Protein 2A1K (pdb70)

CATH classification: 3.90.198.10

Organism: Escherichia phage RB69 (NCBI:txid12353)

B-factor: mean 31.13, std 9.12, range [12.26, 70.36]

Nearest PDB structures (foldseek):
  2a1k-assembly1_A  TM=9.897E-01  e=1.751E-44  Escherichia phage RB69
  1gpc-assembly1_A  TM=9.620E-01  e=9.890E-41  Tequatrovirus T4
  8gme-assembly1_A  TM=9.455E-01  e=4.623E-36  Tequatrovirus T4
  8gme-assembly2_B  TM=9.342E-01  e=2.043E-33  Tequatrovirus T4
  8w0e-assembly1_7  TM=2.617E-01  e=7.300E-01  Homo sapiens

Radius of gyration: 25.98 Å; Cα contacts (8 Å, |Δi|>4): 793; chains: 2; bounding box: 75×66×50 Å

Foldseek 3Di:
DAQEDDFDADPQRKTKFKKAFAAALDPPGGQKQKWKWAWAFFPNDIQTATAPCSVDDNPFAVLSVVCVVVVCVPPPVPVCVRGPMFMKMKGKMATCTRPVCRVSHRHIGIYIGHDVVVVQQVPQAPDDVVVPDDHFNLNDQAFHFMKMFIWHQDPNDTDRVPIHTDHTHHHPCCVPVVSVVVRSVSTDRSCVCVDPVRHDGSVVSNVSVCVRNVD/DEDDFDADPQRKTKFKKAFAAALDPVGGQKQKWKWWWAFFPRDIDTATAPCSVPDRVQAPLSVCCVVVVCVVPPVPVCVRGPIFMKMKGKMATDGRVVCRVSHRAIHMYMDGPLVVVQQVPQAPDDVVVPRHHANLNDQAFHFMKMFMWGDDPRDTDRNVIHTDHTHHNPPCVVVVSVVVRSVSDDRNCVCVDPVRHDGSVVNVVSVVVRND

InterPro domains:
  IPR012339 Bacteriophage T4, Gp32, single-stranded DNA-binding domain [PF08804] (39-238)
  IPR012340 Nucleic acid-binding, OB-fold [SSF50249] (22-239)
  IPR044947 Bacteriophage T4, Gp32, single-stranded DNA-binding superfamily [G3DSA:3.90.198.10] (21-253)
  IPR046395 Bacteriophage T4, Gp32, single-stranded DNA-binding [MF_04152] (1-298)

Sequence (427 aa):
DKGEWKLKLDASGNGQAVIRFLPAKTDDALPFAILVNHGFKKNGKWYIETCSSTHGDYDSCPVCQYISKNDLYNTNKTEYSQLKRKTSYWANILVVKDPQAPDNEGKVFKYRFGKKIWDKINAMIAVDTEMGETPVDVTCPWEGANFVLKVKQVSGFSNYDESKFLNQSAIPNIDDESFQKELFEQMVDLSEMTSKDKFKSFEELNTKFNQVLGTGEWKLKLDASGNGQAVIRFLPAKTDDALPFAILVNHGFKKNGKWYIETCSSTHGDYDSCPVCQYISKNDLYNTNKTEYSQLKRKTSYWANILVVKDPQAPDNEGKVFKYRFGKKIWDKINAMIAVDTEMGETPVDVTCPWEGANFVLKVKQVSGFSNYDESKFLNQSAIPNIDDESFQKELFEQMVDLSEMTSKDKFKSFEELNTKFNQVLG

Structure (mmCIF, N/CA/C/O backbone):
data_2A1K
#
_entry.id   2A1K
#
_cell.length_a   67.700
_cell.length_b   67.700
_cell.length_c   123.750
_cell.angle_alpha   90.00
_cell.angle_beta   90.00
_cell.angle_gamma   90.00
#
_symmetry.space_group_name_H-M   'P 43'
#
loop_
_entity.id
_entity.type
_entity.pdbx_description
1 polymer 'gp32 single stranded DNA binding protein'
2 non-polymer 'ZINC ION'
3 water water
#
loop_
_atom_site.group_PDB
_atom_site.id
_atom_site.type_symbol
_atom_site.label_atom_id
_atom_site.label_alt_id
_atom_site.label_comp_id
_atom_site.label_asym_id
_atom_site.label_entity_id
_atom_site.label_seq_id
_atom_site.pdbx_PDB_ins_code
_atom_site.Cartn_x
_atom_site.Cartn_y
_atom_site.Cartn_z
_atom_site.occupancy
_atom_site.B_iso_or_equiv
_atom_site.auth_seq_id
_atom_site.auth_comp_id
_atom_site.auth_asym_id
_atom_site.auth_atom_id
_atom_site.pdbx_PDB_model_num
ATOM 1 N N . ASP A 1 7 ? 15.583 5.208 -2.415 1.00 64.25 27 ASP A N 1
ATOM 2 C CA . ASP A 1 7 ? 16.810 4.937 -1.614 1.00 63.28 27 ASP A CA 1
ATOM 3 C C . ASP A 1 7 ? 17.436 3.606 -2.015 1.00 61.70 27 ASP A C 1
ATOM 4 O O . ASP A 1 7 ? 18.268 3.055 -1.294 1.00 62.20 27 ASP A O 1
ATOM 9 N N . LYS A 1 8 ? 17.031 3.094 -3.171 1.00 59.57 28 LYS A N 1
ATOM 10 C CA . LYS A 1 8 ? 17.556 1.827 -3.666 1.00 56.96 28 LYS A CA 1
ATOM 11 C C . LYS A 1 8 ? 17.983 1.970 -5.124 1.00 53.71 28 LYS A C 1
ATOM 12 O O . LYS A 1 8 ? 18.642 1.090 -5.682 1.00 54.13 28 LYS A O 1
ATOM 18 N N . GLY A 1 9 ? 17.599 3.087 -5.735 1.00 48.88 29 GLY A N 1
ATOM 19 C CA . GLY A 1 9 ? 17.953 3.330 -7.118 1.00 42.61 29 GLY A CA 1
ATOM 20 C C . GLY A 1 9 ? 16.819 3.063 -8.092 1.00 38.84 29 GLY A C 1
ATOM 21 O O . GLY A 1 9 ? 16.890 3.484 -9.247 1.00 37.58 29 GLY A O 1
ATOM 22 N N . GLU A 1 10 ? 15.775 2.370 -7.641 1.00 34.99 30 GLU A N 1
ATOM 23 C CA . GLU A 1 10 ? 14.636 2.059 -8.506 1.00 32.81 30 GLU A CA 1
ATOM 24 C C . GLU A 1 10 ? 13.493 3.049 -8.314 1.00 32.39 30 GLU A C 1
ATOM 25 O O . GLU A 1 10 ? 13.150 3.403 -7.185 1.00 33.10 30 GLU A O 1
ATOM 31 N N . TRP A 1 11 ? 12.901 3.488 -9.420 1.00 29.71 31 TRP A N 1
ATOM 32 C CA . TRP A 1 11 ? 11.780 4.413 -9.369 1.00 28.00 31 TRP A CA 1
ATOM 33 C C . TRP A 1 11 ? 10.499 3.642 -9.675 1.00 28.99 31 TRP A C 1
ATOM 34 O O . TRP A 1 11 ? 10.488 2.762 -10.528 1.00 27.21 31 TRP A O 1
ATOM 45 N N . LYS A 1 12 ? 9.424 3.977 -8.974 1.00 29.07 32 LYS A N 1
ATOM 46 C CA . LYS A 1 12 ? 8.147 3.315 -9.183 1.00 30.60 32 LYS A CA 1
ATOM 47 C C . LYS A 1 12 ? 7.041 4.343 -9.282 1.00 30.10 32 LYS A C 1
ATOM 48 O O . LYS A 1 12 ? 7.107 5.399 -8.657 1.00 32.62 32 LYS A O 1
ATOM 54 N N . LEU A 1 13 ? 6.021 4.033 -10.068 1.00 30.99 33 LEU A N 1
ATOM 55 C CA . LEU A 1 13 ? 4.884 4.927 -10.211 1.00 32.23 33 LEU A CA 1
ATOM 56 C C . LEU A 1 13 ? 4.019 4.715 -8.970 1.00 33.21 33 LEU A C 1
ATOM 57 O O . LEU A 1 13 ? 3.624 3.592 -8.681 1.00 34.52 33 LEU A O 1
ATOM 62 N N . LYS A 1 14 ? 3.748 5.776 -8.220 1.00 34.84 34 LYS A N 1
ATOM 63 C CA . LYS A 1 14 ? 2.925 5.646 -7.020 1.00 38.16 34 LYS A CA 1
ATOM 64 C C . LYS A 1 14 ? 1.454 5.841 -7.367 1.00 38.63 34 LYS A C 1
ATOM 65 O O . LYS A 1 14 ? 1.074 6.870 -7.926 1.00 40.97 34 LYS A O 1
ATOM 71 N N . LEU A 1 15 ? 0.633 4.846 -7.043 1.00 38.25 35 LEU A N 1
ATOM 72 C CA . LEU A 1 15 ? -0.803 4.890 -7.320 1.00 39.10 35 LEU A CA 1
ATOM 73 C C . LEU A 1 15 ? -1.595 5.495 -6.160 1.00 40.27 35 LEU A C 1
ATOM 74 O O . LEU A 1 15 ? -1.089 5.605 -5.042 1.00 39.14 35 LEU A O 1
ATOM 79 N N . ASP A 1 16 ? -2.837 5.888 -6.433 1.00 41.13 36 ASP A N 1
ATOM 80 C CA . ASP A 1 16 ? -3.699 6.447 -5.395 1.00 42.53 36 ASP A CA 1
ATOM 81 C C . ASP A 1 16 ? -4.666 5.364 -4.921 1.00 43.55 36 ASP A C 1
ATOM 82 O O . ASP A 1 16 ? -4.568 4.212 -5.342 1.00 44.21 36 ASP A O 1
ATOM 87 N N . ALA A 1 17 ? -5.600 5.732 -4.050 1.00 45.34 37 ALA A N 1
ATOM 88 C CA . ALA A 1 17 ? -6.561 4.766 -3.530 1.00 46.22 37 ALA A CA 1
ATOM 89 C C . ALA A 1 17 ? -7.405 4.187 -4.656 1.00 47.13 37 ALA A C 1
ATOM 90 O O . ALA A 1 17 ? -7.733 3.001 -4.657 1.00 47.51 37 ALA A O 1
ATOM 92 N N . SER A 1 18 ? -7.751 5.028 -5.621 1.00 47.67 38 SER A N 1
ATOM 93 C CA . SER A 1 18 ? -8.561 4.587 -6.745 1.00 47.97 38 SER A CA 1
ATOM 94 C C . SER A 1 18 ? -7.768 3.634 -7.640 1.00 46.76 38 SER A C 1
ATOM 95 O O . SER A 1 18 ? -8.338 2.943 -8.487 1.00 47.13 38 SER A O 1
ATOM 98 N N . GLY A 1 19 ? -6.454 3.589 -7.439 1.00 45.24 39 GLY A N 1
ATOM 99 C CA . GLY A 1 19 ? -5.613 2.719 -8.244 1.00 43.26 39 GLY A CA 1
ATOM 100 C C . GLY A 1 19 ? -5.162 3.420 -9.512 1.00 41.83 39 GLY A C 1
ATOM 101 O O . GLY A 1 19 ? -4.838 2.785 -10.515 1.00 40.75 39 GLY A O 1
ATOM 102 N N . ASN A 1 20 ? -5.145 4.747 -9.460 1.00 40.50 40 ASN A N 1
ATOM 103 C CA . ASN A 1 20 ? -4.741 5.566 -10.594 1.00 38.14 40 ASN A CA 1
ATOM 104 C C . ASN A 1 20 ? -3.340 6.126 -10.408 1.00 36.47 40 ASN A C 1
ATOM 105 O O . ASN A 1 20 ? -2.873 6.319 -9.283 1.00 36.74 40 ASN A O 1
ATOM 110 N N . GLY A 1 21 ? -2.670 6.383 -11.522 1.00 34.94 41 GLY A N 1
ATOM 111 C CA . GLY A 1 21 ? -1.332 6.927 -11.455 1.00 32.61 41 GLY A CA 1
ATOM 112 C C . GLY A 1 21 ? -0.951 7.547 -12.775 1.00 32.35 41 GLY A C 1
ATOM 113 O O . GLY A 1 21 ? -1.347 7.062 -13.839 1.00 31.97 41 GLY A O 1
ATOM 114 N N . GLN A 1 22 ? -0.198 8.637 -12.707 1.00 31.72 42 GLN A N 1
ATOM 115 C CA . GLN A 1 22 ? 0.261 9.315 -13.908 1.00 33.33 42 GLN A CA 1
ATOM 116 C C . GLN A 1 22 ? 1.570 10.004 -13.595 1.00 32.48 42 GLN A C 1
ATOM 117 O O . GLN A 1 22 ? 1.774 10.504 -12.485 1.00 32.14 42 GLN A O 1
ATOM 123 N N . ALA A 1 23 ? 2.460 10.018 -14.577 1.00 29.36 43 ALA A N 1
ATOM 124 C CA . ALA A 1 23 ? 3.752 10.650 -14.414 1.00 28.93 43 ALA A CA 1
ATOM 125 C C . ALA A 1 23 ? 4.352 10.853 -15.789 1.00 27.62 43 ALA A C 1
ATOM 126 O O . ALA A 1 23 ? 3.849 10.324 -16.780 1.00 26.91 43 ALA A O 1
ATOM 128 N N . VAL A 1 24 ? 5.414 11.641 -15.845 1.00 27.95 44 VAL A N 1
ATOM 129 C CA . VAL A 1 24 ? 6.108 11.887 -17.098 1.00 26.93 44 VAL A CA 1
ATOM 130 C C . VAL A 1 24 ? 7.556 11.486 -16.881 1.00 25.67 44 VAL A C 1
ATOM 131 O O . VAL A 1 24 ? 8.221 12.003 -15.986 1.00 26.85 44 VAL A O 1
ATOM 135 N N . ILE A 1 25 ? 8.032 10.538 -17.679 1.00 24.05 45 ILE A N 1
ATOM 136 C CA . ILE A 1 25 ? 9.407 10.072 -17.563 1.00 23.19 45 ILE A CA 1
ATOM 137 C C . ILE A 1 25 ? 10.118 10.149 -18.914 1.00 23.77 45 ILE A C 1
ATOM 138 O O . ILE A 1 25 ? 9.483 10.294 -19.957 1.00 24.56 45 ILE A O 1
ATOM 143 N N . ARG A 1 26 ? 11.441 10.050 -18.889 1.00 23.03 46 ARG A N 1
ATOM 144 C CA . ARG A 1 26 ? 12.232 10.133 -20.111 1.00 21.44 46 ARG A CA 1
ATOM 145 C C . ARG A 1 26 ? 13.220 8.982 -20.153 1.00 22.03 46 ARG A C 1
ATOM 146 O O . ARG A 1 26 ? 14.186 8.968 -19.404 1.00 22.92 46 ARG A O 1
ATOM 154 N N . PHE A 1 27 ? 12.966 7.995 -21.005 1.00 22.06 47 PHE A N 1
ATOM 155 C CA . PHE A 1 27 ? 13.894 6.880 -21.105 1.00 20.15 47 PHE A CA 1
ATOM 156 C C . PHE A 1 27 ? 15.220 7.446 -21.597 1.00 21.33 47 PHE A C 1
ATOM 157 O O . PHE A 1 27 ? 15.264 8.252 -22.529 1.00 20.27 47 PHE A O 1
ATOM 165 N N . LEU A 1 28 ? 16.298 7.027 -20.947 1.00 21.51 48 LEU A N 1
ATOM 166 C CA . LEU A 1 28 ? 17.635 7.492 -21.285 1.00 22.87 48 LEU A CA 1
ATOM 167 C C . LEU A 1 28 ? 18.355 6.549 -22.256 1.00 21.30 48 LEU A C 1
ATOM 168 O O . LEU A 1 28 ? 18.018 5.370 -22.365 1.00 19.78 48 LEU A O 1
ATOM 173 N N . PRO A 1 29 ? 19.365 7.069 -22.969 1.00 20.57 49 PRO A N 1
ATOM 174 C CA . PRO A 1 29 ? 20.165 6.315 -23.938 1.00 21.31 49 PRO A CA 1
ATOM 175 C C . PRO A 1 29 ? 21.215 5.442 -23.238 1.00 21.90 49 PRO A C 1
ATOM 176 O O . PRO A 1 29 ? 21.347 5.483 -22.018 1.00 23.84 49 PRO A O 1
ATOM 180 N N . ALA A 1 30 ? 21.966 4.664 -24.012 1.00 21.10 50 ALA A N 1
ATOM 181 C CA . ALA A 1 30 ? 22.994 3.799 -23.445 1.00 23.08 50 ALA A CA 1
ATOM 182 C C . ALA A 1 30 ? 23.931 4.638 -22.575 1.00 24.83 50 ALA A C 1
ATOM 183 O O . ALA A 1 30 ? 24.268 5.776 -22.92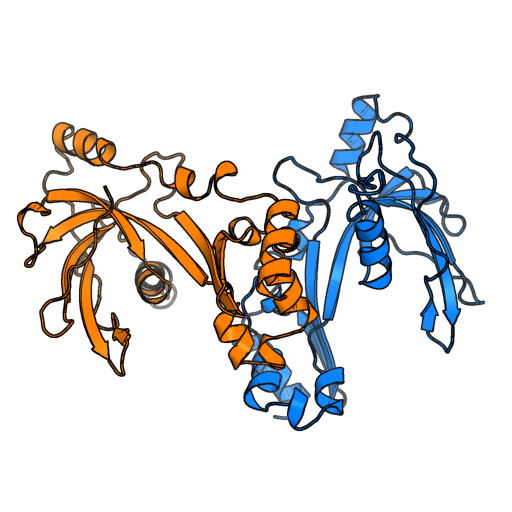1 1.00 23.65 50 ALA A O 1
ATOM 185 N N . LYS A 1 31 ? 24.348 4.067 -21.449 1.00 24.64 51 LYS A N 1
ATOM 186 C CA . LYS A 1 31 ? 25.242 4.748 -20.520 1.00 25.04 51 LYS A CA 1
ATOM 187 C C . LYS A 1 31 ? 26.609 4.933 -21.160 1.00 26.40 51 LYS A C 1
ATOM 188 O O . LYS A 1 31 ? 27.279 5.939 -20.936 1.00 26.81 51 LYS A O 1
ATOM 194 N N . THR A 1 32 ? 27.019 3.948 -21.951 1.00 28.29 52 THR A N 1
ATOM 195 C CA . THR A 1 32 ? 28.293 3.983 -22.656 1.00 31.70 52 THR A CA 1
ATOM 196 C C . THR A 1 32 ? 28.109 3.573 -24.112 1.00 33.74 52 THR A C 1
ATOM 197 O O . THR A 1 32 ? 27.080 3.023 -24.479 1.00 34.06 52 THR A O 1
ATOM 201 N N . ASP A 1 33 ? 29.122 3.822 -24.934 1.00 36.25 53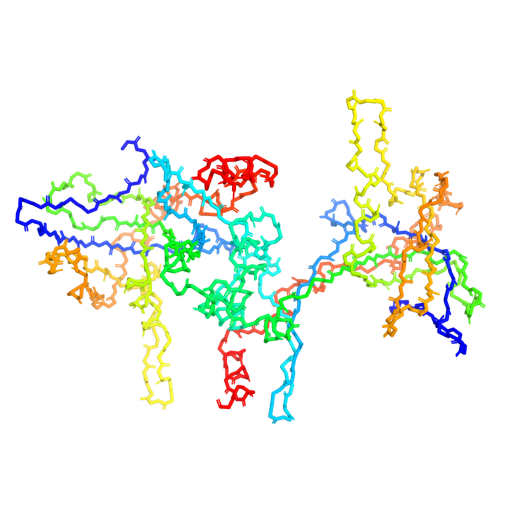 ASP A N 1
ATOM 202 C CA . ASP A 1 33 ? 29.056 3.490 -26.351 1.00 39.22 53 ASP A CA 1
ATOM 203 C C . ASP A 1 33 ? 28.808 2.025 -26.661 1.00 39.05 53 ASP A C 1
ATOM 204 O O . ASP A 1 33 ? 28.154 1.704 -27.648 1.00 41.14 53 ASP A O 1
ATOM 209 N N . ASP A 1 34 ? 29.320 1.134 -25.824 1.00 38.21 54 ASP A N 1
ATOM 210 C CA . ASP A 1 34 ? 29.142 -0.293 -26.059 1.00 38.91 54 ASP A CA 1
ATOM 211 C C . ASP A 1 34 ? 28.005 -0.877 -25.220 1.00 35.49 54 ASP A C 1
ATOM 212 O O . ASP A 1 34 ? 27.882 -2.092 -25.104 1.00 36.49 54 ASP A O 1
ATOM 217 N N . ALA A 1 35 ? 27.190 -0.017 -24.622 1.00 32.11 55 ALA A N 1
ATOM 218 C CA . ALA A 1 35 ? 26.081 -0.481 -23.797 1.00 29.23 55 ALA A CA 1
ATOM 219 C C . ALA A 1 35 ? 24.759 -0.381 -24.562 1.00 26.73 55 ALA A C 1
ATOM 220 O O . ALA A 1 35 ? 24.711 0.152 -25.674 1.00 26.67 55 ALA A O 1
ATOM 222 N N . LEU A 1 36 ? 23.693 -0.911 -23.966 1.00 24.57 56 LEU A N 1
ATOM 223 C CA . LEU A 1 36 ? 22.370 -0.865 -24.578 1.00 22.38 56 LEU A CA 1
ATOM 224 C C . LEU A 1 36 ? 21.477 -0.051 -23.661 1.00 21.77 56 LEU A C 1
ATOM 225 O O . LEU A 1 36 ? 21.683 -0.027 -22.442 1.00 19.87 56 LEU A O 1
ATOM 230 N N . PRO A 1 37 ? 20.478 0.643 -24.231 1.00 20.86 57 PRO A N 1
ATOM 231 C CA . PRO A 1 37 ? 19.576 1.446 -23.401 1.00 19.61 57 PRO A CA 1
ATOM 232 C C . PRO A 1 37 ? 18.597 0.575 -22.611 1.00 19.50 57 PRO A C 1
ATOM 233 O O . PRO A 1 37 ? 17.946 1.055 -21.695 1.00 19.87 57 PRO A O 1
ATOM 237 N N . PHE A 1 38 ? 18.506 -0.706 -22.968 1.00 20.40 58 PHE A N 1
ATOM 238 C CA . PHE A 1 38 ? 17.592 -1.630 -22.294 1.00 20.54 58 PHE A CA 1
ATOM 239 C C . PHE A 1 38 ? 18.233 -2.971 -21.952 1.00 21.91 58 PHE A C 1
ATOM 240 O O . PHE A 1 38 ? 19.131 -3.441 -22.652 1.00 22.00 58 PHE A O 1
ATOM 248 N N . ALA A 1 39 ? 17.760 -3.575 -20.867 1.00 22.43 59 ALA A N 1
ATOM 249 C CA . ALA A 1 39 ? 18.230 -4.882 -20.431 1.00 22.53 59 ALA A CA 1
ATOM 250 C C . ALA A 1 39 ? 17.017 -5.800 -20.486 1.00 23.07 59 ALA A C 1
ATOM 251 O O . ALA A 1 39 ? 15.940 -5.441 -20.027 1.00 23.28 59 ALA A O 1
ATOM 253 N N . ILE A 1 40 ? 17.186 -6.978 -21.069 1.00 23.09 60 ILE A N 1
ATOM 254 C CA . ILE A 1 40 ? 16.092 -7.926 -21.181 1.00 22.21 60 ILE A CA 1
ATOM 255 C C . ILE A 1 40 ? 16.292 -9.038 -20.157 1.00 21.88 60 ILE A C 1
ATOM 256 O O . ILE A 1 40 ? 17.363 -9.636 -20.070 1.00 21.67 60 ILE A O 1
ATOM 261 N N . LEU A 1 41 ? 15.262 -9.311 -19.371 1.00 21.94 61 LEU A N 1
ATOM 262 C CA . LEU A 1 41 ? 15.378 -10.346 -18.356 1.00 20.95 61 LEU A CA 1
ATOM 263 C C . LEU A 1 41 ? 14.189 -11.290 -18.461 1.00 20.07 61 LEU A C 1
ATOM 264 O O . LEU A 1 41 ? 13.048 -10.853 -18.641 1.00 20.94 61 LEU A O 1
ATOM 269 N N . VAL A 1 42 ? 14.470 -12.587 -18.393 1.00 19.14 62 VAL A N 1
ATOM 270 C CA . VAL A 1 42 ? 13.433 -13.615 -18.455 1.00 19.27 62 VAL A CA 1
ATOM 271 C C . VAL A 1 42 ? 13.437 -14.340 -17.106 1.00 20.66 62 VAL A C 1
ATOM 272 O O . VAL A 1 42 ? 14.464 -14.419 -16.443 1.00 17.76 62 VAL A O 1
ATOM 276 N N . ASN A 1 43 ? 12.284 -14.837 -16.680 1.00 24.22 63 ASN A N 1
ATOM 277 C CA . ASN A 1 43 ? 12.214 -15.569 -15.423 1.00 24.56 63 ASN A CA 1
ATOM 278 C C . ASN A 1 43 ? 10.911 -16.332 -15.259 1.00 22.83 63 ASN A C 1
ATOM 279 O O . ASN A 1 43 ? 10.034 -16.265 -16.120 1.00 22.62 63 ASN A O 1
ATOM 284 N N . HIS A 1 44 ? 10.815 -17.075 -14.162 1.00 19.89 64 HIS A N 1
ATOM 285 C CA . HIS A 1 44 ? 9.635 -17.871 -13.842 1.00 19.34 64 HIS A CA 1
ATOM 286 C C . HIS A 1 44 ? 9.087 -17.464 -12.480 1.00 18.11 64 HIS A C 1
ATOM 287 O O . HIS A 1 44 ? 9.840 -17.059 -11.598 1.00 18.02 64 HIS A O 1
ATOM 294 N N . GLY A 1 45 ? 7.777 -17.594 -12.320 1.00 16.97 65 GLY A N 1
ATOM 295 C CA . GLY A 1 45 ? 7.142 -17.242 -11.068 1.00 19.41 65 GLY A CA 1
ATOM 296 C C . GLY A 1 45 ? 5.814 -17.959 -10.948 1.00 18.72 65 GLY A C 1
ATOM 297 O O . GLY A 1 45 ? 4.894 -17.676 -11.707 1.00 20.61 65 GLY A O 1
ATOM 298 N N . PHE A 1 46 ? 5.718 -18.889 -10.002 1.00 17.95 66 PHE A N 1
ATOM 299 C CA . PHE A 1 46 ? 4.502 -19.648 -9.803 1.00 19.80 66 PHE A CA 1
ATOM 300 C C . PHE A 1 46 ? 4.507 -20.290 -8.427 1.00 20.53 66 PHE A C 1
ATOM 301 O O . PHE A 1 46 ? 5.556 -20.506 -7.838 1.00 21.31 66 PHE A O 1
ATOM 309 N N . LYS A 1 47 ? 3.318 -20.598 -7.932 1.00 20.27 67 LYS A N 1
ATOM 310 C CA . LYS A 1 47 ? 3.164 -21.203 -6.617 1.00 22.24 67 LYS A CA 1
ATOM 311 C C . LYS A 1 47 ? 2.508 -22.575 -6.729 1.00 23.52 67 LYS A C 1
ATOM 312 O O . LYS A 1 47 ? 1.555 -22.761 -7.488 1.00 24.29 67 LYS A O 1
ATOM 318 N N . LYS A 1 48 ? 3.040 -23.531 -5.978 1.00 24.27 68 LYS A N 1
ATOM 319 C CA . LYS A 1 48 ? 2.513 -24.886 -5.940 1.00 26.39 68 LYS A CA 1
ATOM 320 C C . LYS A 1 48 ? 2.793 -25.448 -4.565 1.00 25.10 68 LYS A C 1
ATOM 321 O O . LYS A 1 48 ? 3.810 -25.126 -3.961 1.00 24.85 68 LYS A O 1
ATOM 327 N N . ASN A 1 49 ? 1.874 -26.266 -4.064 1.00 27.17 69 ASN A N 1
ATOM 328 C CA . ASN A 1 49 ? 2.042 -26.890 -2.757 1.00 27.40 69 ASN A CA 1
ATOM 329 C C . ASN A 1 49 ? 2.372 -25.885 -1.657 1.00 28.62 69 ASN A C 1
ATOM 330 O O . ASN A 1 49 ? 3.140 -26.183 -0.740 1.00 29.46 69 ASN A O 1
ATOM 335 N N . GLY A 1 50 ? 1.785 -24.694 -1.760 1.00 28.06 70 GLY A N 1
ATOM 336 C CA . GLY A 1 50 ? 2.021 -23.658 -0.774 1.00 26.26 70 GLY A CA 1
ATOM 337 C C . GLY A 1 50 ? 3.413 -23.061 -0.839 1.00 25.62 70 GLY A C 1
ATOM 338 O O . GLY A 1 50 ? 3.843 -22.386 0.087 1.00 25.08 70 GLY A O 1
ATOM 339 N N . LYS A 1 51 ? 4.119 -23.295 -1.937 1.00 23.81 71 LYS A N 1
ATOM 340 C CA . LYS A 1 51 ? 5.471 -22.766 -2.074 1.00 23.99 71 LYS A CA 1
ATOM 341 C C . LYS A 1 51 ? 5.682 -22.011 -3.388 1.00 22.90 71 LYS A C 1
ATOM 342 O O . LYS A 1 51 ? 5.091 -22.344 -4.417 1.00 22.77 71 LYS A O 1
ATOM 348 N N . TRP A 1 52 ? 6.535 -20.994 -3.337 1.00 22.00 72 TRP A N 1
ATOM 349 C CA . TRP A 1 52 ? 6.836 -20.185 -4.511 1.00 23.06 72 TRP A CA 1
ATOM 350 C C . TRP A 1 52 ? 8.181 -20.476 -5.161 1.00 22.59 72 TRP A C 1
ATOM 351 O O . TRP A 1 52 ? 9.187 -20.694 -4.477 1.00 21.66 72 TRP A O 1
ATOM 362 N N . TYR A 1 53 ? 8.176 -20.476 -6.491 1.00 21.83 73 TYR A N 1
ATOM 363 C CA . TYR A 1 53 ? 9.389 -20.649 -7.273 1.00 21.50 73 TYR A CA 1
ATOM 364 C C . TYR A 1 53 ? 9.459 -19.343 -8.052 1.00 20.91 73 TYR A C 1
ATOM 365 O O . TYR A 1 53 ? 8.655 -19.096 -8.958 1.00 22.03 73 TYR A O 1
ATOM 374 N N . ILE A 1 54 ? 10.404 -18.500 -7.661 1.00 20.11 74 ILE A N 1
ATOM 375 C CA . ILE A 1 54 ? 10.598 -17.193 -8.264 1.00 21.14 74 ILE A CA 1
ATOM 376 C C . ILE A 1 54 ? 12.087 -17.083 -8.552 1.00 21.25 74 ILE A C 1
ATOM 377 O O . ILE A 1 54 ? 12.882 -16.780 -7.657 1.00 22.35 74 ILE A O 1
ATOM 382 N N . GLU A 1 55 ? 12.465 -17.342 -9.800 1.00 19.43 75 GLU A N 1
ATOM 383 C CA . GLU A 1 55 ? 13.871 -17.302 -10.181 1.00 20.52 75 GLU A CA 1
ATOM 384 C C . GLU A 1 55 ? 14.095 -16.781 -11.592 1.00 20.37 75 GLU A C 1
ATOM 385 O O . GLU A 1 55 ? 13.202 -16.823 -12.439 1.00 19.19 75 GLU A O 1
ATOM 391 N N . THR A 1 56 ? 15.306 -16.309 -11.846 1.00 20.55 76 THR A N 1
ATOM 392 C CA . THR A 1 56 ? 15.646 -15.836 -13.176 1.00 21.49 76 THR A CA 1
ATOM 393 C C . THR A 1 56 ? 15.820 -17.096 -14.019 1.00 19.96 76 THR A C 1
ATOM 394 O O . THR A 1 56 ? 16.108 -18.177 -13.482 1.00 19.59 76 THR A O 1
ATOM 398 N N . CYS A 1 57 ? 15.635 -16.955 -15.325 1.00 19.47 77 CYS A N 1
ATOM 399 C CA . CYS A 1 57 ? 15.771 -18.074 -16.259 1.00 21.51 77 CYS A CA 1
ATOM 400 C C . CYS A 1 57 ? 17.012 -17.893 -17.134 1.00 21.09 77 CYS A C 1
ATOM 401 O O . CYS A 1 57 ? 17.172 -16.872 -17.808 1.00 22.75 77 CYS A O 1
ATOM 404 N N . SER A 1 58 ? 17.884 -18.894 -17.123 1.00 20.71 78 SER A N 1
ATOM 405 C CA . SER A 1 58 ? 19.111 -18.847 -17.902 1.00 20.89 78 SER A CA 1
ATOM 406 C C . SER A 1 58 ? 18.887 -18.668 -19.413 1.00 21.04 78 SER A C 1
ATOM 407 O O . SER A 1 58 ? 19.848 -18.474 -20.159 1.00 21.49 78 SER A O 1
ATOM 410 N N . SER A 1 59 ? 17.634 -18.717 -19.867 1.00 21.72 79 SER A N 1
ATOM 411 C CA . SER A 1 59 ? 17.353 -18.531 -21.296 1.00 23.11 79 SER A CA 1
ATOM 412 C C . SER A 1 59 ? 17.531 -17.056 -21.628 1.00 23.29 79 SER A C 1
ATOM 413 O O . SER A 1 59 ? 17.504 -16.658 -22.790 1.00 23.61 79 SER A O 1
ATOM 416 N N . THR A 1 60 ? 17.712 -16.244 -20.593 1.00 22.64 80 THR A N 1
ATOM 417 C CA . THR A 1 60 ? 17.924 -14.813 -20.795 1.00 23.65 80 THR A CA 1
ATOM 418 C C . THR A 1 60 ? 19.158 -14.643 -21.679 1.00 23.57 80 THR A C 1
ATOM 419 O O . THR A 1 60 ? 19.223 -13.731 -22.503 1.00 22.90 80 THR A O 1
ATOM 423 N N . HIS A 1 61 ? 20.146 -15.512 -21.482 1.00 23.50 81 HIS A N 1
ATOM 424 C CA . HIS A 1 61 ? 21.330 -15.489 -22.328 1.00 25.10 81 HIS A CA 1
ATOM 425 C C . HIS A 1 61 ? 21.392 -16.769 -23.166 1.00 25.03 81 HIS A C 1
ATOM 426 O O . HIS A 1 61 ? 22.458 -17.343 -23.371 1.00 26.37 81 HIS A O 1
ATOM 433 N N . GLY A 1 62 ? 20.223 -17.208 -23.629 1.00 24.94 82 GLY A N 1
ATOM 434 C CA . GLY A 1 62 ? 20.119 -18.381 -24.491 1.00 25.95 82 GLY A CA 1
ATOM 435 C C . GLY A 1 62 ? 20.376 -19.768 -23.926 1.00 26.53 82 GLY A C 1
ATOM 436 O O . GLY A 1 62 ? 20.421 -20.739 -24.674 1.00 26.71 82 GLY A O 1
ATOM 437 N N . ASP A 1 63 ? 20.522 -19.879 -22.613 1.00 25.57 83 ASP A N 1
ATOM 438 C CA . ASP A 1 63 ? 20.798 -21.166 -21.996 1.00 25.12 83 ASP A CA 1
ATOM 439 C C . ASP A 1 63 ? 19.569 -21.809 -21.355 1.00 25.65 83 ASP A C 1
ATOM 440 O O . ASP A 1 63 ? 19.290 -21.596 -20.175 1.00 28.16 83 ASP A O 1
ATOM 445 N N . TYR A 1 64 ? 18.850 -22.607 -22.139 1.00 24.05 84 TYR A N 1
ATOM 446 C CA . TYR A 1 64 ? 17.661 -23.298 -21.655 1.00 25.23 84 TYR A CA 1
ATOM 447 C C . TYR A 1 64 ? 17.993 -24.543 -20.831 1.00 26.00 84 TYR A C 1
ATOM 448 O O . TYR A 1 64 ? 17.168 -24.999 -20.046 1.00 26.50 84 TYR A O 1
ATOM 457 N N . ASP A 1 65 ? 19.185 -25.099 -21.032 1.00 27.11 85 ASP A N 1
ATOM 458 C CA . ASP A 1 65 ? 19.606 -26.303 -20.309 1.00 29.80 85 ASP A CA 1
ATOM 459 C C . ASP A 1 65 ? 19.805 -26.091 -18.814 1.00 30.30 85 ASP A C 1
ATOM 460 O O . ASP A 1 65 ? 19.566 -26.995 -18.015 1.00 32.04 85 ASP A O 1
ATOM 465 N N . SER A 1 66 ? 20.238 -24.894 -18.439 1.00 29.31 86 SER A N 1
ATOM 466 C CA . SER A 1 66 ? 20.496 -24.598 -17.038 1.00 28.36 86 SER A CA 1
ATOM 467 C C . SER A 1 66 ? 19.277 -24.184 -16.237 1.00 27.16 86 SER A C 1
ATOM 468 O O . SER A 1 66 ? 19.402 -23.772 -15.085 1.00 27.93 86 SER A O 1
ATOM 471 N N . CYS A 1 67 ? 18.103 -24.289 -16.849 1.00 25.00 87 CYS A N 1
ATOM 472 C CA . CYS A 1 67 ? 16.866 -23.942 -16.172 1.00 25.20 87 CYS A CA 1
ATOM 473 C C . CYS A 1 67 ? 16.010 -25.194 -16.027 1.00 23.98 87 CYS A C 1
ATOM 474 O O . CYS A 1 67 ? 15.600 -25.792 -17.017 1.00 25.75 87 CYS A O 1
ATOM 477 N N . PRO A 1 68 ? 15.718 -25.598 -14.782 1.00 24.35 88 PRO A N 1
ATOM 478 C CA . PRO A 1 68 ? 14.912 -26.793 -14.520 1.00 23.87 88 PRO A CA 1
ATOM 479 C C . PRO A 1 68 ? 13.459 -26.675 -14.971 1.00 23.44 88 PRO A C 1
ATOM 480 O O . PRO A 1 68 ? 12.842 -27.655 -15.382 1.00 26.01 88 PRO A O 1
ATOM 484 N N . VAL A 1 69 ? 12.913 -25.472 -14.885 1.00 20.63 89 VAL A N 1
ATOM 485 C CA . VAL A 1 69 ? 11.536 -25.230 -15.286 1.00 19.87 89 VAL A CA 1
ATOM 486 C C . VAL A 1 69 ? 11.394 -25.462 -16.788 1.00 20.89 89 VAL A C 1
ATOM 487 O O . VAL A 1 69 ? 10.569 -26.260 -17.232 1.00 20.19 89 VAL A O 1
ATOM 491 N N . CYS A 1 70 ? 12.198 -24.750 -17.568 1.00 21.95 90 CYS A N 1
ATOM 492 C CA . CYS A 1 70 ? 12.183 -24.922 -19.015 1.00 22.78 90 CYS A CA 1
ATOM 493 C C . CYS A 1 70 ? 12.375 -26.398 -19.360 1.00 25.18 90 CYS A C 1
ATOM 494 O O . CYS A 1 70 ? 11.745 -26.918 -20.280 1.00 23.78 90 CYS A O 1
ATOM 497 N N . GLN A 1 71 ? 13.244 -27.075 -18.616 1.00 27.08 91 GLN A N 1
ATOM 498 C CA . GLN A 1 71 ? 13.477 -28.486 -18.870 1.00 27.17 91 GLN A CA 1
ATOM 499 C C . GLN A 1 71 ? 12.202 -29.275 -18.629 1.00 27.76 91 GLN A C 1
ATOM 500 O O . GLN A 1 71 ? 11.828 -30.127 -19.438 1.00 26.60 91 GLN A O 1
ATOM 506 N N . TYR A 1 72 ? 11.541 -28.971 -17.515 1.00 27.15 92 TYR A N 1
ATOM 507 C CA . TYR A 1 72 ? 10.300 -29.628 -17.131 1.00 26.98 92 TYR A CA 1
ATOM 508 C C . TYR A 1 72 ? 9.217 -29.350 -18.159 1.00 27.16 92 TYR A C 1
ATOM 509 O O . TYR A 1 72 ? 8.567 -30.268 -18.658 1.00 25.40 92 TYR A O 1
ATOM 518 N N . ILE A 1 73 ? 9.026 -28.070 -18.467 1.00 27.17 93 ILE A N 1
ATOM 519 C CA . ILE A 1 73 ? 8.023 -27.661 -19.441 1.00 25.97 93 ILE A CA 1
ATOM 520 C C . ILE A 1 73 ? 8.218 -28.415 -20.755 1.00 27.31 93 ILE A C 1
ATOM 521 O O . ILE A 1 73 ? 7.278 -28.992 -21.304 1.00 26.34 93 ILE A O 1
ATOM 526 N N . SER A 1 74 ? 9.455 -28.439 -21.234 1.00 27.87 94 SER A N 1
ATOM 527 C CA . SER A 1 74 ? 9.766 -29.094 -22.492 1.00 30.66 94 SER A CA 1
ATOM 528 C C . SER A 1 74 ? 9.652 -30.617 -22.454 1.00 30.96 94 SER A C 1
ATOM 529 O O . SER A 1 74 ? 8.905 -31.205 -23.244 1.00 30.49 94 SER A O 1
ATOM 532 N N . LYS A 1 75 ? 10.392 -31.249 -21.545 1.00 31.65 95 LYS A N 1
ATOM 533 C CA . LYS A 1 75 ? 10.381 -32.704 -21.419 1.00 33.84 95 LYS A CA 1
ATOM 534 C C . LYS A 1 75 ? 8.987 -33.297 -21.263 1.00 33.76 95 LYS A C 1
ATOM 535 O O . LYS A 1 75 ? 8.735 -34.421 -21.689 1.00 34.46 95 LYS A O 1
ATOM 541 N N . ASN A 1 76 ? 8.081 -32.542 -20.652 1.00 33.61 96 ASN A N 1
ATOM 542 C CA . ASN A 1 76 ? 6.722 -33.019 -20.441 1.00 33.00 96 ASN A CA 1
ATOM 543 C C . ASN A 1 76 ? 5.721 -32.481 -21.459 1.00 32.41 96 ASN A C 1
ATOM 544 O O . ASN A 1 76 ? 4.518 -32.703 -21.332 1.00 32.45 96 ASN A O 1
ATOM 549 N N . ASP A 1 77 ? 6.227 -31.788 -22.473 1.00 32.43 97 ASP A N 1
ATOM 550 C CA . ASP A 1 77 ? 5.391 -31.225 -23.533 1.00 33.70 97 ASP A CA 1
ATOM 551 C C . ASP A 1 77 ? 4.139 -30.530 -22.978 1.00 32.87 97 ASP A C 1
ATOM 552 O O . ASP A 1 77 ? 3.053 -30.651 -23.544 1.00 32.25 97 ASP A O 1
ATOM 557 N N . LEU A 1 78 ? 4.310 -29.794 -21.879 1.00 31.72 98 LEU A N 1
ATOM 558 C CA . LEU A 1 78 ? 3.212 -29.088 -21.218 1.00 31.27 98 LEU A CA 1
ATOM 559 C C . LEU A 1 78 ? 2.384 -28.194 -22.132 1.00 30.20 98 LEU A C 1
ATOM 560 O O . LEU A 1 78 ? 1.176 -28.054 -21.942 1.00 29.35 98 LEU A O 1
ATOM 565 N N . TYR A 1 79 ? 3.041 -27.559 -23.095 1.00 30.26 99 TYR A N 1
ATOM 566 C CA . TYR A 1 79 ? 2.352 -26.684 -24.031 1.00 30.65 99 TYR A CA 1
ATOM 567 C C . TYR A 1 79 ? 1.245 -27.457 -24.743 1.00 32.02 99 TYR A C 1
ATOM 568 O O . TYR A 1 79 ? 0.194 -26.897 -25.061 1.00 28.95 99 TYR A O 1
ATOM 577 N N . ASN A 1 80 ? 1.489 -28.749 -24.973 1.00 32.96 100 ASN A N 1
ATOM 578 C CA . ASN A 1 80 ? 0.531 -29.622 -25.650 1.00 35.65 100 ASN A CA 1
ATOM 579 C C . ASN A 1 80 ? -0.224 -30.593 -24.735 1.00 35.41 100 ASN A C 1
ATOM 580 O O . ASN A 1 80 ? -1.330 -31.013 -25.061 1.00 37.31 100 ASN A O 1
ATOM 585 N N . THR A 1 81 ? 0.357 -30.956 -23.600 1.00 34.50 101 THR A N 1
ATOM 586 C CA . THR A 1 81 ? -0.312 -31.896 -22.708 1.00 34.44 101 THR A CA 1
ATOM 587 C C . THR A 1 81 ? -1.026 -31.242 -21.535 1.00 35.01 101 THR A C 1
ATOM 588 O O . THR A 1 81 ? -1.834 -31.888 -20.869 1.00 34.59 101 THR A O 1
ATOM 592 N N . ASN A 1 82 ? -0.742 -29.967 -21.279 1.00 34.15 102 ASN A N 1
ATOM 593 C CA . ASN A 1 82 ? -1.373 -29.292 -20.152 1.00 33.04 102 ASN A CA 1
ATOM 594 C C . ASN A 1 82 ? -1.275 -27.773 -20.240 1.00 32.18 102 ASN A C 1
ATOM 595 O O . ASN A 1 82 ? -0.503 -27.158 -19.506 1.00 32.28 102 ASN A O 1
ATOM 600 N N . LYS A 1 83 ? -2.070 -27.175 -21.121 1.00 30.55 103 LYS A N 1
ATOM 601 C CA . LYS A 1 83 ? -2.074 -25.728 -21.323 1.00 31.28 103 LYS A CA 1
ATOM 602 C C . LYS A 1 83 ? -2.028 -24.920 -20.032 1.00 32.32 103 LYS A C 1
ATOM 603 O O . LYS A 1 83 ? -1.215 -24.005 -19.893 1.00 33.49 103 LYS A O 1
ATOM 609 N N . THR A 1 84 ? -2.924 -25.254 -19.109 1.00 32.77 104 THR A N 1
ATOM 610 C CA . THR A 1 84 ? -3.030 -24.583 -17.819 1.00 33.81 104 THR A CA 1
ATOM 611 C C . THR A 1 84 ? -1.667 -24.477 -17.147 1.00 34.25 104 THR A C 1
ATOM 612 O O . THR A 1 84 ? -1.165 -23.379 -16.874 1.00 31.74 104 THR A O 1
ATOM 616 N N . GLU A 1 85 ? -1.086 -25.642 -16.879 1.00 33.51 105 GLU A N 1
ATOM 617 C CA . GLU A 1 85 ? 0.211 -25.733 -16.241 1.00 33.50 105 GLU A CA 1
ATOM 618 C C . GLU A 1 85 ? 1.219 -24.885 -17.011 1.00 32.46 105 GLU A C 1
ATOM 619 O O . GLU A 1 85 ? 1.989 -24.136 -16.415 1.00 31.17 105 GLU A O 1
ATOM 625 N N . TYR A 1 86 ? 1.205 -25.003 -18.338 1.00 32.07 106 TYR A N 1
ATOM 626 C CA . TYR A 1 86 ? 2.119 -24.236 -19.181 1.00 29.94 106 TYR A CA 1
ATOM 627 C C . TYR A 1 86 ? 2.062 -22.739 -18.875 1.00 28.64 106 TYR A C 1
ATOM 628 O O . TYR A 1 86 ? 3.100 -22.114 -18.667 1.00 28.84 106 TYR A O 1
ATOM 637 N N . SER A 1 87 ? 0.860 -22.164 -18.855 1.00 27.68 107 SER A N 1
ATOM 638 C CA . SER A 1 87 ? 0.705 -20.729 -18.585 1.00 28.09 107 SER A CA 1
ATOM 639 C C . SER A 1 87 ? 1.290 -20.322 -17.248 1.00 26.79 107 SER A C 1
ATOM 640 O O . SER A 1 87 ? 1.912 -19.270 -17.132 1.00 27.62 107 SER A O 1
ATOM 643 N N . GLN A 1 88 ? 1.079 -21.161 -16.240 1.00 26.89 108 GLN A N 1
ATOM 644 C CA . GLN A 1 88 ? 1.591 -20.905 -14.902 1.00 27.20 108 GLN A CA 1
ATOM 645 C C . GLN A 1 88 ? 3.115 -20.927 -14.847 1.00 25.18 108 GLN A C 1
ATOM 646 O O . GLN A 1 88 ? 3.726 -20.049 -14.244 1.00 23.73 108 GLN A O 1
ATOM 652 N N . LEU A 1 89 ? 3.724 -21.915 -15.498 1.00 23.79 109 LEU A N 1
ATOM 653 C CA . LEU A 1 89 ? 5.177 -22.068 -15.476 1.00 24.49 109 LEU A CA 1
ATOM 654 C C . LEU A 1 89 ? 6.009 -21.399 -16.579 1.00 24.72 109 LEU A C 1
ATOM 655 O O . LEU A 1 89 ? 7.226 -21.294 -16.451 1.00 24.25 109 LEU A O 1
ATOM 660 N N . LYS A 1 90 ? 5.369 -20.952 -17.653 1.00 24.60 110 LYS A N 1
ATOM 661 C CA . LYS A 1 90 ? 6.091 -20.345 -18.779 1.00 24.79 110 LYS A CA 1
ATOM 662 C C . LYS A 1 90 ? 7.020 -19.190 -18.415 1.00 24.12 110 LYS A C 1
ATOM 663 O O . LYS A 1 90 ? 6.772 -18.443 -17.461 1.00 24.19 110 LYS A O 1
ATOM 669 N N . ARG A 1 91 ? 8.091 -19.042 -19.187 1.00 23.43 111 ARG A N 1
ATOM 670 C CA . ARG A 1 91 ? 9.026 -17.952 -18.953 1.00 23.85 111 ARG A CA 1
ATOM 671 C C . ARG A 1 91 ? 8.331 -16.606 -19.176 1.00 22.89 111 ARG A C 1
ATOM 672 O O . ARG A 1 91 ? 7.403 -16.492 -19.979 1.00 20.37 111 ARG A O 1
ATOM 680 N N . LYS A 1 92 ? 8.764 -15.596 -18.429 1.00 23.02 112 LYS A N 1
ATOM 681 C CA . LYS A 1 92 ? 8.194 -14.260 -18.525 1.00 24.06 112 LYS A CA 1
ATOM 682 C C . LYS A 1 92 ? 9.300 -13.241 -18.766 1.00 23.57 112 LYS A C 1
ATOM 683 O O . LYS A 1 92 ? 10.268 -13.179 -18.017 1.00 23.89 112 LYS A O 1
ATOM 689 N N . THR A 1 93 ? 9.149 -12.441 -19.812 1.00 23.57 113 THR A N 1
ATOM 690 C CA . THR A 1 93 ? 10.145 -11.429 -20.146 1.00 23.54 113 THR A CA 1
ATOM 691 C C . THR A 1 93 ? 9.767 -10.044 -19.651 1.00 23.74 113 THR A C 1
ATOM 692 O O . THR A 1 93 ? 8.625 -9.612 -19.788 1.00 23.94 113 THR A O 1
ATOM 696 N N . SER A 1 94 ? 10.743 -9.349 -19.081 1.00 21.73 114 SER A N 1
ATOM 697 C CA . SER A 1 94 ? 10.537 -7.989 -18.617 1.00 21.40 114 SER A CA 1
ATOM 698 C C . SER A 1 94 ? 11.747 -7.178 -19.057 1.00 20.87 114 SER A C 1
ATOM 699 O O . SER A 1 94 ? 12.682 -7.716 -19.667 1.00 23.40 114 SER A O 1
ATOM 702 N N . TYR A 1 95 ? 11.734 -5.891 -18.753 1.00 19.34 115 TYR A N 1
ATOM 703 C CA . TYR A 1 95 ? 12.810 -5.020 -19.178 1.00 19.16 115 TYR A CA 1
ATOM 704 C C . TYR A 1 95 ? 13.224 -4.040 -18.109 1.00 19.20 115 TYR A C 1
ATOM 705 O O . TYR A 1 95 ? 12.475 -3.765 -17.177 1.00 19.46 115 TYR A O 1
ATOM 714 N N . TRP A 1 96 ? 14.423 -3.499 -18.290 1.00 18.67 116 TRP A N 1
ATOM 715 C CA . TRP A 1 96 ? 15.007 -2.516 -17.399 1.00 19.44 116 TRP A CA 1
ATOM 716 C C . TRP A 1 96 ? 15.556 -1.387 -18.253 1.00 19.57 116 TRP A C 1
ATOM 717 O O . TRP A 1 96 ? 15.998 -1.618 -19.376 1.00 20.62 116 TRP A O 1
ATOM 728 N N . ALA A 1 97 ? 15.530 -0.175 -17.718 1.00 18.73 117 ALA A N 1
ATOM 729 C CA . ALA A 1 97 ? 16.078 0.982 -18.410 1.00 20.74 117 ALA A CA 1
ATOM 730 C C . ALA A 1 97 ? 16.458 2.018 -17.367 1.00 20.15 117 ALA A C 1
ATOM 731 O O . ALA A 1 97 ? 16.102 1.895 -16.191 1.00 21.57 117 ALA A O 1
ATOM 733 N N . ASN A 1 98 ? 17.215 3.018 -17.795 1.00 19.50 118 ASN A N 1
ATOM 734 C CA . ASN A 1 98 ? 17.564 4.125 -16.921 1.00 19.62 118 ASN A CA 1
ATOM 735 C C . ASN A 1 98 ? 16.580 5.206 -17.363 1.00 20.18 118 ASN A C 1
ATOM 736 O O . ASN A 1 98 ? 16.309 5.342 -18.556 1.00 20.69 118 ASN A O 1
ATOM 741 N N . ILE A 1 99 ? 16.015 5.949 -16.421 1.00 19.88 119 ILE A N 1
ATOM 742 C CA . ILE A 1 99 ? 15.100 7.013 -16.796 1.00 20.37 119 ILE A CA 1
ATOM 743 C C . ILE A 1 99 ? 15.382 8.284 -16.016 1.00 23.16 119 ILE A C 1
ATOM 744 O O . ILE A 1 99 ? 16.076 8.285 -14.995 1.00 24.87 119 ILE A O 1
ATOM 749 N N . LEU A 1 100 ? 14.846 9.372 -16.542 1.00 24.31 120 LEU A N 1
ATOM 750 C CA . LEU A 1 100 ? 14.938 10.678 -15.923 1.00 25.09 120 LEU A CA 1
ATOM 751 C C . LEU A 1 100 ? 13.484 11.011 -15.624 1.00 25.46 120 LEU A C 1
ATOM 752 O O . LEU A 1 100 ? 12.667 11.088 -16.534 1.00 24.37 120 LEU A O 1
ATOM 757 N N . VAL A 1 101 ? 13.160 11.167 -14.347 1.00 26.04 121 VAL A N 1
ATOM 758 C CA . VAL A 1 101 ? 11.802 11.506 -13.949 1.00 27.17 121 VAL A CA 1
ATOM 759 C C . VAL A 1 101 ? 11.570 12.973 -14.263 1.00 28.10 121 VAL A C 1
ATOM 760 O O . VAL A 1 101 ? 12.304 13.837 -13.774 1.00 29.46 121 VAL A O 1
ATOM 764 N N . VAL A 1 102 ? 10.555 13.251 -15.076 1.00 28.40 122 VAL A N 1
ATOM 765 C CA . VAL A 1 102 ? 10.239 14.617 -15.464 1.00 29.46 122 VAL A CA 1
ATOM 766 C C . VAL A 1 102 ? 9.181 15.165 -14.523 1.00 31.95 122 VAL A C 1
ATOM 767 O O . VAL A 1 102 ? 9.406 16.162 -13.828 1.00 32.06 122 VAL A O 1
ATOM 771 N N . LYS A 1 103 ? 8.031 14.502 -14.496 1.00 33.65 123 LYS A N 1
ATOM 772 C CA . LYS A 1 103 ? 6.934 14.905 -13.629 1.00 36.57 123 LYS A CA 1
ATOM 773 C C . LYS A 1 103 ? 6.421 13.727 -12.812 1.00 35.84 123 LYS A C 1
ATOM 774 O O . LYS A 1 103 ? 6.093 12.673 -13.359 1.00 36.79 123 LYS A O 1
ATOM 780 N N . ASP A 1 104 ? 6.359 13.916 -11.500 1.00 34.35 124 ASP A N 1
ATOM 781 C CA . ASP A 1 104 ? 5.871 12.882 -10.600 1.00 35.36 124 ASP A CA 1
ATOM 782 C C . ASP A 1 104 ? 4.977 13.549 -9.549 1.00 34.87 124 ASP A C 1
ATOM 783 O O . ASP A 1 104 ? 5.406 13.810 -8.425 1.00 33.91 124 ASP A O 1
ATOM 788 N N . PRO A 1 105 ? 3.721 13.850 -9.915 1.00 36.65 125 PRO A N 1
ATOM 789 C CA . PRO A 1 105 ? 2.767 14.491 -9.003 1.00 37.60 125 PRO A CA 1
ATOM 790 C C . PRO A 1 105 ? 2.711 13.868 -7.608 1.00 38.88 125 PRO A C 1
ATOM 791 O O . PRO A 1 105 ? 2.674 14.585 -6.611 1.00 39.96 125 PRO A O 1
ATOM 795 N N . GLN A 1 106 ? 2.718 12.540 -7.533 1.00 40.66 126 GLN A N 1
ATOM 796 C CA . GLN A 1 106 ? 2.649 11.850 -6.243 1.00 42.62 126 GLN A CA 1
ATOM 797 C C . GLN A 1 106 ? 3.908 11.900 -5.385 1.00 42.26 126 GLN A C 1
ATOM 798 O O . GLN A 1 106 ? 3.841 11.663 -4.177 1.00 42.32 126 GLN A O 1
ATOM 804 N N . ALA A 1 107 ? 5.050 12.200 -5.994 1.00 41.65 127 ALA A N 1
ATOM 805 C CA . ALA A 1 107 ? 6.304 12.274 -5.250 1.00 40.66 127 ALA A CA 1
ATOM 806 C C . ALA A 1 107 ? 7.239 13.221 -5.99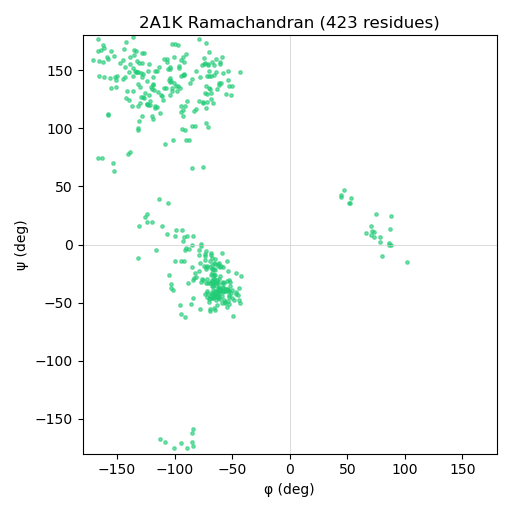4 1.00 40.43 127 ALA A C 1
ATOM 807 O O . ALA A 1 107 ? 8.275 12.825 -6.529 1.00 39.92 127 ALA A O 1
ATOM 809 N N . PRO A 1 108 ? 6.927 14.518 -5.991 1.00 39.98 128 PRO A N 1
ATOM 810 C CA . PRO A 1 108 ? 7.671 15.577 -6.643 1.00 39.61 128 PRO A CA 1
ATOM 811 C C . PRO A 1 108 ? 9.174 15.566 -6.424 1.00 38.53 128 PRO A C 1
ATOM 812 O O . PRO A 1 108 ? 9.932 16.113 -7.229 1.00 37.60 128 PRO A O 1
ATOM 816 N N . ASP A 1 109 ? 9.617 14.970 -5.325 1.00 39.14 129 ASP A N 1
ATOM 817 C CA . ASP A 1 109 ? 11.042 14.910 -5.014 1.00 39.39 129 ASP A CA 1
ATOM 818 C C . ASP A 1 109 ? 11.855 14.064 -5.992 1.00 38.21 129 ASP A C 1
ATOM 819 O O . ASP A 1 109 ? 13.081 14.154 -6.027 1.00 37.16 129 ASP A O 1
ATOM 824 N N . ASN A 1 110 ? 11.174 13.245 -6.783 1.00 37.40 130 ASN A N 1
ATOM 825 C CA . ASN A 1 110 ? 11.850 12.389 -7.753 1.00 35.54 130 ASN A CA 1
ATOM 826 C C . ASN A 1 110 ? 12.179 13.136 -9.040 1.00 35.19 130 ASN A C 1
ATOM 827 O O . ASN A 1 110 ? 13.098 12.770 -9.770 1.00 35.84 130 ASN A O 1
ATOM 832 N N . GLU A 1 111 ? 11.421 14.190 -9.307 1.00 34.55 131 GLU A N 1
ATOM 833 C CA . GLU A 1 111 ? 11.593 14.975 -10.520 1.00 34.56 131 GLU A CA 1
ATOM 834 C C . GLU A 1 111 ? 13.012 15.493 -10.703 1.00 33.78 131 GLU A C 1
ATOM 835 O O . GLU A 1 111 ? 13.598 16.076 -9.789 1.00 32.81 131 GLU A O 1
ATOM 841 N N . GLY A 1 112 ? 13.557 15.261 -11.895 1.00 32.37 132 GLY A N 1
ATOM 842 C CA . GLY A 1 112 ? 14.904 15.700 -12.202 1.00 30.19 132 GLY A CA 1
ATOM 843 C C . GLY A 1 112 ? 15.970 14.689 -11.822 1.00 29.89 132 GLY A C 1
ATOM 844 O O . GLY A 1 112 ? 17.162 14.924 -12.036 1.00 29.40 132 GLY A O 1
ATOM 845 N N . LYS A 1 113 ? 15.557 13.559 -11.258 1.00 28.40 133 LYS A N 1
ATOM 846 C CA . LYS A 1 113 ? 16.522 12.540 -10.862 1.00 27.98 133 LYS A CA 1
ATOM 847 C C . LYS A 1 113 ? 16.525 11.323 -11.782 1.00 27.51 133 LYS A C 1
ATOM 848 O O . LYS A 1 113 ? 15.549 11.049 -12.482 1.00 27.66 133 LYS A O 1
ATOM 854 N N . VAL A 1 114 ? 17.641 10.603 -11.778 1.00 26.03 134 VAL A N 1
ATOM 855 C CA . VAL A 1 114 ? 17.807 9.404 -12.598 1.00 26.68 134 VAL A CA 1
ATOM 856 C C . VAL A 1 114 ? 17.641 8.134 -11.750 1.00 26.07 134 VAL A C 1
ATOM 857 O O . VAL A 1 114 ? 18.187 8.043 -10.643 1.00 26.13 134 VAL A O 1
ATOM 861 N N . PHE A 1 115 ? 16.878 7.171 -12.263 1.00 25.60 135 PHE A N 1
ATOM 862 C CA . PHE A 1 115 ? 16.651 5.902 -11.564 1.00 25.43 135 PHE A CA 1
ATOM 863 C C . PHE A 1 115 ? 16.567 4.779 -12.588 1.00 26.60 135 PHE A C 1
ATOM 864 O O . PHE A 1 115 ? 16.478 5.031 -13.786 1.00 24.83 135 PHE A O 1
ATOM 872 N N . LYS A 1 116 ? 16.602 3.538 -12.112 1.00 25.85 136 LYS A N 1
ATOM 873 C CA . LYS A 1 116 ? 16.430 2.395 -12.998 1.00 24.81 136 LYS A CA 1
ATOM 874 C C . LYS A 1 116 ? 14.921 2.155 -12.932 1.00 24.45 136 LYS A C 1
ATOM 875 O O . LYS A 1 116 ? 14.299 2.384 -11.885 1.00 25.02 136 LYS A O 1
ATOM 881 N N . TYR A 1 117 ? 14.340 1.709 -14.042 1.00 22.16 137 TYR A N 1
ATOM 882 C CA . TYR A 1 117 ? 12.905 1.481 -14.136 1.00 21.88 137 TYR A CA 1
ATOM 883 C C . TYR A 1 117 ? 12.634 0.160 -14.839 1.00 21.63 137 TYR A C 1
ATOM 884 O O . TYR A 1 117 ? 13.210 -0.109 -15.886 1.00 20.16 137 TYR A O 1
ATOM 893 N N . ARG A 1 118 ? 11.757 -0.667 -14.274 1.00 23.53 138 ARG A N 1
ATOM 894 C CA . ARG A 1 118 ? 11.441 -1.958 -14.893 1.00 22.04 138 ARG A CA 1
ATOM 895 C C . ARG A 1 118 ? 10.075 -1.865 -15.574 1.00 21.07 138 ARG A C 1
ATOM 896 O O . ARG A 1 118 ? 9.216 -1.094 -15.147 1.00 20.29 138 ARG A O 1
ATOM 904 N N . PHE A 1 119 ? 9.868 -2.640 -16.633 1.00 21.20 139 PHE A N 1
ATOM 905 C CA . PHE A 1 119 ? 8.576 -2.605 -17.317 1.00 22.53 139 PHE A CA 1
ATOM 906 C C . PHE A 1 119 ? 8.359 -3.829 -18.191 1.00 22.39 139 PHE A C 1
ATOM 907 O O . PHE A 1 119 ? 9.279 -4.616 -18.432 1.00 22.89 139 PHE A O 1
ATOM 915 N N . GLY A 1 120 ? 7.129 -3.986 -18.664 1.00 22.49 140 GLY A N 1
ATOM 916 C CA . GLY A 1 120 ? 6.799 -5.132 -19.479 1.00 21.35 140 GLY A CA 1
ATOM 917 C C . GLY A 1 120 ? 6.567 -4.847 -20.948 1.00 21.84 140 GLY A C 1
ATOM 918 O O . GLY A 1 120 ? 6.828 -3.748 -21.436 1.00 20.59 140 GLY A O 1
ATOM 919 N N . LYS A 1 121 ? 6.055 -5.860 -21.640 1.00 22.24 141 LYS A N 1
ATOM 920 C CA . LYS A 1 121 ? 5.787 -5.810 -23.072 1.00 24.59 141 LYS A CA 1
ATOM 921 C C . LYS A 1 121 ? 4.867 -4.673 -23.504 1.00 25.34 141 LYS A C 1
ATOM 922 O O . LYS A 1 121 ? 5.094 -4.048 -24.541 1.00 27.16 141 LYS A O 1
ATOM 928 N N . LYS A 1 122 ? 3.833 -4.405 -22.713 1.00 26.44 142 LYS A N 1
ATOM 929 C CA . LYS A 1 122 ? 2.874 -3.353 -23.034 1.00 25.81 142 LYS A CA 1
ATOM 930 C C . LYS A 1 122 ? 3.540 -2.000 -23.269 1.00 25.36 142 LYS A C 1
ATOM 931 O O . LYS A 1 122 ? 3.152 -1.249 -24.162 1.00 24.92 142 LYS A O 1
ATOM 937 N N . ILE A 1 123 ? 4.539 -1.690 -22.457 1.00 20.87 143 ILE A N 1
ATOM 938 C CA . ILE A 1 123 ? 5.241 -0.433 -22.592 1.00 21.46 143 ILE A CA 1
ATOM 939 C C . ILE A 1 123 ? 6.405 -0.547 -23.567 1.00 21.54 143 ILE A C 1
ATOM 940 O O . ILE A 1 123 ? 6.705 0.399 -24.292 1.00 21.47 143 ILE A O 1
ATOM 945 N N . TRP A 1 124 ? 7.037 -1.717 -23.609 1.00 21.72 144 TRP A N 1
ATOM 946 C CA . TRP A 1 124 ? 8.148 -1.931 -24.513 1.00 22.98 144 TRP A CA 1
ATOM 947 C C . TRP A 1 124 ? 7.700 -1.779 -25.967 1.00 23.57 144 TRP A C 1
ATOM 948 O O . TRP A 1 124 ? 8.446 -1.262 -26.809 1.00 21.50 144 TRP A O 1
ATOM 959 N N . ASP A 1 125 ? 6.480 -2.217 -26.259 1.00 23.00 145 ASP A N 1
ATOM 960 C CA . ASP A 1 125 ? 5.964 -2.123 -27.619 1.00 24.66 145 ASP A CA 1
ATOM 961 C C . ASP A 1 125 ? 5.760 -0.681 -28.052 1.00 24.39 145 ASP A C 1
ATOM 962 O O . ASP A 1 125 ? 5.935 -0.360 -29.225 1.00 23.24 145 ASP A O 1
ATOM 967 N N . LYS A 1 126 ? 5.386 0.184 -27.108 1.00 24.11 146 LYS A N 1
ATOM 968 C CA . LYS A 1 126 ? 5.184 1.598 -27.416 1.00 22.87 146 LYS A CA 1
ATOM 969 C C . LYS A 1 126 ? 6.522 2.239 -27.783 1.00 22.16 146 LYS A C 1
ATOM 970 O O . LYS A 1 126 ? 6.584 3.102 -28.652 1.00 22.37 146 LYS A O 1
ATOM 976 N N . ILE A 1 127 ? 7.592 1.802 -27.127 1.00 20.57 147 ILE A N 1
ATOM 977 C CA . ILE A 1 127 ? 8.930 2.321 -27.407 1.00 20.10 147 ILE A CA 1
ATOM 978 C C . ILE A 1 127 ? 9.353 1.893 -28.808 1.00 21.08 147 ILE A C 1
ATOM 979 O O . ILE A 1 127 ? 9.871 2.692 -29.597 1.00 20.45 147 ILE A O 1
ATOM 984 N N . ASN A 1 128 ? 9.123 0.620 -29.107 1.00 19.39 148 ASN A N 1
ATOM 985 C CA . ASN A 1 128 ? 9.482 0.051 -30.393 1.00 22.53 148 ASN A CA 1
ATOM 986 C C . ASN A 1 128 ? 8.603 0.548 -31.546 1.00 22.94 148 ASN A C 1
ATOM 987 O O . ASN A 1 128 ? 9.084 0.698 -32.673 1.00 22.56 148 ASN A O 1
ATOM 992 N N . ALA A 1 129 ? 7.328 0.814 -31.272 1.00 23.33 149 ALA A N 1
ATOM 993 C CA . ALA A 1 129 ? 6.422 1.291 -32.318 1.00 24.00 149 ALA A CA 1
ATOM 994 C C . ALA A 1 129 ? 6.855 2.672 -32.806 1.00 23.73 149 ALA A C 1
ATOM 995 O O . ALA A 1 129 ? 6.489 3.095 -33.908 1.00 24.38 149 ALA A O 1
ATOM 997 N N . MET A 1 130 ? 7.632 3.371 -31.979 1.00 21.76 150 MET A N 1
ATOM 998 C CA . MET A 1 130 ? 8.122 4.700 -32.330 1.00 22.12 150 MET A CA 1
ATOM 999 C C . MET A 1 130 ? 9.269 4.644 -33.338 1.00 21.26 150 MET A C 1
ATOM 1000 O O . MET A 1 130 ? 9.448 5.569 -34.133 1.00 19.56 150 MET A O 1
ATOM 1005 N N . ILE A 1 131 ? 10.044 3.564 -33.296 1.00 19.33 151 ILE A N 1
ATOM 1006 C CA . ILE A 1 131 ? 11.181 3.414 -34.195 1.00 20.88 151 ILE A CA 1
ATOM 1007 C C . ILE A 1 131 ? 10.902 2.455 -35.362 1.00 21.75 151 ILE A C 1
ATOM 1008 O O . ILE A 1 131 ? 11.386 2.675 -36.469 1.00 23.00 151 ILE A O 1
ATOM 1013 N N . ALA A 1 132 ? 10.104 1.415 -35.125 1.00 22.16 152 ALA A N 1
ATOM 1014 C CA . ALA A 1 132 ? 9.783 0.437 -36.168 1.00 22.44 152 ALA A CA 1
ATOM 1015 C C . ALA A 1 132 ? 8.605 0.912 -37.016 1.00 21.61 152 ALA A C 1
ATOM 1016 O O . ALA A 1 132 ? 7.536 0.302 -37.021 1.00 21.69 152 ALA A O 1
ATOM 1018 N N . VAL A 1 133 ? 8.820 2.000 -37.748 1.00 22.10 153 VAL A N 1
ATOM 1019 C CA . VAL A 1 133 ? 7.778 2.609 -38.570 1.00 19.51 153 VAL A CA 1
ATOM 1020 C C . VAL A 1 133 ? 7.873 2.243 -40.048 1.00 19.93 153 VAL A C 1
ATOM 1021 O O . VAL A 1 133 ? 8.845 1.623 -40.482 1.00 20.72 153 VAL A O 1
ATOM 1025 N N . ASP A 1 134 ? 6.863 2.635 -40.819 1.00 22.09 154 ASP A N 1
ATOM 1026 C CA . ASP A 1 134 ? 6.836 2.353 -42.259 1.00 23.60 154 ASP A CA 1
ATOM 1027 C C . ASP A 1 134 ? 7.505 3.494 -43.016 1.00 24.60 154 ASP A C 1
ATOM 1028 O O . ASP A 1 134 ? 6.840 4.460 -43.417 1.00 24.74 154 ASP A O 1
ATOM 1033 N N . THR A 1 135 ? 8.814 3.379 -43.226 1.00 26.03 155 THR A N 1
ATOM 1034 C CA . THR A 1 135 ? 9.549 4.423 -43.928 1.00 28.69 155 THR A CA 1
ATOM 1035 C C . THR A 1 135 ? 9.256 4.448 -45.420 1.00 28.96 155 THR A C 1
ATOM 1036 O O . THR A 1 135 ? 9.715 5.341 -46.128 1.00 29.69 155 THR A O 1
ATOM 1040 N N . GLU A 1 136 ? 8.493 3.472 -45.899 1.00 31.15 156 GLU A N 1
ATOM 1041 C CA . GLU A 1 136 ? 8.134 3.431 -47.309 1.00 33.14 156 GLU A CA 1
ATOM 1042 C C . GLU A 1 136 ? 7.024 4.461 -47.532 1.00 33.06 156 GLU A C 1
ATOM 1043 O O . GLU A 1 136 ? 6.937 5.074 -48.600 1.00 34.34 156 GLU A O 1
ATOM 1049 N N . MET A 1 137 ? 6.186 4.651 -46.515 1.00 29.69 157 MET A N 1
ATOM 1050 C CA . MET A 1 137 ? 5.090 5.610 -46.579 1.00 28.25 157 MET A CA 1
ATOM 1051 C C . MET A 1 137 ? 5.489 6.969 -45.998 1.00 29.00 157 MET A C 1
ATOM 1052 O O . MET A 1 137 ? 4.637 7.818 -45.744 1.00 27.68 157 MET A O 1
ATOM 1057 N N . GLY A 1 138 ? 6.786 7.166 -45.779 1.00 27.49 158 GLY A N 1
ATOM 1058 C CA . GLY A 1 138 ? 7.257 8.432 -45.247 1.00 26.64 158 GLY A CA 1
ATOM 1059 C C . GLY A 1 138 ? 7.260 8.590 -43.737 1.00 27.62 158 GLY A C 1
ATOM 1060 O O . GLY A 1 138 ? 7.617 9.654 -43.227 1.00 27.20 158 GLY A O 1
ATOM 1061 N N . GLU A 1 139 ? 6.868 7.558 -43.001 1.00 26.03 159 GLU A N 1
ATOM 1062 C CA . GLU A 1 139 ? 6.866 7.684 -41.553 1.00 26.80 159 GLU A CA 1
ATOM 1063 C C . GLU A 1 139 ? 8.281 7.958 -41.037 1.00 26.99 159 GLU A C 1
ATOM 1064 O O . GLU A 1 139 ? 9.261 7.366 -41.493 1.00 26.70 159 GLU A O 1
ATOM 1070 N N . THR A 1 140 ? 8.368 8.874 -40.087 1.00 26.45 160 THR A N 1
ATOM 1071 C CA . THR A 1 140 ? 9.633 9.261 -39.494 1.00 27.75 160 THR A CA 1
ATOM 1072 C C . THR A 1 140 ? 9.927 8.449 -38.241 1.00 25.51 160 THR A C 1
ATOM 1073 O O . THR A 1 140 ? 9.189 8.525 -37.267 1.00 24.20 160 THR A O 1
ATOM 1077 N N . PRO A 1 141 ? 10.995 7.641 -38.260 1.00 24.55 161 PRO A N 1
ATOM 1078 C CA . PRO A 1 141 ? 11.268 6.885 -37.038 1.00 24.35 161 PRO A CA 1
ATOM 1079 C C . PRO A 1 141 ? 11.688 7.860 -35.947 1.00 23.77 161 PRO A C 1
ATOM 1080 O O . PRO A 1 141 ? 12.113 8.974 -36.244 1.00 24.20 161 PRO A O 1
ATOM 1084 N N . VAL A 1 142 ? 11.531 7.451 -34.693 1.00 21.22 162 VAL A N 1
ATOM 1085 C CA . VAL A 1 142 ? 11.919 8.269 -33.555 1.00 20.58 162 VAL A CA 1
ATOM 1086 C C . VAL A 1 142 ? 12.565 7.394 -32.484 1.00 19.02 162 VAL A C 1
ATOM 1087 O O . VAL A 1 142 ? 11.965 6.423 -32.045 1.00 17.03 162 VAL A O 1
ATOM 1091 N N . ASP A 1 143 ? 13.785 7.738 -32.076 1.00 19.32 163 ASP A N 1
ATOM 1092 C CA . ASP A 1 143 ? 14.485 7.016 -31.012 1.00 18.62 163 ASP A CA 1
ATOM 1093 C C . ASP A 1 143 ? 14.132 7.824 -29.767 1.00 18.44 163 ASP A C 1
ATOM 1094 O O . ASP A 1 143 ? 14.740 8.864 -29.516 1.00 18.01 163 ASP A O 1
ATOM 1099 N N . VAL A 1 144 ? 13.154 7.355 -28.994 1.00 18.50 164 VAL A N 1
ATOM 1100 C CA . VAL A 1 144 ? 12.724 8.078 -27.796 1.00 19.63 164 VAL A CA 1
ATOM 1101 C C . VAL A 1 144 ? 13.780 8.238 -26.701 1.00 19.36 164 VAL A C 1
ATOM 1102 O O . VAL A 1 144 ? 13.649 9.095 -25.830 1.00 22.10 164 VAL A O 1
ATOM 1106 N N . THR A 1 145 ? 14.838 7.443 -26.759 1.00 20.15 165 THR A N 1
ATOM 1107 C CA . THR A 1 145 ? 15.886 7.530 -25.751 1.00 20.56 165 THR A CA 1
ATOM 1108 C C . THR A 1 145 ? 16.961 8.562 -26.073 1.00 20.95 165 THR A C 1
ATOM 1109 O O . THR A 1 145 ? 17.858 8.777 -25.268 1.00 20.39 165 THR A O 1
ATOM 1113 N N . CYS A 1 146 ? 16.895 9.200 -27.242 1.00 21.10 166 CYS A N 1
ATOM 1114 C CA . CYS A 1 146 ? 17.912 10.203 -27.576 1.00 21.42 166 CYS A CA 1
ATOM 1115 C C . CYS A 1 146 ? 17.678 11.470 -26.758 1.00 20.95 166 CYS A C 1
ATOM 1116 O O . CYS A 1 146 ? 16.559 11.977 -26.696 1.00 19.41 166 CYS A O 1
ATOM 1119 N N . PRO A 1 147 ? 18.734 11.993 -26.113 1.00 21.91 167 PRO A N 1
ATOM 1120 C CA . PRO A 1 147 ? 18.640 13.205 -25.293 1.00 24.54 167 PRO A CA 1
ATOM 1121 C C . PRO A 1 147 ? 18.292 14.468 -26.083 1.00 24.16 167 PRO A C 1
ATOM 1122 O O . PRO A 1 147 ? 17.795 15.443 -25.524 1.00 25.01 167 PRO A O 1
ATOM 1126 N N . TRP A 1 148 ? 18.552 14.438 -27.384 1.00 26.23 168 TRP A N 1
ATOM 1127 C CA . TRP A 1 148 ? 18.281 15.585 -28.242 1.00 26.90 168 TRP A CA 1
ATOM 1128 C C . TRP A 1 148 ? 17.009 15.445 -29.057 1.00 25.89 168 TRP A C 1
ATOM 1129 O O . TRP A 1 148 ? 16.260 16.404 -29.211 1.00 27.25 168 TRP A O 1
ATOM 1140 N N . GLU A 1 149 ? 16.753 14.244 -29.559 1.00 26.52 169 GLU A N 1
ATOM 1141 C CA . GLU A 1 149 ? 15.585 14.021 -30.393 1.00 26.63 169 GLU A CA 1
ATOM 1142 C C . GLU A 1 149 ? 14.690 12.890 -29.917 1.00 25.89 169 GLU A C 1
ATOM 1143 O O . GLU A 1 149 ? 13.947 12.298 -30.699 1.00 25.07 169 GLU A O 1
ATOM 1149 N N . GLY A 1 150 ? 14.772 12.593 -28.626 1.00 24.80 170 GLY A N 1
ATOM 1150 C CA . GLY A 1 150 ? 13.935 11.556 -28.066 1.00 24.67 170 GLY A CA 1
ATOM 1151 C C . GLY A 1 150 ? 12.612 12.206 -27.718 1.00 23.53 170 GLY A C 1
ATOM 1152 O O . GLY A 1 150 ? 12.311 13.292 -28.209 1.00 23.11 170 GLY A O 1
ATOM 1153 N N . ALA A 1 151 ? 11.826 11.560 -26.864 1.00 24.26 171 ALA A N 1
ATOM 1154 C CA . ALA A 1 151 ? 10.527 12.098 -26.475 1.00 24.16 171 ALA A CA 1
ATOM 1155 C C . ALA A 1 151 ? 10.123 11.652 -25.068 1.00 24.11 171 ALA A C 1
ATOM 1156 O O . ALA A 1 151 ? 10.369 10.513 -24.684 1.00 22.28 171 ALA A O 1
ATOM 1158 N N . ASN A 1 152 ? 9.503 12.551 -24.306 1.00 24.24 172 ASN A N 1
ATOM 1159 C CA . ASN A 1 152 ? 9.054 12.206 -22.964 1.00 23.80 172 ASN A CA 1
ATOM 1160 C C . ASN A 1 152 ? 7.881 11.245 -23.065 1.00 23.38 172 ASN A C 1
ATOM 1161 O O . ASN A 1 152 ? 7.109 11.292 -24.027 1.00 25.01 172 ASN A O 1
ATOM 1166 N N . PHE A 1 153 ? 7.757 10.370 -22.075 1.00 20.38 173 PHE A N 1
ATOM 1167 C CA . PHE A 1 153 ? 6.686 9.388 -22.049 1.00 20.77 173 PHE A CA 1
ATOM 1168 C C . PHE A 1 153 ? 5.754 9.659 -20.874 1.00 21.82 173 PHE A C 1
ATOM 1169 O O . PHE A 1 153 ? 6.204 9.870 -19.743 1.00 21.88 173 PHE A O 1
ATOM 1177 N N . VAL A 1 154 ? 4.456 9.672 -21.149 1.00 23.52 174 VAL A N 1
ATOM 1178 C CA . VAL A 1 154 ? 3.477 9.880 -20.098 1.00 26.10 174 VAL A CA 1
ATOM 1179 C C . VAL A 1 154 ? 3.029 8.518 -19.618 1.00 26.69 174 VAL A C 1
ATOM 1180 O O . VAL A 1 154 ? 2.492 7.720 -20.399 1.00 26.65 174 VAL A O 1
ATOM 1184 N N . LEU A 1 155 ? 3.261 8.250 -18.339 1.00 27.77 175 LEU A N 1
ATOM 1185 C CA . LEU A 1 155 ? 2.858 6.986 -17.744 1.00 29.97 175 LEU A CA 1
ATOM 1186 C C . LEU A 1 155 ? 1.457 7.147 -17.169 1.00 32.36 175 LEU A C 1
ATOM 1187 O O . LEU A 1 155 ? 1.237 7.981 -16.289 1.00 34.52 175 LEU A O 1
ATOM 1192 N N . LYS A 1 156 ? 0.514 6.358 -17.668 1.00 33.75 176 LYS A N 1
ATOM 1193 C CA . LYS A 1 156 ? -0.853 6.405 -17.170 1.00 35.50 176 LYS A CA 1
ATOM 1194 C C . LYS A 1 156 ? -1.316 5.013 -16.779 1.00 35.80 176 LYS A C 1
ATOM 1195 O O . LYS A 1 156 ? -1.224 4.074 -17.573 1.00 34.79 176 LYS A O 1
ATOM 1201 N N . VAL A 1 157 ? -1.809 4.884 -15.553 1.00 35.68 177 VAL A N 1
ATOM 1202 C CA . VAL A 1 157 ? -2.313 3.606 -15.073 1.00 36.86 177 VAL A CA 1
ATOM 1203 C C . VAL A 1 157 ? -3.745 3.754 -14.602 1.00 37.74 177 VAL A C 1
ATOM 1204 O O . VAL A 1 157 ? -4.108 4.750 -13.971 1.00 37.62 177 VAL A O 1
ATOM 1208 N N . LYS A 1 158 ? -4.550 2.746 -14.905 1.00 39.62 178 LYS A N 1
ATOM 1209 C CA . LYS A 1 158 ? -5.949 2.719 -14.511 1.00 41.52 178 LYS A CA 1
ATOM 1210 C C . LYS A 1 158 ? -6.267 1.276 -14.163 1.00 40.87 178 LYS A C 1
ATOM 1211 O O . LYS A 1 158 ? -5.735 0.357 -14.789 1.00 39.77 178 LYS A O 1
ATOM 1217 N N . GLN A 1 159 ? -7.118 1.072 -13.165 1.00 40.51 179 GLN A N 1
ATOM 1218 C CA . GLN A 1 159 ? -7.487 -0.281 -12.789 1.00 41.05 179 GLN A CA 1
ATOM 1219 C C . GLN A 1 159 ? -8.597 -0.761 -13.702 1.00 40.65 179 GLN A C 1
ATOM 1220 O O . GLN A 1 159 ? -9.695 -0.211 -13.701 1.00 40.40 179 GLN A O 1
ATOM 1226 N N . VAL A 1 160 ? -8.287 -1.775 -14.502 1.00 41.93 180 VAL A N 1
ATOM 1227 C CA . VAL A 1 160 ? -9.246 -2.364 -15.431 1.00 42.03 180 VAL A CA 1
ATOM 1228 C C . VAL A 1 160 ? -9.377 -3.856 -15.141 1.00 42.21 180 VAL A C 1
ATOM 1229 O O . VAL A 1 160 ? -8.393 -4.593 -15.219 1.00 41.45 180 VAL A O 1
ATOM 1233 N N . SER A 1 161 ? -10.589 -4.297 -14.812 1.00 42.42 181 SER A N 1
ATOM 1234 C CA . SER A 1 161 ? -10.819 -5.705 -14.516 1.00 42.27 181 SER A CA 1
ATOM 1235 C C . SER A 1 161 ? -9.852 -6.192 -13.444 1.00 41.28 181 SER A C 1
ATOM 1236 O O . SER A 1 161 ? -9.334 -7.302 -13.528 1.00 41.01 181 SER A O 1
ATOM 1239 N N . GLY A 1 162 ? -9.605 -5.351 -12.446 1.00 41.60 182 GLY A N 1
ATOM 1240 C CA . GLY A 1 162 ? -8.708 -5.721 -11.365 1.00 41.85 182 GLY A CA 1
ATOM 1241 C C . GLY A 1 162 ? -7.221 -5.584 -11.648 1.00 42.38 182 GLY A C 1
ATOM 1242 O O . GLY A 1 162 ? -6.410 -5.711 -10.736 1.00 43.04 182 GLY A O 1
ATOM 1243 N N . PHE A 1 163 ? -6.853 -5.332 -12.903 1.00 42.84 183 PHE A N 1
ATOM 1244 C CA . PHE A 1 163 ? -5.445 -5.181 -13.285 1.00 42.75 183 PHE A CA 1
ATOM 1245 C C . PHE A 1 163 ? -5.053 -3.735 -13.571 1.00 40.50 183 PHE A C 1
ATOM 1246 O O . PHE A 1 163 ? -5.902 -2.888 -13.849 1.00 39.19 183 PHE A O 1
ATOM 1254 N N . SER A 1 164 ? -3.755 -3.461 -13.501 1.00 38.66 184 SER A N 1
ATOM 1255 C CA . SER A 1 164 ? -3.254 -2.127 -13.797 1.00 37.37 184 SER A CA 1
ATOM 1256 C C . SER A 1 164 ? -3.146 -2.018 -15.315 1.00 36.13 184 SER A C 1
ATOM 1257 O O . SER A 1 164 ? -2.387 -2.749 -15.950 1.00 35.67 184 SER A O 1
ATOM 1260 N N . ASN A 1 165 ? -3.928 -1.116 -15.893 1.00 35.23 185 ASN A N 1
ATOM 1261 C CA . ASN A 1 165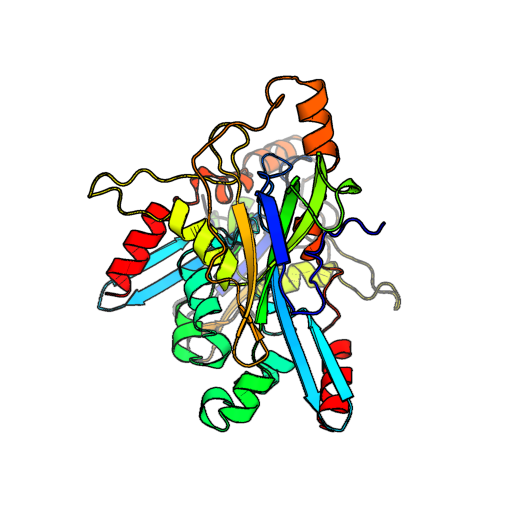 ? -3.932 -0.922 -17.336 1.00 33.47 185 ASN A CA 1
ATOM 1262 C C . ASN A 1 165 ? -3.124 0.324 -17.711 1.00 31.39 185 ASN A C 1
ATOM 1263 O O . ASN A 1 165 ? -3.298 1.389 -17.123 1.00 30.34 185 ASN A O 1
ATOM 1268 N N . TYR A 1 166 ? -2.239 0.176 -18.692 1.00 31.11 186 TYR A N 1
ATOM 1269 C CA . TYR A 1 166 ? -1.378 1.267 -19.151 1.00 32.19 186 TYR A CA 1
ATOM 1270 C C . TYR A 1 166 ? -1.711 1.763 -20.554 1.00 33.69 186 TYR A C 1
ATOM 1271 O O . TYR A 1 166 ? -0.904 2.456 -21.178 1.00 34.97 186 TYR A O 1
ATOM 1280 N N . ASP A 1 167 ? -2.892 1.412 -21.048 1.00 34.27 187 ASP A N 1
ATOM 1281 C CA . ASP A 1 167 ? -3.313 1.804 -22.390 1.00 35.23 187 ASP A CA 1
ATOM 1282 C C . ASP A 1 167 ? -3.166 3.277 -22.731 1.00 34.35 187 ASP A C 1
ATOM 1283 O O . ASP A 1 167 ? -2.796 3.617 -23.849 1.00 33.75 187 ASP A O 1
ATOM 1288 N N . GLU A 1 168 ? -3.467 4.148 -21.776 1.00 33.81 188 GLU A N 1
ATOM 1289 C CA . GLU A 1 168 ? -3.394 5.577 -22.022 1.00 33.25 188 GLU A CA 1
ATOM 1290 C C . GLU A 1 168 ? -1.991 6.171 -21.984 1.00 32.42 188 GLU A C 1
ATOM 1291 O O . GLU A 1 168 ? -1.807 7.358 -22.255 1.00 30.86 188 GLU A O 1
ATOM 1297 N N . SER A 1 169 ? -1.004 5.355 -21.640 1.00 30.45 189 SER A N 1
ATOM 1298 C CA . SER A 1 169 ? 0.371 5.828 -21.609 1.00 29.49 189 SER A CA 1
ATOM 1299 C C . SER A 1 169 ? 0.764 6.057 -23.059 1.00 28.37 189 SER A C 1
ATOM 1300 O O . SER A 1 169 ? 0.326 5.325 -23.938 1.00 28.59 189 SER A O 1
ATOM 1303 N N . LYS A 1 170 ? 1.586 7.066 -23.315 1.00 28.64 190 LYS A N 1
ATOM 1304 C CA . LYS A 1 170 ? 1.992 7.364 -24.682 1.00 27.93 190 LYS A CA 1
ATOM 1305 C C . LYS A 1 170 ? 3.158 8.327 -24.684 1.00 26.76 190 LYS A C 1
ATOM 1306 O O . LYS A 1 170 ? 3.465 8.952 -23.671 1.00 26.15 190 LYS A O 1
ATOM 1312 N N . PHE A 1 171 ? 3.799 8.454 -25.837 1.00 25.49 191 PHE A N 1
ATOM 1313 C CA . PHE A 1 171 ? 4.909 9.383 -25.976 1.00 24.90 191 PHE A CA 1
ATOM 1314 C C . PHE A 1 171 ? 4.370 10.722 -26.459 1.00 26.21 191 PHE A C 1
ATOM 1315 O O . PHE A 1 171 ? 3.376 10.784 -27.200 1.00 25.50 191 PHE A O 1
ATOM 1323 N N . LEU A 1 172 ? 4.989 11.800 -25.996 1.00 27.49 192 LEU A N 1
ATOM 1324 C CA . LEU A 1 172 ? 4.564 13.142 -26.392 1.00 27.89 192 LEU A CA 1
ATOM 1325 C C . LEU A 1 172 ? 5.460 13.514 -27.587 1.00 29.73 192 LEU A C 1
ATOM 1326 O O . LEU A 1 172 ? 6.181 12.666 -28.126 1.00 28.99 192 LEU A O 1
ATOM 1331 N N . ASN A 1 173 ? 5.391 14.768 -28.018 1.00 28.77 193 ASN A N 1
ATOM 1332 C CA . ASN A 1 173 ? 6.192 15.234 -29.142 1.00 29.33 193 ASN A CA 1
ATOM 1333 C C . ASN A 1 173 ? 7.679 15.221 -28.804 1.00 28.15 193 ASN A C 1
ATOM 1334 O O . ASN A 1 173 ? 8.061 15.319 -27.641 1.00 28.14 193 ASN A O 1
ATOM 1339 N N . GLN A 1 174 ? 8.519 15.113 -29.826 1.00 26.74 194 GLN A N 1
ATOM 1340 C CA . GLN A 1 174 ? 9.958 15.107 -29.610 1.00 26.84 194 GLN A CA 1
ATOM 1341 C C . GLN A 1 174 ? 10.425 16.370 -28.896 1.00 27.53 194 GLN A C 1
ATOM 1342 O O . GLN A 1 174 ? 9.857 17.450 -29.078 1.00 25.60 194 GLN A O 1
ATOM 1348 N N . SER A 1 175 ? 11.465 16.225 -28.081 1.00 27.75 195 SER A N 1
ATOM 1349 C CA . SER A 1 175 ? 12.029 17.355 -27.361 1.00 27.21 195 SER A CA 1
ATOM 1350 C C . SER A 1 175 ? 13.389 16.984 -26.810 1.00 27.72 195 SER A C 1
ATOM 1351 O O . SER A 1 175 ? 13.621 15.838 -26.423 1.00 29.20 195 SER A O 1
ATOM 1354 N N . ALA A 1 176 ? 14.291 17.957 -26.799 1.00 28.26 196 ALA A N 1
ATOM 1355 C CA . ALA A 1 176 ? 15.626 17.748 -26.263 1.00 28.56 196 ALA A CA 1
ATOM 1356 C C . ALA A 1 176 ? 15.476 17.889 -24.760 1.00 27.86 196 ALA A C 1
ATOM 1357 O O . ALA A 1 176 ? 14.604 18.620 -24.295 1.00 27.69 196 ALA A O 1
ATOM 1359 N N . ILE A 1 177 ? 16.300 17.178 -23.999 1.00 28.27 197 ILE A N 1
ATOM 1360 C CA . ILE A 1 177 ? 16.233 17.281 -22.549 1.00 28.43 197 ILE A CA 1
ATOM 1361 C C . ILE A 1 177 ? 16.753 18.667 -22.198 1.00 28.82 197 ILE A C 1
ATOM 1362 O O . ILE A 1 177 ? 17.760 19.116 -22.742 1.00 28.66 197 ILE A O 1
ATOM 1367 N N . PRO A 1 178 ? 16.058 19.376 -21.300 1.00 29.46 198 PRO A N 1
ATOM 1368 C CA . PRO A 1 178 ? 16.511 20.719 -20.924 1.00 29.96 198 PRO A CA 1
ATOM 1369 C C . PRO A 1 178 ? 17.918 20.675 -20.338 1.00 29.96 198 PRO A C 1
ATOM 1370 O O . PRO A 1 178 ? 18.246 19.763 -19.587 1.00 30.32 198 PRO A O 1
ATOM 1374 N N . ASN A 1 179 ? 18.749 21.644 -20.709 1.00 30.34 199 ASN A N 1
ATOM 1375 C CA . ASN A 1 179 ? 20.116 21.725 -20.205 1.00 32.14 199 ASN A CA 1
ATOM 1376 C C . ASN A 1 179 ? 21.020 20.593 -20.657 1.00 32.65 199 ASN A C 1
ATOM 1377 O O . ASN A 1 179 ? 22.139 20.457 -20.154 1.00 33.89 199 ASN A O 1
ATOM 1382 N N . ILE A 1 180 ? 20.547 19.787 -21.604 1.00 30.81 200 ILE A N 1
ATOM 1383 C CA . ILE A 1 180 ? 21.329 18.663 -22.097 1.00 31.15 200 ILE A CA 1
ATOM 1384 C C . ILE A 1 180 ? 22.646 19.112 -22.737 1.00 33.26 200 ILE A C 1
ATOM 1385 O O . ILE A 1 180 ? 23.640 18.381 -22.717 1.00 32.39 200 ILE A O 1
ATOM 1390 N N . ASP A 1 181 ? 22.651 20.313 -23.308 1.00 34.58 201 ASP A N 1
ATOM 1391 C CA . ASP A 1 181 ? 23.853 20.835 -23.944 1.00 37.61 201 ASP A CA 1
ATOM 1392 C C . ASP A 1 181 ? 24.897 21.250 -22.917 1.00 39.03 201 ASP A C 1
ATOM 1393 O O . ASP A 1 181 ? 26.079 21.338 -23.234 1.00 39.81 201 ASP A O 1
ATOM 1398 N N . ASP A 1 182 ? 24.455 21.502 -21.688 1.00 39.80 202 ASP A N 1
ATOM 1399 C CA . ASP A 1 182 ? 25.358 21.878 -20.608 1.00 41.76 202 ASP A CA 1
ATOM 1400 C C . ASP A 1 182 ? 26.133 20.620 -20.224 1.00 42.44 202 ASP A C 1
ATOM 1401 O O . ASP A 1 182 ? 25.547 19.634 -19.776 1.00 42.41 202 ASP A O 1
ATOM 1406 N N . GLU A 1 183 ? 27.451 20.652 -20.400 1.00 43.44 203 GLU A N 1
ATOM 1407 C CA . GLU A 1 183 ? 28.284 19.488 -20.101 1.00 44.14 203 GLU A CA 1
ATOM 1408 C C . GLU A 1 183 ? 28.229 18.955 -18.676 1.00 42.42 203 GLU A C 1
ATOM 1409 O O . GLU A 1 183 ? 28.274 17.747 -18.462 1.00 42.40 203 GLU A O 1
ATOM 1415 N N . SER A 1 184 ? 28.139 19.844 -17.699 1.00 41.48 204 SER A N 1
ATOM 1416 C CA . SER A 1 184 ? 28.078 19.415 -16.308 1.00 40.87 204 SER A CA 1
ATOM 1417 C C . SER A 1 184 ? 26.785 18.639 -16.052 1.00 39.93 204 SER A C 1
ATOM 1418 O O . SER A 1 184 ? 26.786 17.610 -15.376 1.00 38.39 204 SER A O 1
ATOM 1421 N N . PHE A 1 185 ? 25.682 19.136 -16.599 1.00 38.26 205 PHE A N 1
ATOM 1422 C CA . PHE A 1 185 ? 24.395 18.473 -16.442 1.00 36.98 205 PHE A CA 1
ATOM 1423 C C . PHE A 1 185 ? 24.458 17.105 -17.123 1.00 35.83 205 PHE A C 1
ATOM 1424 O O . PHE A 1 185 ? 24.063 16.089 -16.549 1.00 35.73 205 PHE A O 1
ATOM 1432 N N . GLN A 1 186 ? 24.963 17.107 -18.353 1.00 34.77 206 GLN A N 1
ATOM 1433 C CA . GLN A 1 186 ? 25.087 15.905 -19.166 1.00 34.95 206 GLN A CA 1
ATOM 1434 C C . GLN A 1 186 ? 26.001 14.874 -18.513 1.00 35.88 206 GLN A C 1
ATOM 1435 O O . GLN A 1 186 ? 25.739 13.672 -18.567 1.00 34.99 206 GLN A O 1
ATOM 1441 N N . LYS A 1 187 ? 27.071 15.356 -17.893 1.00 36.07 207 LYS A N 1
ATOM 1442 C CA . LYS A 1 187 ? 28.027 14.498 -17.211 1.00 35.23 207 LYS A CA 1
ATOM 1443 C C . LYS A 1 187 ? 27.387 13.841 -15.992 1.00 34.71 207 LYS A C 1
ATOM 1444 O O . LYS A 1 187 ? 27.638 12.669 -15.705 1.00 34.25 207 LYS A O 1
ATOM 1450 N N . GLU A 1 188 ? 26.560 14.600 -15.281 1.00 33.27 208 GLU A N 1
ATOM 1451 C CA . GLU A 1 188 ? 25.892 14.097 -14.087 1.00 33.84 208 GLU A CA 1
ATOM 1452 C C . GLU A 1 188 ? 24.744 13.163 -14.452 1.00 34.06 208 GLU A C 1
ATOM 1453 O O . GLU A 1 188 ? 24.423 12.226 -13.710 1.00 34.14 208 GLU A O 1
ATOM 1459 N N . LEU A 1 189 ? 24.130 13.416 -15.598 1.00 34.56 209 LEU A N 1
ATOM 1460 C CA . LEU A 1 189 ? 23.014 12.599 -16.055 1.00 33.71 209 LE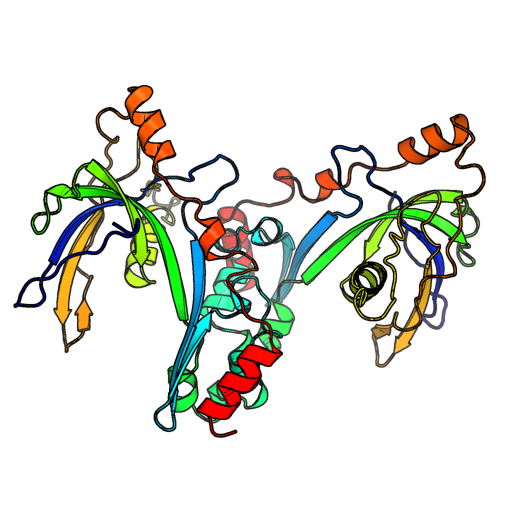U A CA 1
ATOM 1461 C C . LEU A 1 189 ? 23.536 11.181 -16.342 1.00 32.54 209 LEU A C 1
ATOM 1462 O O . LEU A 1 189 ? 23.038 10.206 -15.777 1.00 31.46 209 LEU A O 1
ATOM 1467 N N . PHE A 1 190 ? 24.564 11.067 -17.186 1.00 30.52 210 PHE A N 1
ATOM 1468 C CA . PHE A 1 190 ? 25.136 9.759 -17.494 1.00 31.31 210 PHE A CA 1
ATOM 1469 C C . PHE A 1 190 ? 25.791 9.156 -16.247 1.00 31.21 210 PHE A C 1
ATOM 1470 O O . PHE A 1 190 ? 25.898 7.934 -16.117 1.00 28.33 210 PHE A O 1
ATOM 1478 N N . GLU A 1 191 ? 26.222 10.018 -15.331 1.00 31.68 211 GLU A N 1
ATOM 1479 C CA . GLU A 1 191 ? 26.863 9.566 -14.103 1.00 32.53 211 GLU A CA 1
ATOM 1480 C C . GLU A 1 191 ? 25.896 8.797 -13.212 1.00 31.47 211 GLU A C 1
ATOM 1481 O O . GLU A 1 191 ? 26.267 7.778 -12.626 1.00 31.71 211 GLU A O 1
ATOM 1487 N N . GLN A 1 192 ? 24.661 9.285 -13.112 1.00 30.60 212 GLN A N 1
ATOM 1488 C CA . GLN A 1 192 ? 23.645 8.637 -12.285 1.00 30.65 212 GLN A CA 1
ATOM 1489 C C . GLN A 1 192 ? 23.013 7.407 -12.931 1.00 28.93 212 GLN A C 1
ATOM 1490 O O . GLN A 1 192 ? 22.255 6.679 -12.288 1.00 27.01 212 GLN A O 1
ATOM 1496 N N . MET A 1 193 ? 23.306 7.172 -14.202 1.00 26.87 213 MET A N 1
ATOM 1497 C CA . MET A 1 193 ? 22.750 6.004 -14.880 1.00 27.31 213 MET A CA 1
ATOM 1498 C C . MET A 1 193 ? 23.466 4.764 -14.353 1.00 27.47 213 MET A C 1
ATOM 1499 O O . MET A 1 193 ? 24.682 4.778 -14.183 1.00 28.52 213 MET A O 1
ATOM 1504 N N . VAL A 1 194 ? 22.723 3.700 -14.069 1.00 26.81 214 VAL A N 1
ATOM 1505 C CA . VAL A 1 194 ? 23.361 2.488 -13.587 1.00 28.02 214 VAL A CA 1
ATOM 1506 C C . VAL A 1 194 ? 23.672 1.575 -14.765 1.00 28.97 214 VAL A C 1
ATOM 1507 O O . VAL A 1 194 ? 23.119 1.724 -15.852 1.00 29.50 214 VAL A O 1
ATOM 1511 N N . ASP A 1 195 ? 24.574 0.633 -14.523 1.00 29.82 215 ASP A N 1
ATOM 1512 C CA . ASP A 1 195 ? 25.009 -0.353 -15.505 1.00 29.31 215 ASP A CA 1
ATOM 1513 C C . ASP A 1 195 ? 23.882 -1.381 -15.710 1.00 27.32 215 ASP A C 1
ATOM 1514 O O . ASP A 1 195 ? 23.673 -2.246 -14.864 1.00 23.79 215 ASP A O 1
ATOM 1519 N N . LEU A 1 196 ? 23.168 -1.295 -16.829 1.00 24.43 216 LEU A N 1
ATOM 1520 C CA . LEU A 1 196 ? 22.073 -2.221 -17.093 1.00 25.84 216 LEU A CA 1
ATOM 1521 C C . LEU A 1 196 ? 22.493 -3.671 -17.326 1.00 24.96 216 LEU A C 1
ATOM 1522 O O . LEU A 1 196 ? 21.743 -4.585 -17.007 1.00 24.07 216 LEU A O 1
ATOM 1527 N N . SER A 1 197 ? 23.683 -3.897 -17.867 1.00 25.92 217 SER A N 1
ATOM 1528 C CA . SER A 1 197 ? 24.135 -5.266 -18.092 1.00 28.13 217 SER A CA 1
ATOM 1529 C C . SER A 1 197 ? 24.299 -5.980 -16.742 1.00 28.20 217 SER A C 1
ATOM 1530 O O . SER A 1 197 ? 24.366 -7.207 -16.678 1.00 26.59 217 SER A O 1
ATOM 1533 N N . GLU A 1 198 ? 24.354 -5.197 -15.672 1.00 28.21 218 GLU A N 1
ATOM 1534 C CA . GLU A 1 198 ? 24.504 -5.733 -14.322 1.00 31.37 218 GLU A CA 1
ATOM 1535 C C . GLU A 1 198 ? 23.293 -6.608 -13.965 1.00 30.87 218 GLU A C 1
ATOM 1536 O O . GLU A 1 198 ? 23.426 -7.605 -13.250 1.00 29.46 218 GLU A O 1
ATOM 1542 N N . MET A 1 199 ? 22.121 -6.239 -14.484 1.00 29.46 219 MET A N 1
ATOM 1543 C CA . MET A 1 199 ? 20.876 -6.974 -14.231 1.00 29.84 219 MET A CA 1
ATOM 1544 C C . MET A 1 199 ? 20.873 -8.365 -14.859 1.00 27.23 219 MET A C 1
ATOM 1545 O O . MET A 1 199 ? 20.108 -9.239 -14.439 1.00 25.07 219 MET A O 1
ATOM 1550 N N . THR A 1 200 ? 21.721 -8.572 -15.864 1.00 25.29 220 THR A N 1
ATOM 1551 C CA . THR A 1 200 ? 21.765 -9.862 -16.545 1.00 24.65 220 THR A CA 1
ATOM 1552 C C . THR A 1 200 ? 23.114 -10.580 -16.466 1.00 24.76 220 THR A C 1
ATOM 1553 O O . THR A 1 200 ? 23.398 -11.482 -17.258 1.00 21.92 220 THR A O 1
ATOM 1557 N N . SER A 1 201 ? 23.938 -10.186 -15.501 1.00 25.49 221 SER A N 1
ATOM 1558 C CA . SER A 1 201 ? 25.251 -10.795 -15.329 1.00 27.89 221 SER A CA 1
ATOM 1559 C C . SER A 1 201 ? 25.151 -12.227 -14.812 1.00 28.59 221 SER A C 1
ATOM 1560 O O . SER A 1 201 ? 24.104 -12.653 -14.327 1.00 26.93 221 SER A O 1
ATOM 1563 N N . LYS A 1 202 ? 26.260 -12.956 -14.905 1.00 28.32 222 LYS A N 1
ATOM 1564 C CA . LYS A 1 202 ? 26.322 -14.348 -14.483 1.00 31.00 222 LYS A CA 1
ATOM 1565 C C . LYS A 1 202 ? 25.882 -14.610 -13.046 1.00 29.91 222 LYS A C 1
ATOM 1566 O O . LYS A 1 202 ? 25.237 -15.621 -12.770 1.00 30.04 222 LYS A O 1
ATOM 1572 N N . ASP A 1 203 ? 26.232 -13.713 -12.131 1.00 29.99 223 ASP A N 1
ATOM 1573 C CA . ASP A 1 203 ? 25.868 -13.899 -10.733 1.00 30.62 223 ASP A CA 1
ATOM 1574 C C . ASP A 1 203 ? 24.365 -13.774 -10.469 1.00 29.70 223 ASP A C 1
ATOM 1575 O O . ASP A 1 203 ? 23.912 -14.035 -9.352 1.00 31.28 223 ASP A O 1
ATOM 1580 N N . LYS A 1 204 ? 23.590 -13.380 -11.478 1.00 26.96 224 LYS A N 1
ATOM 1581 C CA . LYS A 1 204 ? 22.148 -13.239 -11.284 1.00 25.11 224 LYS A CA 1
ATOM 1582 C C . LYS A 1 204 ? 21.439 -14.551 -11.579 1.00 24.75 224 LYS A C 1
ATOM 1583 O O . LYS A 1 204 ? 20.208 -14.614 -11.594 1.00 24.61 224 LYS A O 1
ATOM 1589 N N . PHE A 1 205 ? 22.221 -15.602 -11.802 1.00 22.85 225 PHE A N 1
ATOM 1590 C CA . PHE A 1 205 ? 21.654 -16.897 -12.103 1.00 22.93 225 PHE A CA 1
ATOM 1591 C C . PHE A 1 205 ? 22.256 -17.975 -11.234 1.00 24.70 225 PHE A C 1
ATOM 1592 O O . PHE A 1 205 ? 23.476 -18.177 -11.235 1.00 24.53 225 PHE A O 1
ATOM 1600 N N . LYS A 1 206 ? 21.392 -18.665 -10.494 1.00 23.30 226 LYS A N 1
ATOM 1601 C CA . LYS A 1 206 ? 21.831 -19.747 -9.633 1.00 24.10 226 LYS A CA 1
ATOM 1602 C C . LYS A 1 206 ? 22.128 -20.976 -10.479 1.00 24.16 226 LYS A C 1
ATOM 1603 O O . LYS A 1 206 ? 21.586 -21.146 -11.569 1.00 23.78 226 LYS A O 1
ATOM 1609 N N . SER A 1 207 ? 22.997 -21.832 -9.958 1.00 26.02 227 SER A N 1
ATOM 1610 C CA . SER A 1 207 ? 23.385 -23.054 -10.639 1.00 27.18 227 SER A CA 1
ATOM 1611 C C . SER A 1 207 ? 22.164 -23.918 -10.894 1.00 28.82 227 SER A C 1
ATOM 1612 O O . SER A 1 207 ? 21.123 -23.748 -10.257 1.00 29.21 227 SER A O 1
ATOM 1615 N N . PHE A 1 208 ? 22.302 -24.856 -11.820 1.00 29.23 228 PHE A N 1
ATOM 1616 C CA . PHE A 1 208 ? 21.209 -25.748 -12.155 1.00 30.02 228 PHE A CA 1
ATOM 1617 C C . PHE A 1 208 ? 20.769 -26.576 -10.949 1.00 30.27 228 PHE A C 1
ATOM 1618 O O . PHE A 1 208 ? 19.574 -26.701 -10.675 1.00 30.62 228 PHE A O 1
ATOM 1626 N N . GLU A 1 209 ? 21.734 -27.161 -10.240 1.00 30.34 229 GLU A N 1
ATOM 1627 C CA . GLU A 1 209 ? 21.413 -27.991 -9.083 1.00 29.11 229 GLU A CA 1
ATOM 1628 C C . GLU A 1 209 ? 20.628 -27.243 -8.020 1.00 26.85 229 GLU A C 1
ATOM 1629 O O . GLU A 1 209 ? 19.696 -27.794 -7.441 1.00 26.00 229 GLU A O 1
ATOM 1635 N N . GLU A 1 210 ? 20.980 -25.988 -7.761 1.00 27.30 230 GLU A N 1
ATOM 1636 C CA . GLU A 1 210 ? 20.243 -25.245 -6.741 1.00 27.32 230 GLU A CA 1
ATOM 1637 C C . GLU A 1 210 ? 18.802 -25.012 -7.193 1.00 26.61 230 GLU A C 1
ATOM 1638 O O . GLU A 1 210 ? 17.858 -25.224 -6.428 1.00 26.97 230 GLU A O 1
ATOM 1644 N N . LEU A 1 211 ? 18.638 -24.589 -8.443 1.00 26.49 231 LEU A N 1
ATOM 1645 C CA . LEU A 1 211 ? 17.315 -24.340 -8.984 1.00 25.45 231 LEU A CA 1
ATOM 1646 C C . LEU A 1 211 ? 16.477 -25.610 -9.012 1.00 26.33 231 LEU A C 1
ATOM 1647 O O . LEU A 1 211 ? 15.310 -25.598 -8.629 1.00 25.58 231 LEU A O 1
ATOM 1652 N N . ASN A 1 212 ? 17.078 -26.704 -9.470 1.00 27.82 232 ASN A N 1
ATOM 1653 C CA . ASN A 1 212 ? 16.371 -27.968 -9.573 1.00 28.16 232 ASN A CA 1
ATOM 1654 C C . ASN A 1 212 ? 15.905 -28.426 -8.201 1.00 28.59 232 ASN A C 1
ATOM 1655 O O . ASN A 1 212 ? 14.795 -28.932 -8.039 1.00 29.01 232 ASN A O 1
ATOM 1660 N N . THR A 1 213 ? 16.772 -28.253 -7.214 1.00 27.46 233 THR A N 1
ATOM 1661 C CA . THR A 1 213 ? 16.453 -28.641 -5.853 1.00 27.83 233 THR A CA 1
ATOM 1662 C C . THR A 1 213 ? 15.204 -27.878 -5.407 1.00 27.35 233 THR A C 1
ATOM 1663 O O . THR A 1 213 ? 14.247 -28.462 -4.903 1.00 26.86 233 THR A O 1
ATOM 1667 N N . LYS A 1 214 ? 15.219 -26.565 -5.597 1.00 27.54 234 LYS A N 1
ATOM 1668 C CA . LYS A 1 214 ? 14.080 -25.743 -5.213 1.00 29.29 234 LYS A CA 1
ATOM 1669 C C . LYS A 1 214 ? 12.853 -26.091 -6.050 1.00 28.18 234 LYS A C 1
ATOM 1670 O O . LYS A 1 214 ? 11.748 -26.210 -5.524 1.00 28.37 234 LYS A O 1
ATOM 1676 N N . PHE A 1 215 ? 13.047 -26.256 -7.354 1.00 27.03 235 PHE A N 1
ATOM 1677 C CA . PHE A 1 215 ? 11.935 -26.595 -8.236 1.00 28.37 235 PHE A CA 1
ATOM 1678 C C . PHE A 1 215 ? 11.245 -27.879 -7.773 1.00 29.02 235 PHE A C 1
ATOM 1679 O O . PHE A 1 215 ? 10.023 -27.940 -7.667 1.00 29.14 235 PHE A O 1
ATOM 1687 N N . ASN A 1 216 ? 12.036 -28.905 -7.489 1.00 29.31 236 ASN A N 1
ATOM 1688 C CA . ASN A 1 216 ? 11.473 -30.165 -7.044 1.00 30.91 236 ASN A CA 1
ATOM 1689 C C . ASN A 1 216 ? 10.719 -30.066 -5.727 1.00 30.45 236 ASN A C 1
ATOM 1690 O O . ASN A 1 216 ? 9.684 -30.698 -5.564 1.00 28.75 236 ASN A O 1
ATOM 1695 N N . GLN A 1 217 ? 11.217 -29.282 -4.781 1.00 33.21 237 GLN A N 1
ATOM 1696 C CA . GLN A 1 217 ? 10.492 -29.161 -3.526 1.00 36.20 237 GLN A CA 1
ATOM 1697 C C . GLN A 1 217 ? 9.178 -28.416 -3.758 1.00 36.19 237 GLN A C 1
ATOM 1698 O O . GLN A 1 217 ? 8.170 -28.705 -3.104 1.00 36.30 237 GLN A O 1
ATOM 1704 N N . VAL A 1 218 ? 9.172 -27.482 -4.707 1.00 35.57 238 VAL A N 1
ATOM 1705 C CA . VAL A 1 218 ? 7.954 -26.739 -5.003 1.00 35.15 238 VAL A CA 1
ATOM 1706 C C . VAL A 1 218 ? 6.928 -27.658 -5.658 1.00 37.94 238 VAL A C 1
ATOM 1707 O O . VAL A 1 218 ? 5.749 -27.632 -5.303 1.00 37.98 238 VAL A O 1
ATOM 1711 N N . LEU A 1 219 ? 7.367 -28.474 -6.612 1.00 40.02 239 LEU A N 1
ATOM 1712 C CA . LEU A 1 219 ? 6.448 -29.390 -7.286 1.00 43.28 239 LEU A CA 1
ATOM 1713 C C . LEU A 1 219 ? 6.149 -30.603 -6.419 1.00 45.57 239 LEU A C 1
ATOM 1714 O O . LEU A 1 219 ? 5.179 -31.324 -6.660 1.00 45.17 239 LEU A O 1
ATOM 1719 N N . GLY A 1 220 ? 6.978 -30.815 -5.402 1.00 48.02 240 GLY A N 1
ATOM 1720 C CA . GLY A 1 220 ? 6.812 -31.976 -4.551 1.00 51.40 240 GLY A CA 1
ATOM 1721 C C . GLY A 1 220 ? 7.405 -33.117 -5.353 1.00 53.82 240 GLY A C 1
ATOM 1722 O O . GLY A 1 220 ? 7.331 -34.284 -4.971 1.00 54.95 240 GLY A O 1
ATOM 1723 N N . THR A 1 221 ? 8.004 -32.743 -6.482 1.00 56.49 241 THR A N 1
ATOM 1724 C CA . THR A 1 221 ? 8.633 -33.663 -7.422 1.00 57.83 241 THR A CA 1
ATOM 1725 C C . THR A 1 221 ? 7.592 -34.590 -8.039 1.00 59.25 241 THR A C 1
ATOM 1726 O O . THR A 1 221 ? 7.233 -34.364 -9.217 1.00 59.56 241 THR A O 1
ATOM 1730 N N . GLY B 1 9 ? 44.778 -18.029 -44.051 1.00 37.26 29 GLY B N 1
ATOM 1731 C CA . GLY B 1 9 ? 44.151 -19.330 -44.426 1.00 34.42 29 GLY B CA 1
ATOM 1732 C C . GLY B 1 9 ? 43.572 -20.097 -43.251 1.00 34.53 29 GLY B C 1
ATOM 1733 O O . GLY B 1 9 ? 44.149 -20.135 -42.160 1.00 32.27 29 GLY B O 1
ATOM 1734 N N . GLU B 1 10 ? 42.414 -20.706 -43.480 1.00 33.89 30 GLU B N 1
ATOM 1735 C CA . GLU B 1 10 ? 41.752 -21.494 -42.458 1.00 33.78 30 GLU B CA 1
ATOM 1736 C C . GLU B 1 10 ? 42.130 -22.954 -42.647 1.00 33.52 30 GLU B C 1
ATOM 1737 O O . GLU B 1 10 ? 42.134 -23.462 -43.767 1.00 33.32 30 GLU B O 1
ATOM 1743 N N . TRP B 1 11 ? 42.469 -23.620 -41.551 1.00 32.93 31 TRP B N 1
ATOM 1744 C CA . TRP B 1 11 ? 42.832 -25.030 -41.604 1.00 31.27 31 TRP B CA 1
ATOM 1745 C C . TRP B 1 11 ? 41.590 -25.857 -41.311 1.00 31.84 31 TRP B C 1
ATOM 1746 O O . TRP B 1 11 ? 40.747 -25.461 -40.504 1.00 31.95 31 TRP B O 1
ATOM 1757 N N . LYS B 1 12 ? 41.477 -27.007 -41.962 1.00 32.09 32 LYS B N 1
ATOM 1758 C CA . LYS B 1 12 ? 40.343 -27.895 -41.749 1.00 33.57 32 LYS B CA 1
ATOM 1759 C C . LYS B 1 12 ? 40.805 -29.345 -41.713 1.00 33.29 32 LYS B C 1
ATOM 1760 O O . LYS B 1 12 ? 41.782 -29.712 -42.376 1.00 35.23 32 LYS B O 1
ATOM 1766 N N . LEU B 1 13 ? 40.104 -30.165 -40.940 1.00 32.02 33 LEU B N 1
ATOM 1767 C CA . LEU B 1 13 ? 40.440 -31.581 -40.812 1.00 33.75 33 LEU B CA 1
ATOM 1768 C C . LEU B 1 13 ? 39.815 -32.433 -41.920 1.00 34.69 33 LEU B C 1
ATOM 1769 O O . LEU B 1 13 ? 38.635 -32.751 -41.856 1.00 35.32 33 LEU B O 1
ATOM 1774 N N . LYS B 1 14 ? 40.597 -32.813 -42.927 1.00 35.55 34 LYS B N 1
ATOM 1775 C CA . LYS B 1 14 ? 40.059 -33.642 -44.004 1.00 36.55 34 LYS B CA 1
ATOM 1776 C C . LYS B 1 14 ? 39.753 -35.035 -43.476 1.00 35.75 34 LYS B C 1
ATOM 1777 O O . LYS B 1 14 ? 40.559 -35.624 -42.758 1.00 34.27 34 LYS B O 1
ATOM 1783 N N . LEU B 1 15 ? 38.577 -35.546 -43.827 1.00 35.33 35 LEU B N 1
ATOM 1784 C CA . LEU B 1 15 ? 38.144 -36.877 -43.412 1.00 36.63 35 LEU B CA 1
ATOM 1785 C C . LEU B 1 15 ? 38.466 -37.850 -44.549 1.00 36.75 35 LEU B C 1
ATOM 1786 O O . LEU B 1 15 ? 38.513 -37.447 -45.714 1.00 36.27 35 LEU B O 1
ATOM 1791 N N . ASP B 1 16 ? 38.695 -39.120 -44.220 1.00 37.04 36 ASP B N 1
ATOM 1792 C CA . ASP B 1 16 ? 39.007 -40.110 -45.247 1.00 37.92 36 ASP B CA 1
ATOM 1793 C C . ASP B 1 16 ? 37.737 -40.661 -45.882 1.00 39.81 36 ASP B C 1
ATOM 1794 O O . ASP B 1 16 ? 36.633 -40.191 -45.600 1.00 38.79 36 ASP B O 1
ATOM 1799 N N . ALA B 1 17 ? 37.900 -41.668 -46.737 1.00 41.07 37 ALA B N 1
ATOM 1800 C CA . ALA B 1 17 ? 36.765 -42.276 -47.429 1.00 41.65 37 ALA B CA 1
ATOM 1801 C C . ALA B 1 17 ? 35.678 -42.757 -46.470 1.00 41.17 37 ALA B C 1
ATOM 1802 O O . ALA B 1 17 ? 34.498 -42.746 -46.814 1.00 41.36 37 ALA B O 1
ATOM 1804 N N . SER B 1 18 ? 36.072 -43.171 -45.270 1.00 40.83 38 SER B N 1
ATOM 1805 C CA . SER B 1 18 ? 35.111 -43.657 -44.284 1.00 41.30 38 SER B CA 1
ATOM 1806 C C . SER B 1 18 ? 34.603 -42.561 -43.352 1.00 40.41 38 SER B C 1
ATOM 1807 O O . SER B 1 18 ? 33.878 -42.839 -42.396 1.00 40.74 38 SER B O 1
ATOM 1810 N N . GLY B 1 19 ? 34.986 -41.318 -43.626 1.00 39.27 39 GLY B N 1
ATOM 1811 C CA . GLY B 1 19 ? 34.544 -40.217 -42.789 1.00 38.35 39 GLY B CA 1
ATOM 1812 C C . GLY B 1 19 ? 35.249 -40.152 -41.444 1.00 37.29 39 GLY B C 1
ATOM 1813 O O . GLY B 1 19 ? 34.690 -39.653 -40.468 1.00 36.09 39 GLY B O 1
ATOM 1814 N N . ASN B 1 20 ? 36.471 -40.675 -41.386 1.00 36.31 40 ASN B N 1
ATOM 1815 C CA . ASN B 1 20 ? 37.268 -40.649 -40.163 1.00 35.78 40 ASN B CA 1
ATOM 1816 C C . ASN B 1 20 ? 38.361 -39.596 -40.321 1.00 35.48 40 ASN B C 1
ATOM 1817 O O . ASN B 1 20 ? 38.799 -39.305 -41.433 1.00 33.38 40 ASN B O 1
ATOM 1822 N N . GLY B 1 21 ? 38.786 -39.015 -39.207 1.00 35.37 41 GLY B N 1
ATOM 1823 C CA . GLY B 1 21 ? 39.818 -37.999 -39.264 1.00 37.39 41 GLY B CA 1
ATOM 1824 C C . GLY B 1 21 ? 40.766 -38.084 -38.086 1.00 37.80 41 GLY B C 1
ATOM 1825 O O . GLY B 1 21 ? 40.392 -38.548 -37.007 1.00 39.48 41 GLY B O 1
ATOM 1826 N N . GLN B 1 22 ? 41.995 -37.627 -38.287 1.00 37.96 42 GLN B N 1
ATOM 1827 C CA . GLN B 1 22 ? 42.993 -37.669 -37.228 1.00 38.70 42 GLN B CA 1
ATOM 1828 C C . GLN B 1 22 ? 44.054 -36.600 -37.450 1.00 36.80 42 GLN B C 1
ATOM 1829 O O . GLN B 1 22 ? 44.545 -36.422 -38.568 1.00 36.02 42 GLN B O 1
ATOM 1835 N N . ALA B 1 23 ? 44.397 -35.887 -36.381 1.00 33.83 43 ALA B N 1
ATOM 1836 C CA . ALA B 1 23 ? 45.406 -34.837 -36.452 1.00 31.36 43 ALA B CA 1
ATOM 1837 C C . ALA B 1 23 ? 45.789 -34.313 -35.068 1.00 29.58 43 ALA B C 1
ATOM 1838 O O . ALA B 1 23 ? 45.040 -34.469 -34.097 1.00 29.40 43 ALA B O 1
ATOM 1840 N N . VAL B 1 24 ? 46.966 -33.697 -34.988 1.00 26.68 44 VAL B N 1
ATOM 1841 C CA . VAL B 1 24 ? 47.441 -33.111 -33.744 1.00 24.49 44 VAL B CA 1
ATOM 1842 C C . VAL B 1 24 ? 47.667 -31.632 -34.017 1.00 23.59 44 VAL B C 1
ATOM 1843 O O . VAL B 1 24 ? 48.405 -31.269 -34.935 1.00 22.60 44 VAL B O 1
ATOM 1847 N N . ILE B 1 25 ? 47.009 -30.780 -33.237 1.00 23.01 45 ILE B N 1
ATOM 1848 C CA . ILE B 1 25 ? 47.144 -29.335 -33.404 1.00 23.05 45 ILE B CA 1
ATOM 1849 C C . ILE B 1 25 ? 47.482 -28.659 -32.081 1.00 22.63 45 ILE B C 1
ATOM 1850 O O . ILE B 1 25 ? 47.332 -29.253 -31.018 1.00 25.06 45 ILE B O 1
ATOM 1855 N N . ARG B 1 26 ? 47.938 -27.414 -32.152 1.00 24.02 46 ARG B N 1
ATOM 1856 C CA . ARG B 1 26 ? 48.306 -26.657 -30.958 1.00 22.55 46 ARG B CA 1
ATOM 1857 C C . ARG B 1 26 ? 47.619 -25.301 -30.950 1.00 21.72 46 ARG B C 1
ATOM 1858 O O . ARG B 1 26 ? 47.939 -24.445 -31.765 1.00 21.55 46 ARG B O 1
ATOM 1866 N N . PHE B 1 27 ? 46.662 -25.112 -30.044 1.00 21.95 47 PHE B N 1
ATOM 1867 C CA . PHE B 1 27 ? 45.975 -23.829 -29.946 1.00 21.20 47 PHE B CA 1
ATOM 1868 C C . PHE B 1 27 ? 47.001 -22.826 -29.432 1.00 20.75 47 PHE B C 1
ATOM 1869 O O . PHE B 1 27 ? 47.691 -23.080 -28.445 1.00 21.35 47 PHE B O 1
ATOM 1877 N N . LEU B 1 28 ? 47.099 -21.691 -30.109 1.00 21.93 48 LEU B N 1
ATOM 1878 C CA . LEU B 1 28 ? 48.053 -20.664 -29.737 1.00 23.22 48 LEU B CA 1
ATOM 1879 C C . LEU B 1 28 ? 47.476 -19.612 -28.777 1.00 22.97 48 LEU B C 1
ATOM 1880 O O . LEU B 1 28 ? 46.267 -19.401 -28.712 1.00 22.48 48 LEU B O 1
ATOM 1885 N N . PRO B 1 29 ? 48.351 -18.934 -28.020 1.00 23.66 49 PRO B N 1
ATOM 1886 C CA . PRO B 1 29 ? 47.948 -17.900 -27.057 1.00 23.77 49 PRO B CA 1
ATOM 1887 C C . PRO B 1 29 ? 47.503 -16.632 -27.778 1.00 25.08 49 PRO B C 1
ATOM 1888 O O . PRO B 1 29 ? 47.637 -16.521 -29.003 1.00 24.60 49 PRO B O 1
ATOM 1892 N N . ALA B 1 30 ? 46.981 -15.673 -27.020 1.00 25.12 50 ALA B N 1
ATOM 1893 C CA . ALA B 1 30 ? 46.543 -14.411 -27.598 1.00 26.36 50 ALA B CA 1
ATOM 1894 C C . ALA B 1 30 ? 47.695 -13.826 -28.428 1.00 28.69 50 ALA B C 1
ATOM 1895 O O . ALA B 1 30 ? 48.853 -13.843 -27.999 1.00 28.02 50 ALA B O 1
ATOM 1897 N N . LYS B 1 31 ? 47.365 -13.326 -29.618 1.00 29.08 51 LYS B N 1
ATOM 1898 C CA . LYS B 1 31 ? 48.349 -12.753 -30.537 1.00 30.73 51 LYS B CA 1
ATOM 1899 C C . LYS B 1 31 ? 49.056 -11.564 -29.911 1.00 32.51 51 LYS B C 1
ATOM 1900 O O . LYS B 1 31 ? 50.262 -11.371 -30.096 1.00 29.31 51 LYS B O 1
ATOM 1906 N N . THR B 1 32 ? 48.297 -10.753 -29.191 1.00 34.13 52 THR B N 1
ATOM 1907 C CA . THR B 1 32 ? 48.871 -9.604 -28.513 1.00 38.20 52 THR B CA 1
ATOM 1908 C C . THR B 1 32 ? 48.309 -9.649 -27.079 1.00 40.07 52 THR B C 1
ATOM 1909 O O . THR B 1 32 ? 47.292 -10.300 -26.820 1.00 40.80 52 THR B O 1
ATOM 1913 N N . ASP B 1 33 ? 48.994 -9.010 -26.137 1.00 41.46 53 ASP B N 1
ATOM 1914 C CA . ASP B 1 33 ? 48.529 -9.021 -24.756 1.00 42.91 53 ASP B CA 1
ATOM 1915 C C . ASP B 1 33 ? 47.204 -8.294 -24.665 1.00 43.37 53 ASP B C 1
ATOM 1916 O O . ASP B 1 33 ? 46.512 -8.366 -23.653 1.00 43.25 53 ASP B O 1
ATOM 1921 N N . ASP B 1 34 ? 46.860 -7.591 -25.736 1.00 42.65 54 ASP B N 1
ATOM 1922 C CA . ASP B 1 34 ? 45.610 -6.847 -25.798 1.00 43.73 54 ASP B CA 1
ATOM 1923 C C . ASP B 1 34 ? 44.465 -7.762 -26.229 1.00 41.78 54 ASP B C 1
ATOM 1924 O O . ASP B 1 34 ? 43.316 -7.557 -25.834 1.00 42.39 54 ASP B O 1
ATOM 1929 N N . ALA B 1 35 ? 44.788 -8.768 -27.040 1.00 39.11 55 ALA B N 1
ATOM 1930 C CA . ALA B 1 35 ? 43.794 -9.700 -27.559 1.00 35.43 55 ALA B CA 1
ATOM 1931 C C . ALA B 1 35 ? 43.457 -10.868 -26.641 1.00 33.79 55 ALA B C 1
ATOM 1932 O O . ALA B 1 35 ? 43.835 -10.899 -25.467 1.00 33.05 55 ALA B O 1
ATOM 1934 N N . LEU B 1 36 ? 42.719 -11.824 -27.197 1.00 30.76 56 LEU B N 1
ATOM 1935 C CA . LEU B 1 36 ? 42.300 -13.025 -26.482 1.00 29.16 56 LEU B CA 1
ATOM 1936 C C . LEU B 1 36 ? 42.679 -14.223 -27.340 1.00 27.61 56 LEU B C 1
ATOM 1937 O O . LEU B 1 36 ? 42.827 -14.097 -28.556 1.00 26.97 56 LEU B O 1
ATOM 1942 N N . PRO B 1 37 ? 42.842 -15.405 -26.724 1.00 25.98 57 PRO B N 1
ATOM 1943 C CA . PRO B 1 37 ? 43.207 -16.603 -27.486 1.00 25.55 57 PRO B CA 1
ATOM 1944 C C . PRO B 1 37 ? 42.059 -17.185 -28.317 1.00 25.08 57 PRO B C 1
ATOM 1945 O O . PRO B 1 37 ? 42.295 -17.970 -29.235 1.00 25.90 57 PRO B O 1
ATOM 1949 N N . PHE B 1 38 ? 40.822 -16.813 -27.993 1.00 24.52 58 PHE B N 1
ATOM 1950 C CA . PHE B 1 38 ? 39.664 -17.329 -28.728 1.00 24.75 58 PHE B CA 1
ATOM 1951 C C . PHE B 1 38 ? 38.633 -16.245 -29.050 1.00 25.30 58 PHE B C 1
ATOM 1952 O O . PHE B 1 38 ? 38.510 -15.254 -28.325 1.00 26.25 58 PHE B O 1
ATOM 1960 N N . ALA B 1 39 ? 37.902 -16.447 -30.144 1.00 24.69 59 ALA B N 1
ATOM 1961 C CA . ALA B 1 39 ? 36.836 -15.540 -30.548 1.00 25.40 59 ALA B CA 1
ATOM 1962 C C . ALA B 1 39 ? 35.565 -16.385 -30.579 1.00 25.92 59 ALA B C 1
ATOM 1963 O O . ALA B 1 39 ? 35.578 -17.520 -31.060 1.00 24.79 59 ALA B O 1
ATOM 1965 N N . ILE B 1 40 ? 34.481 -15.843 -30.033 1.00 24.87 60 ILE B N 1
ATOM 1966 C CA . ILE B 1 40 ? 33.204 -16.545 -29.999 1.00 23.06 60 ILE B CA 1
ATOM 1967 C C . ILE B 1 40 ? 32.278 -15.840 -30.980 1.00 24.37 60 ILE B C 1
ATOM 1968 O O . ILE B 1 40 ? 32.213 -14.609 -31.014 1.00 25.69 60 ILE B O 1
ATOM 1973 N N . LEU B 1 41 ? 31.575 -16.618 -31.794 1.00 23.77 61 LEU B N 1
ATOM 1974 C CA . LEU B 1 41 ? 30.676 -16.050 -32.799 1.00 22.38 61 LEU B CA 1
ATOM 1975 C C . LEU B 1 41 ? 29.411 -16.891 -32.917 1.00 22.44 61 LEU B C 1
ATOM 1976 O O . LEU B 1 41 ? 29.476 -18.108 -33.143 1.00 24.37 61 LEU B O 1
ATOM 1981 N N . VAL B 1 42 ? 28.261 -16.242 -32.772 1.00 19.02 62 VAL B N 1
ATOM 1982 C CA . VAL B 1 42 ? 26.989 -16.949 -32.840 1.00 18.93 62 VAL B CA 1
ATOM 1983 C C . VAL B 1 42 ? 26.298 -16.729 -34.184 1.00 18.31 62 VAL B C 1
ATOM 1984 O O . VAL B 1 42 ? 26.323 -15.632 -34.722 1.00 19.70 62 VAL B O 1
ATOM 1988 N N . ASN B 1 43 ? 25.678 -17.777 -34.714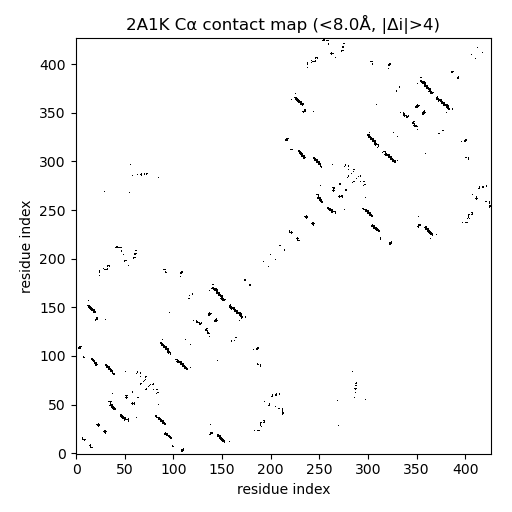 1.00 19.11 63 ASN B N 1
ATOM 1989 C CA . ASN B 1 43 ? 24.996 -17.688 -35.999 1.00 20.41 63 ASN B CA 1
ATOM 1990 C C . ASN B 1 43 ? 23.627 -18.344 -35.985 1.00 19.74 63 ASN B C 1
ATOM 1991 O O . ASN B 1 43 ? 23.281 -19.089 -35.061 1.00 18.40 63 ASN B O 1
ATOM 1996 N N . HIS B 1 44 ? 22.860 -18.066 -37.038 1.00 19.66 64 HIS B N 1
ATOM 1997 C CA . HIS B 1 44 ? 21.554 -18.691 -37.255 1.00 18.08 64 HIS B CA 1
ATOM 1998 C C . HIS B 1 44 ? 21.672 -19.215 -38.681 1.00 18.69 64 HIS B C 1
ATOM 1999 O O . HIS B 1 44 ? 22.314 -18.591 -39.520 1.00 16.19 64 HIS B O 1
ATOM 2006 N N . GLY B 1 45 ? 21.070 -20.364 -38.946 1.00 19.37 65 GLY B N 1
ATOM 2007 C CA . GLY B 1 45 ? 21.123 -20.930 -40.277 1.00 19.71 65 GLY B CA 1
ATOM 2008 C C . GLY B 1 45 ? 19.969 -21.890 -40.462 1.00 19.75 65 GLY B C 1
ATOM 2009 O O . GLY B 1 45 ? 19.929 -22.932 -39.819 1.00 19.73 65 GLY B O 1
ATOM 2010 N N . PHE B 1 46 ? 19.022 -21.529 -41.320 1.00 19.90 66 PHE B N 1
ATOM 2011 C CA . PHE B 1 46 ? 17.867 -22.372 -41.570 1.00 21.53 66 PHE B CA 1
ATOM 2012 C C . PHE B 1 46 ? 17.198 -22.067 -42.898 1.00 22.85 66 PHE B C 1
ATOM 2013 O O . PHE B 1 46 ? 17.413 -21.004 -43.485 1.00 23.24 66 PHE B O 1
ATOM 2021 N N . LYS B 1 47 ? 16.396 -23.017 -43.374 1.00 24.91 67 LYS B N 1
ATOM 2022 C CA . LYS B 1 47 ? 15.694 -22.870 -44.643 1.00 26.94 67 LYS B CA 1
ATOM 2023 C C . LYS B 1 47 ? 14.173 -22.923 -44.475 1.00 28.89 67 LYS B C 1
ATOM 2024 O O . LYS B 1 47 ? 13.653 -23.735 -43.721 1.00 28.54 67 LYS B O 1
ATOM 2030 N N . LYS B 1 48 ? 13.479 -22.042 -45.187 1.00 30.90 68 LYS B N 1
ATOM 2031 C CA . LYS B 1 48 ? 12.022 -21.967 -45.164 1.00 33.46 68 LYS B CA 1
ATOM 2032 C C . LYS B 1 48 ? 11.503 -21.670 -46.558 1.00 33.69 68 LYS B C 1
ATOM 2033 O O . LYS B 1 48 ? 11.990 -20.764 -47.230 1.00 32.34 68 LYS B O 1
ATOM 2039 N N . ASN B 1 49 ? 10.507 -22.432 -46.988 1.00 35.50 69 ASN B N 1
ATOM 2040 C CA . ASN B 1 49 ? 9.898 -22.208 -48.288 1.00 36.20 69 ASN B CA 1
ATOM 2041 C C . ASN B 1 49 ? 10.959 -22.044 -49.365 1.00 35.55 69 ASN B C 1
ATOM 2042 O O . ASN B 1 49 ? 10.898 -21.114 -50.165 1.00 37.65 69 ASN B O 1
ATOM 2047 N N . GLY B 1 50 ? 11.943 -22.934 -49.372 1.00 33.80 70 GLY B N 1
ATOM 2048 C CA . GLY B 1 50 ? 12.986 -22.867 -50.376 1.00 33.53 70 GLY B CA 1
ATOM 2049 C C . GLY B 1 50 ? 13.983 -21.730 -50.253 1.00 32.68 70 GLY B C 1
ATOM 2050 O O . GLY B 1 50 ? 14.762 -21.489 -51.179 1.00 33.89 70 GLY B O 1
ATOM 2051 N N . LYS B 1 51 ? 13.975 -21.025 -49.127 1.00 31.03 71 LYS B N 1
ATOM 2052 C CA . LYS B 1 51 ? 14.912 -19.928 -48.955 1.00 29.22 71 LYS B CA 1
ATOM 2053 C C . LYS B 1 51 ? 15.705 -20.038 -47.665 1.00 28.33 71 LYS B C 1
ATOM 2054 O O . LYS B 1 51 ? 15.205 -20.516 -46.649 1.00 25.47 71 LYS B O 1
ATOM 2060 N N . TRP B 1 52 ? 16.949 -19.580 -47.720 1.00 25.69 72 TRP B N 1
ATOM 2061 C CA . TRP B 1 52 ? 17.833 -19.636 -46.578 1.00 25.20 72 TRP B CA 1
ATOM 2062 C C . TRP B 1 52 ? 18.062 -18.324 -45.850 1.00 23.89 72 TRP B C 1
ATOM 2063 O O . TRP B 1 52 ? 18.125 -17.256 -46.460 1.00 24.71 72 TRP B O 1
ATOM 2074 N N . TYR B 1 53 ? 18.163 -18.432 -44.530 1.00 23.15 73 TYR B N 1
ATOM 2075 C CA . TYR B 1 53 ? 18.476 -17.305 -43.667 1.00 23.66 73 TYR B CA 1
ATOM 2076 C C . TYR B 1 53 ? 19.772 -17.772 -43.026 1.00 23.36 73 TYR B C 1
ATOM 2077 O O . TYR B 1 53 ? 19.773 -18.723 -42.232 1.00 24.21 73 TYR B O 1
ATOM 2086 N N . ILE B 1 54 ? 20.869 -17.117 -43.390 1.00 22.47 74 ILE B N 1
ATOM 2087 C CA . ILE B 1 54 ? 22.195 -17.473 -42.893 1.00 20.82 74 ILE B CA 1
ATOM 2088 C C . ILE B 1 54 ? 22.823 -16.165 -42.443 1.00 20.74 74 ILE B C 1
ATOM 2089 O O . ILE B 1 54 ? 23.291 -15.381 -43.260 1.00 23.50 74 ILE B O 1
ATOM 2094 N N . GLU B 1 55 ? 22.811 -15.911 -41.139 1.00 20.88 75 GLU B N 1
ATOM 2095 C CA . GLU B 1 55 ? 23.337 -14.645 -40.634 1.00 20.38 75 GLU B CA 1
ATOM 2096 C C . GLU B 1 55 ? 23.986 -14.743 -39.264 1.00 21.15 75 GLU B C 1
ATOM 2097 O O . GLU B 1 55 ? 23.674 -15.633 -38.477 1.00 20.04 75 GLU B O 1
ATOM 2103 N N . THR B 1 56 ? 24.887 -13.807 -38.983 1.00 20.83 76 THR B N 1
ATOM 2104 C CA . THR B 1 56 ? 25.527 -13.749 -37.683 1.00 22.61 76 THR B CA 1
ATOM 2105 C C . THR B 1 56 ? 24.466 -13.221 -36.717 1.00 20.68 76 THR B C 1
ATOM 2106 O O . THR B 1 56 ? 23.520 -12.543 -37.127 1.00 19.91 76 THR B O 1
ATOM 2110 N N . CYS B 1 57 ? 24.625 -13.533 -35.440 1.00 21.20 77 CYS B N 1
ATOM 2111 C CA . CYS B 1 57 ? 23.674 -13.110 -34.420 1.00 20.11 77 CYS B CA 1
ATOM 2112 C C . CYS B 1 57 ? 24.269 -12.078 -33.470 1.00 20.37 77 CYS B C 1
ATOM 2113 O O . CYS B 1 57 ? 25.343 -12.289 -32.914 1.00 17.06 77 CYS B O 1
ATOM 2116 N N . SER B 1 58 ? 23.552 -10.969 -33.288 1.00 20.43 78 SER B N 1
ATOM 2117 C CA . SER B 1 58 ? 23.971 -9.891 -32.397 1.00 20.62 78 SER B CA 1
ATOM 2118 C C . SER B 1 58 ? 24.125 -10.349 -30.956 1.00 19.58 78 SER B C 1
ATOM 2119 O O . SER B 1 58 ? 24.793 -9.685 -30.163 1.00 22.15 78 SER B O 1
ATOM 2122 N N . SER B 1 59 ? 23.517 -11.477 -30.613 1.00 20.71 79 SER B N 1
ATOM 2123 C CA . SER B 1 59 ? 23.621 -11.981 -29.251 1.00 21.68 79 SER B CA 1
ATOM 2124 C C . SER B 1 59 ? 25.088 -12.234 -28.933 1.00 22.88 79 SER B C 1
ATOM 2125 O O . SER B 1 59 ? 25.465 -12.322 -27.769 1.00 22.87 79 SER B O 1
ATOM 2128 N N . THR B 1 60 ? 25.910 -12.340 -29.976 1.00 23.47 80 THR B N 1
ATOM 2129 C CA . THR B 1 60 ? 27.348 -12.561 -29.809 1.00 22.44 80 THR B CA 1
ATOM 2130 C C . THR B 1 60 ? 27.902 -11.540 -28.819 1.00 23.14 80 THR B C 1
ATOM 2131 O O . THR B 1 60 ? 28.676 -11.889 -27.932 1.00 22.39 80 THR B O 1
ATOM 2135 N N . HIS B 1 61 ? 27.523 -10.275 -28.987 1.00 22.02 81 HIS B N 1
ATOM 2136 C CA . HIS B 1 61 ? 27.987 -9.245 -28.069 1.00 20.99 81 HIS B CA 1
ATOM 2137 C C . HIS B 1 61 ? 26.898 -8.770 -27.103 1.00 19.94 81 HIS B C 1
ATOM 2138 O O . HIS B 1 61 ? 26.831 -7.596 -26.747 1.00 20.37 81 HIS B O 1
ATOM 2145 N N . GLY B 1 62 ? 26.051 -9.710 -26.690 1.00 18.83 82 GLY B N 1
ATOM 2146 C CA . GLY B 1 62 ? 24.995 -9.428 -25.736 1.00 18.67 82 GLY B CA 1
ATOM 2147 C C . GLY B 1 62 ? 23.781 -8.638 -26.178 1.00 18.75 82 GLY B C 1
ATOM 2148 O O . GLY B 1 62 ? 22.984 -8.226 -25.340 1.00 19.19 82 GLY B O 1
ATOM 2149 N N . ASP B 1 63 ? 23.625 -8.428 -27.476 1.00 18.89 83 ASP B N 1
ATOM 2150 C CA . ASP B 1 63 ? 22.490 -7.668 -27.971 1.00 21.57 83 ASP B CA 1
ATOM 2151 C C . ASP B 1 63 ? 21.494 -8.586 -28.676 1.00 23.22 83 ASP B C 1
ATOM 2152 O O . ASP B 1 63 ? 21.564 -8.770 -29.894 1.00 22.75 83 ASP B O 1
ATOM 2157 N N . TYR B 1 64 ? 20.580 -9.166 -27.896 1.00 22.97 84 TYR B N 1
ATOM 2158 C CA . TYR B 1 64 ? 19.566 -10.078 -28.420 1.00 23.43 84 TYR B CA 1
ATOM 2159 C C . TYR B 1 64 ? 18.452 -9.429 -29.238 1.00 24.62 84 TYR B C 1
ATOM 2160 O O . TYR B 1 64 ? 17.925 -10.045 -30.167 1.00 24.90 84 TYR B O 1
ATOM 2169 N N . ASP B 1 65 ? 18.084 -8.200 -28.885 1.00 23.95 85 ASP B N 1
ATOM 2170 C CA . ASP B 1 65 ? 17.014 -7.481 -29.576 1.00 25.94 85 ASP B CA 1
ATOM 2171 C C . ASP B 1 65 ? 17.343 -7.108 -31.026 1.00 24.73 85 ASP B C 1
ATOM 2172 O O . ASP B 1 65 ? 16.440 -6.962 -31.848 1.00 23.69 85 ASP B O 1
ATOM 2177 N N . SER B 1 66 ? 18.628 -6.962 -31.342 1.00 23.49 86 SER B N 1
ATOM 2178 C CA . SER B 1 66 ? 19.039 -6.598 -32.704 1.00 23.40 86 SER B CA 1
ATOM 2179 C C . SER B 1 66 ? 18.976 -7.775 -33.658 1.00 22.71 86 SER B C 1
ATOM 2180 O O . SER B 1 66 ? 19.302 -7.652 -34.834 1.00 23.76 86 SER B O 1
ATOM 2183 N N . CYS B 1 67 ? 18.565 -8.926 -33.144 1.00 22.45 87 CYS B N 1
ATOM 2184 C CA . CYS B 1 67 ? 18.419 -10.116 -33.953 1.00 20.53 87 CYS B CA 1
ATOM 2185 C C . CYS B 1 67 ? 16.953 -10.545 -33.974 1.00 20.54 87 CYS B C 1
ATOM 2186 O O . CYS B 1 67 ? 16.365 -10.874 -32.967 1.00 21.85 87 CYS B O 1
ATOM 2189 N N . PRO B 1 68 ? 16.413 -10.536 -35.237 1.00 20.88 88 PRO B N 1
ATOM 2190 C CA . PRO B 1 68 ? 14.980 -10.905 -35.536 1.00 19.31 88 PRO B CA 1
ATOM 2191 C C . PRO B 1 68 ? 14.694 -12.373 -35.235 1.00 17.34 88 PRO B C 1
ATOM 2192 O O . PRO B 1 68 ? 13.592 -12.699 -34.853 1.00 17.89 88 PRO B O 1
ATOM 2196 N N . VAL B 1 69 ? 15.712 -13.232 -35.363 1.00 16.49 89 VAL B N 1
ATOM 2197 C CA . VAL B 1 69 ? 15.504 -14.658 -35.082 1.00 18.61 89 VAL B CA 1
ATOM 2198 C C . VAL B 1 69 ? 15.382 -14.921 -33.577 1.00 16.64 89 VAL B C 1
ATOM 2199 O O . VAL B 1 69 ? 14.530 -15.705 -33.144 1.00 17.42 89 VAL B O 1
ATOM 2203 N N . CYS B 1 70 ? 16.230 -14.275 -32.782 1.00 17.61 90 CYS B N 1
ATOM 2204 C CA . CYS B 1 70 ? 16.158 -14.441 -31.333 1.00 17.78 90 CYS B CA 1
ATOM 2205 C C . CYS B 1 70 ? 14.822 -13.886 -30.826 1.00 19.42 90 CYS B C 1
ATOM 2206 O O . CYS B 1 70 ? 14.192 -14.474 -29.947 1.00 20.72 90 CYS B O 1
ATOM 2209 N N . GLN B 1 71 ? 14.382 -12.762 -31.388 1.00 19.74 91 GLN B N 1
ATOM 2210 C CA . GLN B 1 71 ? 13.116 -12.157 -30.967 1.00 21.12 91 GLN B CA 1
ATOM 2211 C C . GLN B 1 71 ? 11.947 -13.131 -31.154 1.00 22.04 91 GLN B C 1
ATOM 2212 O O . GLN B 1 71 ? 11.101 -13.281 -30.261 1.00 21.25 91 GLN B O 1
ATOM 2218 N N . TYR B 1 72 ? 11.922 -13.798 -32.312 1.00 21.25 92 TYR B N 1
ATOM 2219 C CA . TYR B 1 72 ? 10.871 -14.758 -32.709 1.00 21.74 92 TYR B CA 1
ATOM 2220 C C . TYR B 1 72 ? 10.931 -16.033 -31.842 1.00 21.76 92 TYR B C 1
ATOM 2221 O O . TYR B 1 72 ? 9.885 -16.602 -31.441 1.00 22.41 92 TYR B O 1
ATOM 2230 N N . ILE B 1 73 ? 12.151 -16.511 -31.590 1.00 21.31 93 ILE B N 1
ATOM 2231 C CA . ILE B 1 73 ? 12.353 -17.707 -30.783 1.00 21.93 93 ILE B CA 1
ATOM 2232 C C . ILE B 1 73 ? 11.820 -17.433 -29.369 1.00 23.37 93 ILE B C 1
ATOM 2233 O O . ILE B 1 73 ? 11.097 -18.237 -28.800 1.00 23.12 93 ILE B O 1
ATOM 2238 N N . SER B 1 74 ? 12.168 -16.270 -28.825 1.00 23.95 94 SER B N 1
ATOM 2239 C CA . SER B 1 74 ? 11.728 -15.901 -27.493 1.00 25.99 94 SER B CA 1
ATOM 2240 C C . SER B 1 74 ? 10.226 -15.634 -27.450 1.00 27.40 94 SER B C 1
ATOM 2241 O O . SER B 1 74 ? 9.506 -16.241 -26.655 1.00 27.67 94 SER B O 1
ATOM 2244 N N . LYS B 1 75 ? 9.763 -14.722 -28.301 1.00 27.42 95 LYS B N 1
ATOM 2245 C CA . LYS B 1 75 ? 8.346 -14.355 -28.364 1.00 29.90 95 LYS B CA 1
ATOM 2246 C C . LYS B 1 75 ? 7.422 -15.559 -28.488 1.00 28.77 95 LYS B C 1
ATOM 2247 O O . LYS B 1 75 ? 6.374 -15.620 -27.847 1.00 29.56 95 LYS B O 1
ATOM 2253 N N . ASN B 1 76 ? 7.813 -16.514 -29.319 1.00 27.86 96 ASN B N 1
ATOM 2254 C CA . ASN B 1 76 ? 7.004 -17.703 -29.525 1.00 26.10 96 ASN B CA 1
ATOM 2255 C C . ASN B 1 76 ? 7.409 -18.831 -28.590 1.00 26.19 96 ASN B C 1
ATOM 2256 O O . ASN B 1 76 ? 6.849 -19.927 -28.654 1.00 27.25 96 ASN B O 1
ATOM 2261 N N . ASP B 1 77 ? 8.370 -18.549 -27.713 1.00 25.96 97 ASP B N 1
ATOM 2262 C CA . ASP B 1 77 ? 8.857 -19.533 -26.746 1.00 25.76 97 ASP B CA 1
ATOM 2263 C C . ASP B 1 77 ? 9.060 -20.881 -27.432 1.00 26.87 97 ASP B C 1
ATOM 2264 O O . ASP B 1 77 ? 8.714 -21.926 -26.889 1.00 25.81 97 ASP B O 1
ATOM 2269 N N . LEU B 1 78 ? 9.640 -20.836 -28.631 1.00 28.37 98 LEU B N 1
ATOM 2270 C CA . LEU B 1 78 ? 9.870 -22.026 -29.450 1.00 29.94 98 LEU B CA 1
ATOM 2271 C C . LEU B 1 78 ? 10.467 -23.239 -28.761 1.00 29.97 98 LEU B C 1
ATOM 2272 O O . LEU B 1 78 ? 10.071 -24.368 -29.039 1.00 31.45 98 LEU B O 1
ATOM 2277 N N . TYR B 1 79 ? 11.434 -23.013 -27.884 1.00 29.86 99 TYR B N 1
ATOM 2278 C CA . TYR B 1 79 ? 12.069 -24.116 -27.182 1.00 31.65 99 TYR B CA 1
ATOM 2279 C C . TYR B 1 79 ? 11.035 -25.007 -26.503 1.00 32.37 99 TYR B C 1
ATOM 2280 O O . TYR B 1 79 ? 11.123 -26.232 -26.555 1.00 32.10 99 TYR B O 1
ATOM 2289 N N . ASN B 1 80 ? 10.051 -24.378 -25.870 1.00 33.29 100 ASN B N 1
ATOM 2290 C CA . ASN B 1 80 ? 9.016 -25.106 -25.152 1.00 34.02 100 ASN B CA 1
ATOM 2291 C C . ASN B 1 80 ? 7.737 -25.381 -25.947 1.00 34.71 100 ASN B C 1
ATOM 2292 O O . ASN B 1 80 ? 6.928 -26.202 -25.525 1.00 35.01 100 ASN B O 1
ATOM 2297 N N . THR B 1 81 ? 7.543 -24.719 -27.086 1.00 34.92 101 THR B N 1
ATOM 2298 C CA . THR B 1 81 ? 6.321 -24.940 -27.858 1.00 35.52 101 THR B CA 1
ATOM 2299 C C . THR B 1 81 ? 6.514 -25.535 -29.242 1.00 36.58 101 THR B C 1
ATOM 2300 O O . THR B 1 81 ? 5.538 -25.814 -29.934 1.00 38.60 101 THR B O 1
ATOM 2304 N N . ASN B 1 82 ? 7.761 -25.710 -29.662 1.00 36.29 102 ASN B N 1
ATOM 2305 C CA . ASN B 1 82 ? 8.024 -26.280 -30.984 1.00 34.38 102 ASN B CA 1
ATOM 2306 C C . ASN B 1 82 ? 9.488 -26.692 -31.121 1.00 33.09 102 ASN B C 1
ATOM 2307 O O . ASN B 1 82 ? 10.274 -26.022 -31.794 1.00 32.80 102 ASN B O 1
ATOM 2312 N N . LYS B 1 83 ? 9.845 -27.796 -30.482 1.00 33.52 103 LYS B N 1
ATOM 2313 C CA . LYS B 1 83 ? 11.215 -28.296 -30.513 1.00 34.93 103 LYS B CA 1
ATOM 2314 C C . LYS B 1 83 ? 11.798 -28.349 -31.920 1.00 33.98 103 LYS B C 1
ATOM 2315 O O . LYS B 1 83 ? 12.920 -27.891 -32.148 1.00 34.07 103 LYS B O 1
ATOM 2321 N N . THR B 1 84 ? 11.034 -28.897 -32.859 1.00 33.49 104 THR B N 1
ATOM 2322 C CA . THR B 1 84 ? 11.487 -29.026 -34.237 1.00 33.50 104 THR B CA 1
ATOM 2323 C C . THR B 1 84 ? 11.894 -27.685 -34.830 1.00 33.32 104 THR B C 1
ATOM 2324 O O . THR B 1 84 ? 12.980 -27.546 -35.412 1.00 33.97 104 THR B O 1
ATOM 2328 N N . GLU B 1 85 ? 11.020 -26.697 -34.685 1.00 29.80 105 GLU B N 1
ATOM 2329 C CA . GLU B 1 85 ? 11.284 -25.362 -35.218 1.00 28.28 105 GLU B CA 1
ATOM 2330 C C . GLU B 1 85 ? 12.471 -24.745 -34.464 1.00 25.23 105 GLU B C 1
ATOM 2331 O O . GLU B 1 85 ? 13.369 -24.171 -35.061 1.00 22.19 105 GLU B O 1
ATOM 2337 N N . TYR B 1 86 ? 12.496 -24.853 -33.140 1.00 21.65 106 TYR B N 1
ATOM 2338 C CA . TYR B 1 86 ? 13.609 -24.275 -32.360 1.00 23.21 106 TYR B CA 1
ATOM 2339 C C . TYR B 1 86 ? 14.924 -24.876 -32.885 1.00 22.37 106 TYR B C 1
ATOM 2340 O O . TYR B 1 86 ? 15.858 -24.126 -33.202 1.00 23.80 106 TYR B O 1
ATOM 2349 N N . SER B 1 87 ? 14.989 -26.207 -32.993 1.00 22.25 107 SER B N 1
ATOM 2350 C CA . SER B 1 87 ? 16.188 -26.869 -33.478 1.00 24.46 107 SER B CA 1
ATOM 2351 C C . SER B 1 87 ? 16.639 -26.322 -34.830 1.00 24.52 107 SER B C 1
ATOM 2352 O O . SER B 1 87 ? 17.799 -26.445 -35.200 1.00 24.25 107 SER B O 1
ATOM 2355 N N . GLN B 1 88 ? 15.715 -25.720 -35.565 1.00 26.54 108 GLN B N 1
ATOM 2356 C CA . GLN B 1 88 ? 16.031 -25.151 -36.867 1.00 26.62 108 GLN B CA 1
ATOM 2357 C C . GLN B 1 88 ? 16.580 -23.715 -36.711 1.00 25.64 108 GLN B C 1
ATOM 2358 O O . GLN B 1 88 ? 17.632 -23.366 -37.245 1.00 24.24 108 GLN B O 1
ATOM 2364 N N . LEU B 1 89 ? 15.854 -22.887 -35.964 1.00 23.74 109 LEU B N 1
ATOM 2365 C CA . LEU B 1 89 ? 16.236 -21.485 -35.759 1.00 24.24 109 LEU B CA 1
ATOM 2366 C C . LEU B 1 89 ? 17.208 -21.145 -34.664 1.00 22.00 109 LEU B C 1
ATOM 2367 O O . LEU B 1 89 ? 17.781 -20.068 -34.691 1.00 21.95 109 LEU B O 1
ATOM 2372 N N . LYS B 1 90 ? 17.373 -22.050 -33.707 1.00 21.01 110 LYS B N 1
ATOM 2373 C CA . LYS B 1 90 ? 18.251 -21.799 -32.572 1.00 21.50 110 LYS B CA 1
ATOM 2374 C C . LYS B 1 90 ? 19.584 -21.147 -32.910 1.00 21.88 110 LYS B C 1
ATOM 2375 O O . LYS B 1 90 ? 20.161 -21.381 -33.983 1.00 20.69 110 LYS B O 1
ATOM 2381 N N . ARG B 1 91 ? 20.101 -20.343 -31.991 1.00 21.63 111 ARG B N 1
ATOM 2382 C CA . ARG B 1 91 ? 21.401 -19.746 -32.233 1.00 24.07 111 ARG B CA 1
ATOM 2383 C C . ARG B 1 91 ? 22.432 -20.871 -32.105 1.00 22.29 111 ARG B C 1
ATOM 2384 O O . ARG B 1 91 ? 22.276 -21.815 -31.336 1.00 20.54 111 ARG B O 1
ATOM 2392 N N . LYS B 1 92 ? 23.469 -20.790 -32.915 1.00 22.52 112 LYS B N 1
ATOM 2393 C CA . LYS B 1 92 ? 24.519 -21.793 -32.905 1.00 23.10 112 LYS B CA 1
ATOM 2394 C C . LYS B 1 92 ? 25.831 -21.068 -32.669 1.00 23.01 112 LYS B C 1
ATOM 2395 O O . LYS B 1 92 ? 26.198 -20.186 -33.440 1.00 22.24 112 LYS B O 1
ATOM 2401 N N . THR B 1 93 ? 26.528 -21.435 -31.596 1.00 25.16 113 THR B N 1
ATOM 2402 C CA . THR B 1 93 ? 27.788 -20.784 -31.247 1.00 27.16 113 THR B CA 1
ATOM 2403 C C . THR B 1 93 ? 28.992 -21.400 -31.937 1.00 28.68 113 THR B C 1
ATOM 2404 O O . THR B 1 93 ? 29.114 -22.617 -32.036 1.00 29.36 113 THR B O 1
ATOM 2408 N N . SER B 1 94 ? 29.891 -20.535 -32.392 1.00 28.76 114 SER B N 1
ATOM 2409 C CA . SER B 1 94 ? 31.099 -20.950 -33.085 1.00 29.47 114 SER B CA 1
ATOM 2410 C C . SER B 1 94 ? 32.326 -20.411 -32.352 1.00 28.82 114 SER B C 1
ATOM 2411 O O . SER B 1 94 ? 32.245 -19.415 -31.635 1.00 29.48 114 SER B O 1
ATOM 2414 N N . TYR B 1 95 ? 33.462 -21.069 -32.528 1.00 27.04 115 TYR B N 1
ATOM 2415 C CA . TYR B 1 95 ? 34.685 -20.618 -31.882 1.00 27.18 115 TYR B CA 1
ATOM 2416 C C . TYR B 1 95 ? 35.839 -20.554 -32.874 1.00 27.15 115 TYR B C 1
ATOM 2417 O O . TYR B 1 95 ? 35.991 -21.435 -33.724 1.00 27.37 115 TYR B O 1
ATOM 2426 N N . TRP B 1 96 ? 36.637 -19.494 -32.775 1.00 27.74 116 TRP B N 1
ATOM 2427 C CA . TRP B 1 96 ? 37.797 -19.316 -33.647 1.00 28.12 116 TRP B CA 1
ATOM 2428 C C . TRP B 1 96 ? 39.082 -19.262 -32.836 1.00 27.58 116 TRP B C 1
ATOM 2429 O O . TRP B 1 96 ? 39.112 -18.726 -31.723 1.00 27.80 116 TRP B O 1
ATOM 2440 N N . ALA B 1 97 ? 40.147 -19.820 -33.398 1.00 25.91 117 ALA B N 1
ATOM 2441 C CA . ALA B 1 97 ? 41.434 -19.813 -32.723 1.00 25.68 117 ALA B CA 1
ATOM 2442 C C . ALA B 1 97 ? 42.563 -19.855 -33.735 1.00 25.72 117 ALA B C 1
ATOM 2443 O O . ALA B 1 97 ? 42.348 -20.183 -34.905 1.00 25.73 117 ALA B O 1
ATOM 2445 N N . ASN B 1 98 ? 43.758 -19.485 -33.286 1.00 25.11 118 ASN B N 1
ATOM 2446 C CA . ASN B 1 98 ? 44.946 -19.579 -34.126 1.00 24.99 118 ASN B CA 1
ATOM 2447 C C . ASN B 1 98 ? 45.571 -20.888 -33.668 1.00 24.12 118 ASN B C 1
ATOM 2448 O O . ASN B 1 98 ? 45.691 -21.128 -32.464 1.00 25.36 118 ASN B O 1
ATOM 2453 N N . ILE B 1 99 ? 45.950 -21.742 -34.612 1.00 22.58 119 ILE B N 1
ATOM 2454 C CA . ILE B 1 99 ? 46.556 -23.018 -34.261 1.00 22.19 119 ILE B CA 1
ATOM 2455 C C . ILE B 1 99 ? 47.839 -23.294 -35.033 1.00 22.83 119 ILE B C 1
ATOM 2456 O O . ILE B 1 99 ? 48.071 -22.748 -36.110 1.00 23.38 119 ILE B O 1
ATOM 2461 N N . LEU B 1 100 ? 48.677 -24.137 -34.448 1.00 22.35 120 LEU B N 1
ATOM 2462 C CA . LEU B 1 100 ? 49.920 -24.562 -35.072 1.00 23.29 120 LEU B CA 1
ATOM 2463 C C . LEU B 1 100 ? 49.668 -26.029 -35.347 1.00 23.47 120 LEU B C 1
ATOM 2464 O O . LEU B 1 100 ? 49.502 -26.810 -34.413 1.00 23.91 120 LEU B O 1
ATOM 2469 N N . VAL B 1 101 ? 49.593 -26.395 -36.619 1.00 23.95 121 VAL B N 1
ATOM 2470 C CA . VAL B 1 101 ? 49.360 -27.786 -36.979 1.00 26.93 121 VAL B CA 1
ATOM 2471 C C . VAL B 1 101 ? 50.613 -28.610 -36.680 1.00 27.02 121 VAL B C 1
ATOM 2472 O O . VAL B 1 101 ? 51.699 -28.318 -37.190 1.00 28.02 121 VAL B O 1
ATOM 2476 N N . VAL B 1 102 ? 50.460 -29.637 -35.853 1.00 26.20 122 VAL B N 1
ATOM 2477 C CA . VAL B 1 102 ? 51.583 -30.484 -35.496 1.00 27.77 122 VAL B CA 1
ATOM 2478 C C . VAL B 1 102 ? 51.698 -31.671 -36.452 1.00 30.59 122 VAL B C 1
ATOM 2479 O O . VAL B 1 102 ? 52.700 -31.814 -37.154 1.00 31.62 122 VAL B O 1
ATOM 2483 N N . LYS B 1 103 ? 50.675 -32.521 -36.465 1.00 32.00 123 LYS B N 1
ATOM 2484 C CA . LYS B 1 103 ? 50.643 -33.683 -37.344 1.00 34.59 123 LYS B CA 1
ATOM 2485 C C . LYS B 1 103 ? 49.361 -33.658 -38.169 1.00 34.70 123 LYS B C 1
ATOM 2486 O O . LYS B 1 103 ? 48.270 -33.484 -37.623 1.00 35.33 123 LYS B O 1
ATOM 2492 N N . ASP B 1 104 ? 49.494 -33.830 -39.481 1.00 34.82 124 ASP B N 1
ATOM 2493 C CA . ASP B 1 104 ? 48.334 -33.832 -40.374 1.00 34.61 124 ASP B CA 1
ATOM 2494 C C . ASP B 1 104 ? 48.523 -34.918 -41.440 1.00 34.45 124 ASP B C 1
ATOM 2495 O O . ASP B 1 104 ? 48.878 -34.629 -42.581 1.00 32.90 124 ASP B O 1
ATOM 2500 N N . PRO B 1 105 ? 48.290 -36.187 -41.068 1.00 34.67 125 PRO B N 1
ATOM 2501 C CA . PRO B 1 105 ? 48.434 -37.336 -41.971 1.00 37.85 125 PRO B CA 1
ATOM 2502 C C . PRO B 1 105 ? 47.838 -37.122 -43.363 1.00 39.77 125 PRO B C 1
ATOM 2503 O O . PRO B 1 105 ? 48.481 -37.407 -44.375 1.00 40.80 125 PRO B O 1
ATOM 2507 N N . GLN B 1 106 ? 46.609 -36.618 -43.405 1.00 41.46 126 GLN B N 1
ATOM 2508 C CA . GLN B 1 106 ? 45.919 -36.365 -44.663 1.00 41.91 126 GLN B CA 1
ATOM 2509 C C . GLN B 1 106 ? 46.528 -35.221 -45.466 1.00 42.59 126 GLN B C 1
ATOM 2510 O O . GLN B 1 106 ? 46.288 -35.118 -46.672 1.00 43.21 126 GLN B O 1
ATOM 2516 N N . ALA B 1 107 ? 47.307 -34.361 -44.810 1.00 41.18 127 ALA B N 1
ATOM 2517 C CA . ALA B 1 107 ? 47.928 -33.228 -45.504 1.00 40.92 127 ALA B CA 1
ATOM 2518 C C . ALA B 1 107 ? 49.236 -32.757 -44.857 1.00 40.85 127 ALA B C 1
ATOM 2519 O O . ALA B 1 107 ? 49.339 -31.620 -44.391 1.00 39.31 127 ALA B O 1
ATOM 2521 N N . PRO B 1 108 ? 50.261 -33.631 -44.842 1.00 41.14 128 PRO B N 1
ATOM 2522 C CA . PRO B 1 108 ? 51.585 -33.364 -44.268 1.00 40.66 128 PRO B CA 1
ATOM 2523 C C . PRO B 1 108 ? 52.162 -31.980 -44.569 1.00 40.83 128 PRO B C 1
ATOM 2524 O O . PRO B 1 108 ? 52.966 -31.457 -43.800 1.00 40.07 128 PRO B O 1
ATOM 2528 N N . ASP B 1 109 ? 51.754 -31.388 -45.685 1.00 41.58 129 ASP B N 1
ATOM 2529 C CA . ASP B 1 109 ? 52.242 -30.064 -46.050 1.00 42.42 129 ASP B CA 1
ATOM 2530 C C . ASP B 1 109 ? 51.751 -28.968 -45.110 1.00 40.67 129 ASP B C 1
ATOM 2531 O O . ASP B 1 109 ? 52.247 -27.839 -45.153 1.00 40.34 129 ASP B O 1
ATOM 2536 N N . ASN B 1 110 ? 50.781 -29.294 -44.263 1.00 37.51 130 ASN B N 1
ATOM 2537 C CA . ASN B 1 110 ? 50.255 -28.309 -43.324 1.00 34.73 130 ASN B CA 1
ATOM 2538 C C . ASN B 1 110 ? 51.111 -28.202 -42.054 1.00 33.33 130 ASN B C 1
ATOM 2539 O O . ASN B 1 110 ? 51.186 -27.144 -41.425 1.00 32.96 130 ASN B O 1
ATOM 2544 N N . GLU B 1 111 ? 51.763 -29.305 -41.703 1.00 31.33 131 GLU B N 1
ATOM 2545 C CA . GLU B 1 111 ? 52.581 -29.401 -40.499 1.00 32.79 131 GLU B CA 1
ATOM 2546 C C . GLU B 1 111 ? 53.601 -28.280 -40.289 1.00 32.91 131 GLU B C 1
ATOM 2547 O O . GLU B 1 111 ? 54.291 -27.857 -41.218 1.00 32.33 131 GLU B O 1
ATOM 2553 N N . GLY B 1 112 ? 53.682 -27.797 -39.051 1.00 33.54 132 GLY B N 1
ATOM 2554 C CA . GLY B 1 112 ? 54.616 -26.732 -38.731 1.00 33.84 132 GLY B CA 1
ATOM 2555 C C . GLY B 1 112 ? 54.161 -25.347 -39.162 1.00 34.26 132 GLY B C 1
ATOM 2556 O O . GLY B 1 112 ? 54.888 -24.371 -38.977 1.00 36.19 132 GLY B O 1
ATOM 2557 N N . LYS B 1 113 ? 52.963 -25.249 -39.734 1.00 34.83 133 LYS B N 1
ATOM 2558 C CA . LYS B 1 113 ? 52.437 -23.958 -40.174 1.00 34.84 133 LYS B CA 1
ATOM 2559 C C . LYS B 1 113 ? 51.278 -23.499 -39.291 1.00 33.22 133 LYS B C 1
ATOM 2560 O O . LYS B 1 113 ? 50.640 -24.308 -38.615 1.00 32.33 133 LYS B O 1
ATOM 2566 N N . VAL B 1 114 ? 51.009 -22.196 -39.312 1.00 32.00 134 VAL B N 1
ATOM 2567 C CA . VAL B 1 114 ? 49.945 -21.590 -38.506 1.00 29.78 134 VAL B CA 1
ATOM 2568 C C . VAL B 1 114 ? 48.721 -21.150 -39.313 1.00 29.70 134 VAL B C 1
ATOM 2569 O O . VAL B 1 114 ? 48.853 -20.538 -40.370 1.00 30.65 134 VAL B O 1
ATOM 2573 N N . PHE B 1 115 ? 47.530 -21.465 -38.807 1.00 28.54 135 PHE B N 1
ATOM 2574 C CA . PHE B 1 115 ? 46.281 -21.099 -39.482 1.00 28.13 135 PHE B CA 1
ATOM 2575 C C . PHE B 1 115 ? 45.223 -20.691 -38.460 1.00 27.11 135 PHE B C 1
ATOM 2576 O O . PHE B 1 115 ? 45.446 -20.782 -37.255 1.00 24.39 135 PHE B O 1
ATOM 2584 N N . LYS B 1 116 ? 44.077 -20.223 -38.943 1.00 26.13 136 LYS B N 1
ATOM 2585 C CA . LYS B 1 116 ? 42.984 -19.921 -38.028 1.00 26.79 136 LYS B CA 1
ATOM 2586 C C . LYS B 1 116 ? 42.151 -21.198 -38.107 1.00 25.60 136 LYS B C 1
ATOM 2587 O O . LYS B 1 116 ? 42.202 -21.913 -39.112 1.00 26.53 136 LYS B O 1
ATOM 2593 N N . TYR B 1 117 ? 41.412 -21.501 -37.050 1.00 24.03 137 TYR B N 1
ATOM 2594 C CA . TYR B 1 117 ? 40.625 -22.724 -37.005 1.00 23.57 137 TYR B CA 1
ATOM 2595 C C . TYR B 1 117 ? 39.313 -22.502 -36.257 1.00 24.25 137 TYR B C 1
ATOM 2596 O O . TYR B 1 117 ? 39.272 -21.778 -35.257 1.00 25.53 137 TYR B O 1
ATOM 2605 N N . ARG B 1 118 ? 38.247 -23.129 -36.742 1.00 23.02 138 ARG B N 1
ATOM 2606 C CA . ARG B 1 118 ? 36.938 -22.991 -36.122 1.00 22.87 138 ARG B CA 1
ATOM 2607 C C . ARG B 1 118 ? 36.483 -24.316 -35.511 1.00 22.87 138 ARG B C 1
ATOM 2608 O O . ARG B 1 118 ? 36.895 -25.391 -35.956 1.00 22.28 138 ARG B O 1
ATOM 2616 N N . PHE B 1 119 ? 35.643 -24.231 -34.485 1.00 22.13 139 PHE B N 1
ATOM 2617 C CA . PHE B 1 119 ? 35.142 -25.420 -33.813 1.00 22.83 139 PHE B CA 1
ATOM 2618 C C . PHE B 1 119 ? 33.903 -25.088 -33.006 1.00 23.22 139 PHE B C 1
ATOM 2619 O O . PHE B 1 119 ? 33.548 -23.924 -32.864 1.00 23.05 139 PHE B O 1
ATOM 2627 N N . GLY B 1 120 ? 33.246 -26.115 -32.481 1.00 24.37 140 GLY B N 1
ATOM 2628 C CA . GLY B 1 120 ? 32.038 -25.906 -31.710 1.00 24.66 140 GLY B CA 1
ATOM 2629 C C . GLY B 1 120 ? 32.158 -26.240 -30.234 1.00 25.84 140 GLY B C 1
ATOM 2630 O O . GLY B 1 120 ? 33.253 -26.435 -29.706 1.00 25.36 140 GLY B O 1
ATOM 2631 N N . LYS B 1 121 ? 31.008 -26.305 -29.573 1.00 27.73 141 LYS B N 1
ATOM 2632 C CA . LYS B 1 121 ? 30.918 -26.596 -28.146 1.00 28.40 141 LYS B CA 1
ATOM 2633 C C . LYS B 1 121 ? 31.653 -27.858 -27.707 1.00 28.67 141 LYS B C 1
ATOM 2634 O O . LYS B 1 121 ? 32.269 -27.889 -26.637 1.00 26.54 141 LYS B O 1
ATOM 2640 N N . LYS B 1 122 ? 31.570 -28.901 -28.525 1.00 27.91 142 LYS B N 1
ATOM 2641 C CA . LYS B 1 122 ? 32.213 -30.168 -28.211 1.00 27.06 142 LYS B CA 1
ATOM 2642 C C . LYS B 1 122 ? 33.707 -30.021 -27.949 1.00 26.93 142 LYS B C 1
ATOM 2643 O O . LYS B 1 122 ? 34.267 -30.686 -27.075 1.00 27.49 142 LYS B O 1
ATOM 2649 N N . ILE B 1 123 ? 34.349 -29.156 -28.724 1.00 25.02 143 ILE B N 1
ATOM 2650 C CA . ILE B 1 123 ? 35.780 -28.921 -28.602 1.00 23.85 143 ILE B CA 1
ATOM 2651 C C . ILE B 1 123 ? 36.047 -27.915 -27.501 1.00 23.57 143 ILE B C 1
ATOM 2652 O O . ILE B 1 123 ? 36.927 -28.112 -26.665 1.00 22.40 143 ILE B O 1
ATOM 2657 N N . TRP B 1 124 ? 35.276 -26.836 -27.510 1.00 21.92 144 TRP B N 1
ATOM 2658 C CA . TRP B 1 124 ? 35.426 -25.792 -26.515 1.00 25.38 144 TRP B CA 1
ATOM 2659 C C . TRP B 1 124 ? 35.351 -26.333 -25.102 1.00 24.20 144 TRP B C 1
ATOM 2660 O O . TRP B 1 124 ? 36.103 -25.898 -24.236 1.00 24.59 144 TRP B O 1
ATOM 2671 N N . ASP B 1 125 ? 34.457 -27.287 -24.855 1.00 24.53 145 ASP B N 1
ATOM 2672 C CA . ASP B 1 125 ? 34.327 -27.819 -23.497 1.00 23.87 145 ASP B CA 1
ATOM 2673 C C . ASP B 1 125 ? 35.557 -28.565 -23.029 1.00 23.78 145 ASP B C 1
ATOM 2674 O O . ASP B 1 125 ? 35.849 -28.603 -21.839 1.00 25.01 145 ASP B O 1
ATOM 2679 N N . LYS B 1 126 ? 36.278 -29.174 -23.959 1.00 23.42 146 LYS B N 1
ATOM 2680 C CA . LYS B 1 126 ? 37.483 -29.887 -23.577 1.00 24.15 146 LYS B CA 1
ATOM 2681 C C . LYS B 1 126 ? 38.550 -28.851 -23.193 1.00 24.26 146 LYS B C 1
ATOM 2682 O O . LYS B 1 126 ? 39.278 -29.033 -22.216 1.00 23.91 146 LYS B O 1
ATOM 2688 N N . ILE B 1 127 ? 38.616 -27.753 -23.944 1.00 25.20 147 ILE B N 1
ATOM 2689 C CA . ILE B 1 127 ? 39.571 -26.687 -23.648 1.00 24.56 147 ILE B CA 1
ATOM 2690 C C . ILE B 1 127 ? 39.249 -26.094 -22.280 1.00 25.69 147 ILE B C 1
ATOM 2691 O O . ILE B 1 127 ? 40.136 -25.854 -21.473 1.00 24.78 147 ILE B O 1
ATOM 2696 N N . ASN B 1 128 ? 37.970 -25.866 -22.020 1.00 26.76 148 ASN B N 1
ATOM 2697 C CA . ASN B 1 128 ? 37.567 -25.271 -20.755 1.00 29.54 148 ASN B CA 1
ATOM 2698 C C . ASN B 1 128 ? 37.768 -26.211 -19.565 1.00 30.09 148 ASN B C 1
ATOM 2699 O O . ASN B 1 128 ? 38.075 -25.762 -18.455 1.00 30.93 148 ASN B O 1
ATOM 2704 N N . ALA B 1 129 ? 37.608 -27.511 -19.791 1.00 28.84 149 ALA B N 1
ATOM 2705 C CA . ALA B 1 129 ? 37.765 -28.483 -18.714 1.00 29.50 149 ALA B CA 1
ATOM 2706 C C . ALA B 1 129 ? 39.203 -28.520 -18.190 1.00 29.23 149 ALA B C 1
ATOM 2707 O O . ALA B 1 129 ? 39.438 -28.879 -17.037 1.00 30.05 149 ALA B O 1
ATOM 2709 N N . MET B 1 130 ? 40.160 -28.153 -19.037 1.00 28.61 150 MET B N 1
ATOM 2710 C CA . MET B 1 130 ? 41.564 -28.135 -18.634 1.00 27.50 150 MET B CA 1
ATOM 2711 C C . MET B 1 130 ? 41.827 -27.030 -17.613 1.00 27.22 150 MET B C 1
ATOM 2712 O O . MET B 1 130 ? 42.771 -27.115 -16.822 1.00 26.15 150 MET B O 1
ATOM 2717 N N . ILE B 1 131 ? 41.000 -25.988 -17.647 1.00 27.49 151 ILE B N 1
ATOM 2718 C CA . ILE B 1 131 ? 41.126 -24.863 -16.719 1.00 27.27 151 ILE B CA 1
ATOM 2719 C C . ILE B 1 131 ? 40.209 -25.019 -15.505 1.00 28.18 151 ILE B C 1
ATOM 2720 O O . ILE B 1 131 ? 40.655 -24.908 -14.364 1.00 27.92 151 ILE B O 1
ATOM 2725 N N . ALA B 1 132 ? 38.927 -25.265 -15.756 1.00 27.90 152 ALA B N 1
ATOM 2726 C CA . ALA B 1 132 ? 37.946 -25.410 -14.683 1.00 28.38 152 ALA B CA 1
ATOM 2727 C C . ALA B 1 132 ? 38.034 -26.754 -13.955 1.00 28.64 152 ALA B C 1
ATOM 2728 O O . ALA B 1 132 ? 37.123 -27.578 -14.032 1.00 29.80 152 ALA B O 1
ATOM 2730 N N . VAL B 1 133 ? 39.132 -26.962 -13.240 1.00 25.94 153 VAL B N 1
ATOM 2731 C CA . VAL B 1 133 ? 39.343 -28.197 -12.503 1.00 25.83 153 VAL B CA 1
ATOM 2732 C C . VAL B 1 133 ? 38.927 -27.983 -11.050 1.00 25.02 153 VAL B C 1
ATOM 2733 O O . VAL B 1 133 ? 38.624 -26.860 -10.650 1.00 25.98 153 VAL B O 1
ATOM 2737 N N . ASP B 1 134 ? 38.897 -29.050 -10.259 1.00 24.25 154 ASP B N 1
ATOM 2738 C CA . ASP B 1 134 ? 38.525 -28.904 -8.859 1.00 25.01 154 ASP B CA 1
ATOM 2739 C C . ASP B 1 134 ? 39.784 -28.585 -8.066 1.00 24.42 154 ASP B C 1
ATOM 2740 O O . ASP B 1 134 ? 40.477 -29.484 -7.586 1.00 24.83 154 ASP B O 1
ATOM 2745 N N . THR B 1 135 ? 40.083 -27.301 -7.930 1.00 25.56 155 THR B N 1
ATOM 2746 C CA . THR B 1 135 ? 41.282 -26.892 -7.207 1.00 27.42 155 THR B CA 1
ATOM 2747 C C . THR B 1 135 ? 41.198 -27.190 -5.713 1.00 28.75 155 THR B C 1
ATOM 2748 O O . THR B 1 135 ? 42.194 -27.055 -5.000 1.00 28.18 155 THR B O 1
ATOM 2752 N N . GLU B 1 136 ? 40.016 -27.589 -5.247 1.00 29.14 156 GLU B N 1
ATOM 2753 C CA . GLU B 1 136 ? 39.824 -27.906 -3.834 1.00 30.75 156 GLU B CA 1
ATOM 2754 C C . GLU B 1 136 ? 40.092 -29.379 -3.553 1.00 30.64 156 GLU B C 1
ATOM 2755 O O . GLU B 1 136 ? 40.072 -29.817 -2.399 1.00 30.46 156 GLU B O 1
ATOM 2761 N N . MET B 1 137 ? 40.351 -30.138 -4.614 1.00 30.00 157 MET B N 1
ATOM 2762 C CA . MET B 1 137 ? 40.632 -31.563 -4.486 1.00 29.61 157 MET B CA 1
ATOM 2763 C C . MET B 1 137 ? 41.976 -31.911 -5.115 1.00 29.53 157 MET B C 1
ATOM 2764 O O . MET B 1 137 ? 42.196 -33.032 -5.575 1.00 28.95 157 MET B O 1
ATOM 2769 N N . GLY B 1 138 ? 42.867 -30.928 -5.152 1.00 29.53 158 GLY B N 1
ATOM 2770 C CA . GLY B 1 138 ? 44.195 -31.157 -5.685 1.00 29.72 158 GLY B CA 1
ATOM 2771 C C . GLY B 1 138 ? 44.417 -31.024 -7.174 1.00 29.36 158 GLY B C 1
ATOM 2772 O O . GLY B 1 138 ? 45.538 -31.218 -7.645 1.00 30.62 158 GLY B O 1
ATOM 2773 N N . GLU B 1 139 ? 43.375 -30.716 -7.935 1.00 28.79 159 GLU B N 1
ATOM 2774 C CA . GLU B 1 139 ? 43.558 -30.566 -9.375 1.00 28.73 159 GLU B CA 1
ATOM 2775 C C . GLU B 1 139 ? 44.197 -29.208 -9.661 1.00 27.93 159 GLU B C 1
ATOM 2776 O O . GLU B 1 139 ? 43.919 -28.231 -8.964 1.00 26.54 159 GLU B O 1
ATOM 2782 N N . THR B 1 140 ? 45.065 -29.155 -10.671 1.00 27.94 160 THR B N 1
ATOM 2783 C CA . THR B 1 140 ? 45.729 -27.909 -11.049 1.00 27.41 160 THR B CA 1
ATOM 2784 C C . THR B 1 140 ? 45.359 -27.556 -12.491 1.00 27.14 160 THR B C 1
ATOM 2785 O O . THR B 1 140 ? 45.396 -28.406 -13.380 1.00 26.02 160 THR B O 1
ATOM 2789 N N . PRO B 1 141 ? 45.008 -26.288 -12.738 1.00 27.46 161 PRO B N 1
ATOM 2790 C CA . PRO B 1 141 ? 44.628 -25.814 -14.069 1.00 26.03 161 PRO B CA 1
ATOM 2791 C C . PRO B 1 141 ? 45.743 -25.972 -15.091 1.00 25.07 161 PRO B C 1
ATOM 2792 O O . PRO B 1 141 ? 46.928 -26.010 -14.748 1.00 23.49 161 PRO B O 1
ATOM 2796 N N . VAL B 1 142 ? 45.346 -26.065 -16.351 1.00 23.79 162 VAL B N 1
ATOM 2797 C CA . VAL B 1 142 ? 46.284 -26.173 -17.452 1.00 24.27 162 VAL B CA 1
ATOM 2798 C C . VAL B 1 142 ? 45.783 -25.260 -18.564 1.00 23.88 162 VAL B C 1
ATOM 2799 O O . VAL B 1 142 ? 44.669 -25.435 -19.072 1.00 20.48 162 VAL B O 1
ATOM 2803 N N . ASP B 1 143 ? 46.595 -24.270 -18.921 1.00 23.78 163 ASP B N 1
ATOM 2804 C CA . ASP B 1 143 ? 46.241 -23.354 -20.007 1.00 24.34 163 ASP B CA 1
ATOM 2805 C C . ASP B 1 143 ? 46.846 -23.997 -21.250 1.00 21.72 163 ASP B C 1
ATOM 2806 O O . ASP B 1 143 ? 48.037 -23.851 -21.511 1.00 21.42 163 ASP B O 1
ATOM 2811 N N . VAL B 1 144 ? 46.015 -24.717 -22.001 1.00 22.28 164 VAL B N 1
ATOM 2812 C CA . VAL B 1 144 ? 46.453 -25.431 -23.198 1.00 20.94 164 VAL B CA 1
ATOM 2813 C C . VAL B 1 144 ? 47.086 -24.577 -24.278 1.00 20.76 164 VAL B C 1
ATOM 2814 O O . VAL B 1 144 ? 47.803 -25.101 -25.123 1.00 19.88 164 VAL B O 1
ATOM 2818 N N . THR B 1 145 ? 46.836 -23.270 -24.239 1.00 20.38 165 THR B N 1
ATOM 2819 C CA . THR B 1 145 ? 47.375 -22.348 -25.233 1.00 20.90 165 THR B CA 1
ATOM 2820 C C . THR B 1 145 ? 48.737 -21.736 -24.892 1.00 21.13 165 THR B C 1
ATOM 2821 O O . THR B 1 145 ? 49.300 -20.981 -25.695 1.00 20.23 165 THR B O 1
ATOM 2825 N N . CYS B 1 146 ? 49.276 -22.051 -23.715 1.00 22.22 166 CYS B N 1
ATOM 2826 C CA . CYS B 1 146 ? 50.584 -21.515 -23.338 1.00 23.93 166 CYS B CA 1
ATOM 2827 C C . CYS B 1 146 ? 51.652 -22.217 -24.174 1.00 23.90 166 CYS B C 1
ATOM 2828 O O . CYS B 1 146 ? 51.689 -23.449 -24.247 1.00 24.67 166 CYS B O 1
ATOM 2831 N N . PRO B 1 147 ? 52.542 -21.442 -24.812 1.00 24.75 167 PRO B N 1
ATOM 2832 C CA . PRO B 1 147 ? 53.596 -22.025 -25.645 1.00 25.21 167 PRO B CA 1
ATOM 2833 C C . PRO B 1 147 ? 54.633 -22.834 -24.871 1.00 26.84 167 PRO B C 1
ATOM 2834 O O . PRO B 1 147 ? 55.329 -23.667 -25.453 1.00 27.92 167 PRO B O 1
ATOM 2838 N N . TRP B 1 148 ? 54.742 -22.587 -23.567 1.00 26.90 168 TRP B N 1
ATOM 2839 C CA . TRP B 1 148 ? 55.715 -23.295 -22.742 1.00 26.78 168 TRP B CA 1
ATOM 2840 C C . TRP B 1 148 ? 55.102 -24.389 -21.898 1.00 26.49 168 TRP B C 1
ATOM 2841 O O . TRP B 1 148 ? 55.708 -25.442 -21.710 1.00 25.31 168 TRP B O 1
ATOM 2852 N N . GLU B 1 149 ? 53.904 -24.129 -21.383 1.00 27.14 169 GLU B N 1
ATOM 2853 C CA . GLU B 1 149 ? 53.230 -25.086 -20.522 1.00 28.09 169 GLU B CA 1
ATOM 2854 C C . GLU B 1 149 ? 51.837 -25.496 -20.973 1.00 26.85 169 GLU B C 1
ATOM 2855 O O . GLU B 1 149 ? 51.048 -25.997 -20.181 1.00 25.87 169 GLU B O 1
ATOM 2861 N N . GLY B 1 150 ? 51.547 -25.274 -22.251 1.00 26.44 170 GLY B N 1
ATOM 2862 C CA . GLY B 1 150 ? 50.266 -25.662 -22.802 1.00 27.05 170 GLY B CA 1
ATOM 2863 C C . GLY B 1 150 ? 50.367 -27.126 -23.187 1.00 26.64 170 GLY B C 1
ATOM 2864 O O . GLY B 1 150 ? 51.244 -27.835 -22.693 1.00 28.45 170 GLY B O 1
ATOM 2865 N N . ALA B 1 151 ? 49.501 -27.583 -24.083 1.00 25.75 171 ALA B N 1
ATOM 2866 C CA . ALA B 1 151 ? 49.507 -28.987 -24.485 1.00 24.24 171 ALA B CA 1
ATOM 2867 C C . ALA B 1 151 ? 48.903 -29.214 -25.868 1.00 23.18 171 ALA B C 1
ATOM 2868 O O . ALA B 1 151 ? 47.943 -28.546 -26.237 1.00 23.47 171 ALA B O 1
ATOM 2870 N N . ASN B 1 152 ? 49.465 -30.158 -26.625 1.00 24.53 172 ASN B N 1
ATOM 2871 C CA . ASN B 1 152 ? 48.949 -30.471 -27.954 1.00 24.89 172 ASN B CA 1
ATOM 2872 C C . ASN B 1 152 ? 47.606 -31.175 -27.819 1.00 24.78 172 ASN B C 1
ATOM 2873 O O . ASN B 1 152 ? 47.321 -31.805 -26.804 1.00 25.75 172 ASN B O 1
ATOM 2878 N N . PHE B 1 153 ? 46.789 -31.074 -28.859 1.00 25.32 173 PHE B N 1
ATOM 2879 C CA . PHE B 1 153 ? 45.457 -31.663 -28.865 1.00 25.17 173 PHE B CA 1
ATOM 2880 C C . PHE B 1 153 ? 45.305 -32.636 -30.036 1.00 26.86 173 PHE B C 1
ATOM 2881 O O . PHE B 1 153 ? 45.615 -32.297 -31.182 1.00 24.14 173 PHE B O 1
ATOM 2889 N N . VAL B 1 154 ? 44.852 -33.851 -29.745 1.00 27.99 174 VAL B N 1
ATOM 2890 C CA . VAL B 1 154 ? 44.640 -34.817 -30.810 1.00 30.04 174 VAL B CA 1
ATOM 2891 C C . VAL B 1 154 ? 43.194 -34.686 -31.252 1.00 29.75 174 VAL B C 1
ATOM 2892 O O . VAL B 1 154 ? 42.263 -35.014 -30.520 1.00 31.16 174 VAL B O 1
ATOM 2896 N N . LEU B 1 155 ? 43.023 -34.170 -32.455 1.00 30.37 175 LEU B N 1
ATOM 2897 C CA . LEU B 1 155 ? 41.707 -33.971 -33.029 1.00 31.92 175 LEU B CA 1
ATOM 2898 C C . LEU B 1 155 ? 41.344 -35.173 -33.890 1.00 33.04 175 LEU B C 1
ATOM 2899 O O . LEU B 1 155 ? 41.992 -35.428 -34.906 1.00 34.05 175 LEU B O 1
ATOM 2904 N N . LYS B 1 156 ? 40.327 -35.921 -33.481 1.00 33.79 176 LYS B N 1
ATOM 2905 C CA . LYS B 1 156 ? 39.902 -37.074 -34.258 1.00 36.34 176 LYS B CA 1
ATOM 2906 C C . LYS B 1 156 ? 38.396 -37.185 -34.409 1.00 37.32 176 LYS B C 1
ATOM 2907 O O . LYS B 1 156 ? 37.627 -36.844 -33.504 1.00 35.73 176 LYS B O 1
ATOM 2913 N N . VAL B 1 157 ? 37.993 -37.666 -35.580 1.00 36.55 177 VAL B N 1
ATOM 2914 C CA . VAL B 1 157 ? 36.588 -37.809 -35.919 1.00 37.96 177 VAL B CA 1
ATOM 2915 C C . VAL B 1 157 ? 36.249 -39.173 -36.497 1.00 38.16 177 VAL B C 1
ATOM 2916 O O . VAL B 1 157 ? 37.062 -39.806 -37.171 1.00 37.78 177 VAL B O 1
ATOM 2920 N N . LYS B 1 158 ? 35.029 -39.607 -36.221 1.00 38.92 178 LYS B N 1
ATOM 2921 C CA . LYS B 1 158 ? 34.506 -40.867 -36.720 1.00 39.28 178 LYS B CA 1
ATOM 2922 C C . LYS B 1 158 ? 33.001 -40.651 -36.834 1.00 38.58 178 LYS B C 1
ATOM 2923 O O . LYS B 1 158 ? 32.384 -40.072 -35.936 1.00 36.62 178 LYS B O 1
ATOM 2929 N N . GLN B 1 159 ? 32.418 -41.091 -37.946 1.00 36.75 179 GLN B N 1
ATOM 2930 C CA . GLN B 1 159 ? 30.986 -40.918 -38.162 1.00 35.45 179 GLN B CA 1
ATOM 2931 C C . GLN B 1 159 ? 30.164 -41.764 -37.203 1.00 35.01 179 GLN B C 1
ATOM 2932 O O . GLN B 1 159 ? 30.336 -42.979 -37.123 1.00 35.50 179 GLN B O 1
ATOM 2938 N N . VAL B 1 160 ? 29.267 -41.106 -36.480 1.00 34.36 180 VAL B N 1
ATOM 2939 C CA . VAL B 1 160 ? 28.418 -41.775 -35.504 1.00 34.94 180 VAL B CA 1
ATOM 2940 C C . VAL B 1 160 ? 26.969 -41.362 -35.698 1.00 36.07 180 VAL B C 1
ATOM 2941 O O . VAL B 1 160 ? 26.639 -40.177 -35.603 1.00 37.33 180 VAL B O 1
ATOM 2945 N N . SER B 1 161 ? 26.113 -42.338 -35.987 1.00 36.65 181 SER B N 1
ATOM 2946 C CA . SER B 1 161 ? 24.687 -42.085 -36.183 1.00 36.22 181 SER B CA 1
ATOM 2947 C C . SER B 1 161 ? 24.401 -40.978 -37.190 1.00 34.84 181 SER B C 1
ATOM 2948 O O . SER B 1 161 ? 23.457 -40.206 -37.022 1.00 36.03 181 SER B O 1
ATOM 2951 N N . GLY B 1 162 ? 25.223 -40.893 -38.230 1.00 33.50 182 GLY B N 1
ATOM 2952 C CA . GLY B 1 162 ? 25.011 -39.884 -39.249 1.00 30.99 182 GLY B CA 1
ATOM 2953 C C . GLY B 1 162 ? 25.639 -38.526 -38.993 1.00 31.67 182 GLY B C 1
ATOM 2954 O O . GLY B 1 162 ? 25.296 -37.554 -39.669 1.00 31.41 182 GLY B O 1
ATOM 2955 N N . PHE B 1 163 ? 26.550 -38.437 -38.027 1.00 31.13 183 PHE B N 1
ATOM 2956 C CA . PHE B 1 163 ? 27.207 -37.164 -37.736 1.00 29.45 183 PHE B CA 1
ATOM 2957 C C . PHE B 1 163 ? 28.698 -37.341 -37.467 1.00 29.04 183 PHE B C 1
ATOM 2958 O O . PHE B 1 163 ? 29.139 -38.410 -37.054 1.00 28.45 183 PHE B O 1
ATOM 2966 N N . SER B 1 164 ? 29.468 -36.284 -37.698 1.00 28.85 184 SER B N 1
ATOM 2967 C CA . SER B 1 164 ? 30.895 -36.315 -37.414 1.00 28.00 184 SER B CA 1
ATOM 2968 C C . SER B 1 164 ? 30.973 -36.210 -35.887 1.00 28.72 184 SER B C 1
ATOM 2969 O O . SER B 1 164 ? 30.470 -35.250 -35.306 1.00 29.40 184 SER B O 1
ATOM 2972 N N . ASN B 1 165 ? 31.589 -37.198 -35.245 1.00 28.47 185 ASN B N 1
ATOM 2973 C CA . ASN B 1 165 ? 31.709 -37.236 -33.789 1.00 28.50 185 ASN B CA 1
ATOM 2974 C C . ASN B 1 165 ? 33.168 -37.018 -33.361 1.00 28.84 185 ASN B C 1
ATOM 2975 O O . ASN B 1 165 ? 34.075 -37.718 -33.839 1.00 25.65 185 ASN B O 1
ATOM 2980 N N . TYR B 1 166 ? 33.384 -36.061 -32.455 1.00 27.98 186 TYR B N 1
ATOM 2981 C CA . TYR B 1 166 ? 34.725 -35.734 -31.968 1.00 28.09 186 TYR B CA 1
ATOM 2982 C C . TYR B 1 166 ? 35.018 -36.199 -30.542 1.00 29.38 186 TYR B C 1
ATOM 2983 O O . TYR B 1 166 ? 36.047 -35.828 -29.971 1.00 29.10 186 TYR B O 1
ATOM 2992 N N . ASP B 1 167 ? 34.126 -37.002 -29.972 1.00 30.62 187 ASP B N 1
ATOM 2993 C CA . ASP B 1 167 ? 34.291 -37.497 -28.604 1.00 33.40 187 ASP B CA 1
ATOM 2994 C C . ASP B 1 167 ? 35.695 -37.978 -28.267 1.00 33.67 187 ASP B C 1
ATOM 2995 O O . ASP B 1 167 ? 36.170 -37.776 -27.152 1.00 33.27 187 ASP B O 1
ATOM 3000 N N . GLU B 1 168 ? 36.348 -38.619 -29.229 1.00 34.52 188 GLU B N 1
ATOM 3001 C CA . GLU B 1 168 ? 37.684 -39.158 -29.020 1.00 35.65 188 GLU B CA 1
ATOM 3002 C C . GLU B 1 168 ? 38.824 -38.141 -28.964 1.00 34.67 188 GLU B C 1
ATOM 3003 O O . GLU B 1 168 ? 39.952 -38.489 -28.607 1.00 33.53 188 GLU B O 1
ATOM 3009 N N . SER B 1 169 ? 38.537 -36.890 -29.306 1.00 32.26 189 SER B N 1
ATOM 3010 C CA . SER B 1 169 ? 39.557 -35.845 -29.257 1.00 29.88 189 SER B CA 1
ATOM 3011 C C . SER B 1 169 ? 39.981 -35.623 -27.798 1.00 27.36 189 SER B C 1
ATOM 3012 O O . SER B 1 169 ? 39.168 -35.745 -26.888 1.00 24.72 189 SER B O 1
ATOM 3015 N N . LYS B 1 170 ? 41.249 -35.295 -27.575 1.00 26.92 190 LYS B N 1
ATOM 3016 C CA . LYS B 1 170 ? 41.737 -35.059 -26.212 1.00 26.69 190 LYS B CA 1
ATOM 3017 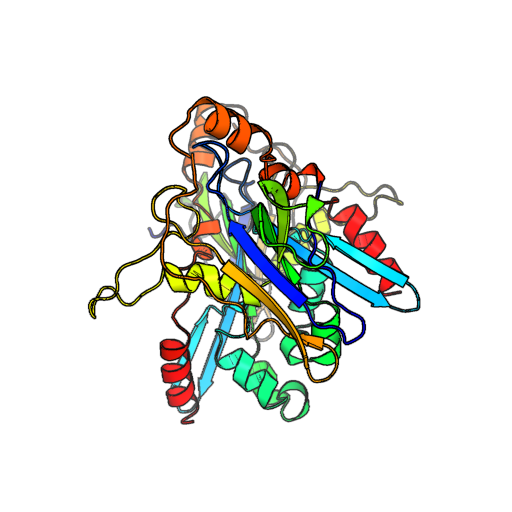C C . LYS B 1 170 ? 43.095 -34.370 -26.193 1.00 24.78 190 LYS B C 1
ATOM 3018 O O . LYS B 1 170 ? 43.832 -34.412 -27.180 1.00 23.12 190 LYS B O 1
ATOM 3024 N N . PHE B 1 171 ? 43.408 -33.723 -25.071 1.00 22.91 191 PHE B N 1
ATOM 3025 C CA . PHE B 1 171 ? 44.691 -33.047 -24.911 1.00 23.88 191 PHE B CA 1
ATOM 3026 C C . PHE B 1 171 ? 45.732 -34.056 -24.433 1.00 25.08 191 PHE B C 1
ATOM 3027 O O . PHE B 1 171 ? 45.435 -34.941 -23.630 1.00 25.35 191 PHE B O 1
ATOM 3035 N N . LEU B 1 172 ? 46.950 -33.920 -24.938 1.00 25.55 192 LEU B N 1
ATOM 3036 C CA . LEU B 1 172 ? 48.042 -34.805 -24.561 1.00 26.52 192 LEU B CA 1
ATOM 3037 C C . LEU B 1 172 ? 48.732 -34.193 -23.347 1.00 27.93 192 LEU B C 1
ATOM 3038 O O . LEU B 1 172 ? 48.267 -33.190 -22.811 1.00 28.01 192 LEU B O 1
ATOM 3043 N N . ASN B 1 173 ? 49.832 -34.806 -22.914 1.00 30.27 193 ASN B N 1
ATOM 3044 C CA . ASN B 1 173 ? 50.615 -34.307 -21.786 1.00 29.33 193 ASN B CA 1
ATOM 3045 C C . ASN B 1 173 ? 51.093 -32.920 -22.180 1.00 29.06 193 ASN B C 1
ATOM 3046 O O . ASN B 1 173 ? 51.189 -32.605 -23.363 1.00 27.32 193 ASN B O 1
ATOM 3051 N N . GLN B 1 174 ? 51.404 -32.101 -21.185 1.00 27.86 194 GLN B N 1
ATOM 3052 C CA . GLN B 1 174 ? 51.876 -30.743 -21.423 1.00 28.18 194 GLN B CA 1
ATOM 3053 C C . GLN B 1 174 ? 53.254 -30.735 -22.060 1.00 27.47 194 GLN B C 1
ATOM 3054 O O . GLN B 1 174 ? 54.090 -31.587 -21.765 1.00 27.87 194 GLN B O 1
ATOM 3060 N N . SER B 1 175 ? 53.496 -29.768 -22.936 1.00 27.44 195 SER B N 1
ATOM 3061 C CA . SER B 1 175 ? 54.793 -29.671 -23.589 1.00 26.64 195 SER B CA 1
ATOM 3062 C C . SER B 1 175 ? 55.035 -28.266 -24.098 1.00 27.21 195 SER B C 1
ATOM 3063 O O . SER B 1 175 ? 54.101 -27.480 -24.272 1.00 27.20 195 SER B O 1
ATOM 3066 N N . ALA B 1 176 ? 56.301 -27.947 -24.324 1.00 26.52 196 ALA B N 1
ATOM 3067 C CA . ALA B 1 176 ? 56.650 -26.640 -24.840 1.00 26.94 196 ALA B CA 1
ATOM 3068 C C . ALA B 1 176 ? 56.720 -26.751 -26.358 1.00 26.65 196 ALA B C 1
ATOM 3069 O O . ALA B 1 176 ? 57.087 -27.790 -26.898 1.00 26.73 196 ALA B O 1
ATOM 3071 N N . ILE B 1 177 ? 56.341 -25.683 -27.043 1.00 26.76 197 ILE B N 1
ATOM 3072 C CA . ILE B 1 177 ? 56.394 -25.667 -28.491 1.00 27.55 197 ILE B CA 1
ATOM 3073 C C . ILE B 1 177 ? 57.866 -25.715 -28.892 1.00 29.26 197 ILE B C 1
ATOM 3074 O O . ILE B 1 177 ? 58.659 -24.855 -28.500 1.00 28.70 197 ILE B O 1
ATOM 3079 N N . PRO B 1 178 ? 58.254 -26.735 -29.669 1.00 29.67 198 PRO B N 1
ATOM 3080 C CA . PRO B 1 178 ? 59.650 -26.856 -30.095 1.00 30.51 198 PRO B CA 1
ATOM 3081 C C . PRO B 1 178 ? 60.194 -25.569 -30.711 1.00 30.88 198 PRO B C 1
ATOM 3082 O O . PRO B 1 178 ? 59.576 -24.988 -31.600 1.00 30.45 198 PRO B O 1
ATOM 3086 N N . ASN B 1 179 ? 61.344 -25.127 -30.214 1.00 31.06 199 ASN B N 1
ATOM 3087 C CA . ASN B 1 179 ? 62.021 -23.935 -30.713 1.00 32.30 199 ASN B CA 1
ATOM 3088 C C . ASN B 1 179 ? 61.369 -22.621 -30.334 1.00 32.06 199 ASN B C 1
ATOM 3089 O O . ASN B 1 179 ? 61.804 -21.563 -30.791 1.00 32.02 199 ASN B O 1
ATOM 3094 N N . ILE B 1 180 ? 60.345 -22.682 -29.489 1.00 31.04 200 ILE B N 1
ATOM 3095 C CA . ILE B 1 180 ? 59.633 -21.476 -29.081 1.00 32.53 200 ILE B CA 1
ATOM 3096 C C . ILE B 1 180 ? 60.564 -20.379 -28.554 1.00 33.81 200 ILE B C 1
ATOM 3097 O O . ILE B 1 180 ? 60.301 -19.187 -28.739 1.00 35.40 200 ILE B O 1
ATOM 3102 N N . ASP B 1 181 ? 61.662 -20.778 -27.921 1.00 35.01 201 ASP B N 1
ATOM 3103 C CA . ASP B 1 181 ? 62.601 -19.815 -27.369 1.00 37.51 201 ASP B CA 1
ATOM 3104 C C . ASP B 1 181 ? 63.408 -19.094 -28.444 1.00 39.18 201 ASP B C 1
ATOM 3105 O O . ASP B 1 181 ? 63.996 -18.042 -28.189 1.00 39.02 201 ASP B O 1
ATOM 3110 N N . ASP B 1 182 ? 63.443 -19.660 -29.644 1.00 42.01 202 ASP B N 1
ATOM 3111 C CA . ASP B 1 182 ? 64.152 -19.023 -30.751 1.00 44.65 202 ASP B CA 1
ATOM 3112 C C . ASP B 1 182 ? 63.319 -17.806 -31.133 1.00 45.52 202 ASP B C 1
ATOM 3113 O O . ASP B 1 182 ? 62.309 -17.940 -31.822 1.00 44.65 202 ASP B O 1
ATOM 3118 N N . GLU B 1 183 ? 63.734 -16.621 -30.692 1.00 47.33 203 GLU B N 1
ATOM 3119 C CA . GLU B 1 183 ? 62.970 -15.404 -30.976 1.00 49.40 203 GLU B CA 1
ATOM 3120 C C . GLU B 1 183 ? 62.704 -15.178 -32.462 1.00 48.80 203 GLU B C 1
ATOM 3121 O O . GLU B 1 183 ? 61.883 -14.347 -32.831 1.00 49.59 203 GLU B O 1
ATOM 3127 N N . SER B 1 184 ? 63.401 -15.906 -33.322 1.00 48.19 204 SER B N 1
ATOM 3128 C CA . SER B 1 184 ? 63.184 -15.767 -34.756 1.00 46.82 204 SER B CA 1
ATOM 3129 C C . SER B 1 184 ? 61.913 -16.531 -35.084 1.00 45.52 204 SER B C 1
ATOM 3130 O O . SER B 1 184 ? 60.955 -15.962 -35.642 1.00 44.69 204 SER B O 1
ATOM 3133 N N . PHE B 1 185 ? 61.906 -17.811 -34.717 1.00 44.01 205 PHE B N 1
ATOM 3134 C CA . PHE B 1 185 ? 60.748 -18.673 -34.949 1.00 42.88 205 PHE B CA 1
ATOM 3135 C C . PHE B 1 185 ? 59.526 -18.171 -34.163 1.00 42.23 205 PHE B C 1
ATOM 3136 O O . PHE B 1 185 ? 58.382 -18.358 -34.603 1.00 40.91 205 PHE B O 1
ATOM 3144 N N . GLN B 1 186 ? 59.784 -17.552 -33.009 1.00 41.86 206 GLN B N 1
ATOM 3145 C CA . GLN B 1 186 ? 58.722 -17.038 -32.150 1.00 41.55 206 GLN B CA 1
ATOM 3146 C C . GLN B 1 186 ? 58.057 -15.818 -32.796 1.00 41.64 206 GLN B C 1
ATOM 3147 O O . GLN B 1 186 ? 56.828 -15.728 -32.876 1.00 40.25 206 GLN B O 1
ATOM 3153 N N . LYS B 1 187 ? 58.874 -14.863 -33.236 1.00 42.32 207 LYS B N 1
ATOM 3154 C CA . LYS B 1 187 ? 58.337 -13.673 -33.881 1.00 43.42 207 LYS B CA 1
ATOM 3155 C C . LYS B 1 187 ? 57.631 -14.097 -35.165 1.00 42.87 207 LYS B C 1
ATOM 3156 O O . LYS B 1 187 ? 56.636 -13.500 -35.565 1.00 42.95 207 LYS B O 1
ATOM 3162 N N . GLU B 1 188 ? 58.146 -15.150 -35.791 1.00 43.59 208 GLU B N 1
ATOM 3163 C CA . GLU B 1 188 ? 57.567 -15.681 -37.019 1.00 44.60 208 GLU B CA 1
ATOM 3164 C C . GLU B 1 188 ? 56.217 -16.309 -36.675 1.00 43.86 208 GLU B C 1
ATOM 3165 O O . GLU B 1 188 ? 55.218 -16.090 -37.362 1.00 44.58 208 GLU B O 1
ATOM 3171 N N . LEU B 1 189 ? 56.208 -17.093 -35.601 1.00 41.89 209 LEU B N 1
ATOM 3172 C CA . LEU B 1 189 ? 55.012 -17.783 -35.119 1.00 41.17 209 LEU B CA 1
ATOM 3173 C C . LEU B 1 189 ? 53.844 -16.820 -34.879 1.00 40.79 209 LEU B C 1
ATOM 3174 O O . LEU B 1 189 ? 52.745 -17.019 -35.395 1.00 39.99 209 LEU B O 1
ATOM 3179 N N . PHE B 1 190 ? 54.083 -15.777 -34.092 1.00 40.55 210 PHE B N 1
ATOM 3180 C CA . PHE B 1 190 ? 53.043 -14.798 -33.805 1.00 41.20 210 PHE B CA 1
ATOM 3181 C C . PHE B 1 190 ? 52.656 -13.985 -35.033 1.00 41.54 210 PHE B C 1
ATOM 3182 O O . PHE B 1 190 ? 51.599 -13.364 -35.058 1.00 40.97 210 PHE B O 1
ATOM 3190 N N . GLU B 1 191 ? 53.513 -13.989 -36.050 1.00 43.13 211 GLU B N 1
ATOM 3191 C CA . GLU B 1 191 ? 53.232 -13.254 -37.278 1.00 43.17 211 GLU B CA 1
ATOM 3192 C C . GLU B 1 191 ? 52.133 -13.925 -38.083 1.00 41.86 211 GLU B C 1
ATOM 3193 O O . GLU B 1 191 ? 51.228 -13.252 -38.580 1.00 41.82 211 GLU B O 1
ATOM 3199 N N . GLN B 1 192 ? 52.227 -15.248 -38.224 1.00 40.99 212 GLN B N 1
ATOM 3200 C CA . GLN B 1 192 ? 51.231 -16.020 -38.967 1.00 38.32 212 GLN B CA 1
ATOM 3201 C C . GLN B 1 192 ? 49.861 -15.879 -38.330 1.00 35.57 212 GLN B C 1
ATOM 3202 O O . GLN B 1 192 ? 48.843 -16.012 -39.002 1.00 35.80 212 GLN B O 1
ATOM 3208 N N . MET B 1 193 ? 49.841 -15.626 -37.027 1.00 34.21 213 MET B N 1
ATOM 3209 C CA . MET B 1 193 ? 48.587 -15.478 -36.305 1.00 32.35 213 MET B CA 1
ATOM 3210 C C . MET B 1 193 ? 47.772 -14.316 -36.837 1.00 31.60 213 MET B C 1
ATOM 3211 O O . MET B 1 193 ? 48.312 -13.251 -37.134 1.00 31.22 213 MET B O 1
ATOM 3216 N N . VAL B 1 194 ? 46.465 -14.525 -36.9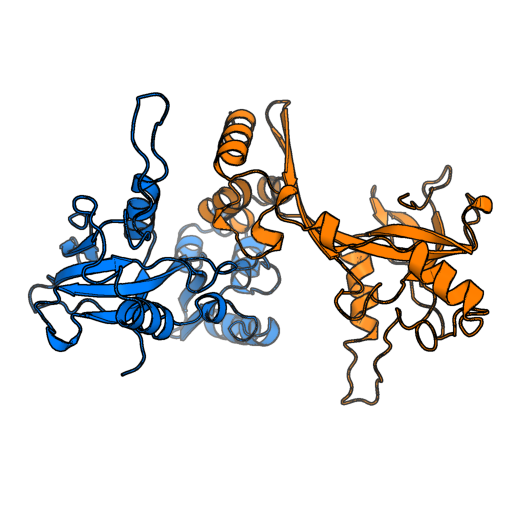37 1.00 30.40 214 VAL B N 1
ATOM 3217 C CA . VAL B 1 194 ? 45.560 -13.497 -37.422 1.00 30.46 214 VAL B CA 1
ATOM 3218 C C . VAL B 1 194 ? 44.859 -12.839 -36.235 1.00 30.23 214 VAL B C 1
ATOM 3219 O O . VAL B 1 194 ? 44.836 -13.389 -35.135 1.00 29.34 214 VAL B O 1
ATOM 3223 N N . ASP B 1 195 ? 44.307 -11.652 -36.455 1.00 30.02 215 ASP B N 1
ATOM 3224 C CA . ASP B 1 195 ? 43.596 -10.946 -35.397 1.00 31.53 215 ASP B CA 1
ATOM 3225 C C . ASP B 1 195 ? 42.180 -11.510 -35.334 1.00 30.49 215 ASP B C 1
ATOM 3226 O O . ASP B 1 195 ? 41.327 -11.179 -36.157 1.00 32.16 215 ASP B O 1
ATOM 3231 N N . LEU B 1 196 ? 41.951 -12.372 -34.350 1.00 28.87 216 LEU B N 1
ATOM 3232 C CA . LEU B 1 196 ? 40.667 -13.029 -34.163 1.00 28.48 216 LEU B CA 1
ATOM 3233 C C . LEU B 1 196 ? 39.479 -12.083 -33.975 1.00 29.45 216 LEU B C 1
ATOM 3234 O O . LEU B 1 196 ? 38.364 -12.399 -34.398 1.00 27.98 216 LEU B O 1
ATOM 3239 N N . SER B 1 197 ? 39.715 -10.926 -33.357 1.00 30.09 217 SER B N 1
ATOM 3240 C CA . SER B 1 197 ? 38.647 -9.959 -33.113 1.00 31.87 217 SER B CA 1
ATOM 3241 C C . SER B 1 197 ? 38.017 -9.437 -34.403 1.00 32.05 217 SER B C 1
ATOM 3242 O O . SER B 1 197 ? 36.912 -8.895 -34.386 1.00 30.94 217 SER B O 1
ATOM 3245 N N . GLU B 1 198 ? 38.712 -9.605 -35.522 1.00 33.66 218 GLU B N 1
ATOM 3246 C CA . GLU B 1 198 ? 38.172 -9.149 -36.792 1.00 36.01 218 GLU B CA 1
ATOM 3247 C C . GLU B 1 198 ? 36.896 -9.927 -37.126 1.00 36.38 218 GLU B C 1
ATOM 3248 O O . GLU B 1 198 ? 35.967 -9.388 -37.733 1.00 36.70 218 GLU B O 1
ATOM 3254 N N . MET B 1 199 ? 36.845 -11.191 -36.716 1.00 34.41 219 MET B N 1
ATOM 3255 C CA . MET B 1 199 ? 35.677 -12.022 -36.994 1.00 34.22 219 MET B CA 1
ATOM 3256 C C . MET B 1 199 ? 34.462 -11.761 -36.109 1.00 32.53 219 MET B C 1
ATOM 3257 O O . MET B 1 199 ? 33.419 -12.393 -36.279 1.00 31.24 219 MET B O 1
ATOM 3262 N N . THR B 1 200 ? 34.598 -10.829 -35.171 1.00 29.30 220 THR B N 1
ATOM 3263 C CA . THR B 1 200 ? 33.503 -10.465 -34.280 1.00 27.30 220 THR B CA 1
ATOM 3264 C C . THR B 1 200 ? 33.336 -8.945 -34.248 1.00 28.01 220 THR B C 1
ATOM 3265 O O . THR B 1 200 ? 32.674 -8.402 -33.364 1.00 27.77 220 THR B O 1
ATOM 3269 N N . SER B 1 201 ? 33.936 -8.260 -35.218 1.00 27.83 221 SER B N 1
ATOM 3270 C CA . SER B 1 201 ? 33.852 -6.802 -35.282 1.00 28.82 221 SER B CA 1
ATOM 3271 C C . SER B 1 201 ? 32.476 -6.343 -35.771 1.00 29.67 221 SER B C 1
ATOM 3272 O O . SER B 1 201 ? 31.739 -7.103 -36.395 1.00 29.57 221 SER B O 1
ATOM 3275 N N . LYS B 1 202 ? 32.149 -5.087 -35.486 1.00 31.47 222 LYS B N 1
ATOM 3276 C CA . LYS B 1 202 ? 30.867 -4.496 -35.857 1.00 32.31 222 LYS B CA 1
ATOM 3277 C C . LYS B 1 202 ? 30.393 -4.771 -37.282 1.00 32.66 222 LYS B C 1
ATOM 3278 O O . LYS B 1 202 ? 29.217 -5.066 -37.509 1.00 31.20 222 LYS B O 1
ATOM 3284 N N . ASP B 1 203 ? 31.312 -4.659 -38.233 1.00 32.09 223 ASP B N 1
ATOM 3285 C CA . ASP B 1 203 ? 31.010 -4.859 -39.645 1.00 33.06 223 ASP B CA 1
ATOM 3286 C C . ASP B 1 203 ? 30.511 -6.253 -40.007 1.00 32.19 223 ASP B C 1
ATOM 3287 O O . ASP B 1 203 ? 29.971 -6.453 -41.097 1.00 33.46 223 ASP B O 1
ATOM 3292 N N . LYS B 1 204 ? 30.694 -7.220 -39.114 1.00 29.55 224 LYS B N 1
ATOM 3293 C CA . LYS B 1 204 ? 30.248 -8.580 -39.394 1.00 28.27 224 LYS B CA 1
ATOM 3294 C C . LYS B 1 204 ? 28.783 -8.812 -39.061 1.00 27.27 224 LYS B C 1
ATOM 3295 O O . LYS B 1 204 ? 28.265 -9.909 -39.252 1.00 27.09 224 LYS B O 1
ATOM 3301 N N . PHE B 1 205 ? 28.108 -7.784 -38.564 1.00 25.46 225 PHE B N 1
ATOM 3302 C CA . PHE B 1 205 ? 26.701 -7.932 -38.222 1.00 24.65 225 PHE B CA 1
ATOM 3303 C C . PHE B 1 205 ? 25.859 -6.939 -38.998 1.00 23.63 225 PHE B C 1
ATOM 3304 O O . PHE B 1 205 ? 26.070 -5.742 -38.881 1.00 25.34 225 PHE B O 1
ATOM 3312 N N . LYS B 1 206 ? 24.922 -7.437 -39.799 1.00 22.56 226 LYS B N 1
ATOM 3313 C CA . LYS B 1 206 ? 24.026 -6.568 -40.553 1.00 24.20 226 LYS B CA 1
ATOM 3314 C C . LYS B 1 206 ? 23.067 -5.913 -39.558 1.00 23.61 226 LYS B C 1
ATOM 3315 O O . LYS B 1 206 ? 22.810 -6.455 -38.483 1.00 19.87 226 LYS B O 1
ATOM 3321 N N . SER B 1 207 ? 22.542 -4.750 -39.927 1.00 24.72 227 SER B N 1
ATOM 3322 C CA . SER B 1 207 ? 21.614 -4.021 -39.074 1.00 24.82 227 SER B CA 1
ATOM 3323 C C . SER B 1 207 ? 20.346 -4.832 -38.877 1.00 24.85 227 SER B C 1
ATOM 3324 O O . SER B 1 207 ? 20.029 -5.716 -39.679 1.00 23.01 227 SER B O 1
ATOM 3327 N N . PHE B 1 208 ? 19.611 -4.517 -37.819 1.00 23.05 228 PHE B N 1
ATOM 3328 C CA . PHE B 1 208 ? 18.366 -5.213 -37.544 1.00 25.15 228 PHE B CA 1
ATOM 3329 C C . PHE B 1 208 ? 17.371 -5.065 -38.695 1.00 25.88 228 PHE B C 1
ATOM 3330 O O . PHE B 1 208 ? 16.659 -6.012 -39.038 1.00 23.87 228 PHE B O 1
ATOM 3338 N N . GLU B 1 209 ? 17.325 -3.878 -39.293 1.00 26.81 229 GLU B N 1
ATOM 3339 C CA . GLU B 1 209 ? 16.387 -3.624 -40.380 1.00 28.58 229 GLU B CA 1
ATOM 3340 C C . GLU B 1 209 ? 16.616 -4.510 -41.588 1.00 27.17 229 GLU B C 1
ATOM 3341 O O . GLU B 1 209 ? 15.669 -5.037 -42.166 1.00 27.36 229 GLU B O 1
ATOM 3347 N N . GLU B 1 210 ? 17.872 -4.671 -41.979 1.00 27.58 230 GLU B N 1
ATOM 3348 C CA . GLU B 1 210 ? 18.179 -5.514 -43.119 1.00 28.22 230 GLU B CA 1
ATOM 3349 C C . GLU B 1 210 ? 17.846 -6.951 -42.727 1.00 27.93 230 GLU B C 1
ATOM 3350 O O . GLU B 1 210 ? 17.259 -7.705 -43.505 1.00 26.94 230 GLU B O 1
ATOM 3356 N N . LEU B 1 211 ? 18.222 -7.321 -41.506 1.00 26.22 231 LEU B N 1
ATOM 3357 C CA . LEU B 1 211 ? 17.961 -8.665 -41.003 1.00 25.69 231 LEU B CA 1
ATOM 3358 C C . LEU B 1 211 ? 16.472 -8.961 -40.882 1.00 24.88 231 LEU B C 1
ATOM 3359 O O . LEU B 1 211 ? 16.020 -10.057 -41.219 1.00 23.96 231 LEU B O 1
ATOM 3364 N N . ASN B 1 212 ? 15.709 -7.982 -40.406 1.00 24.87 232 ASN B N 1
ATOM 3365 C CA . ASN B 1 212 ? 14.272 -8.163 -40.237 1.00 25.89 232 ASN B CA 1
ATOM 3366 C C . ASN B 1 212 ? 13.557 -8.391 -41.574 1.00 25.08 232 ASN B C 1
ATOM 3367 O O . ASN B 1 212 ? 12.599 -9.159 -41.645 1.00 25.19 232 ASN B O 1
ATOM 3372 N N . THR B 1 213 ? 14.016 -7.732 -42.629 1.00 26.13 233 THR B N 1
ATOM 3373 C CA . THR B 1 213 ? 13.386 -7.912 -43.930 1.00 29.14 233 THR B CA 1
ATOM 3374 C C . THR B 1 213 ? 13.698 -9.305 -44.459 1.00 28.23 233 THR B C 1
ATOM 3375 O O . THR B 1 213 ? 12.806 -10.019 -44.908 1.00 27.42 233 THR B O 1
ATOM 3379 N N . LYS B 1 214 ? 14.965 -9.702 -44.392 1.00 28.98 234 LYS B N 1
ATOM 3380 C CA . LYS B 1 214 ? 15.341 -11.029 -44.863 1.00 28.64 234 LYS B CA 1
ATOM 3381 C C . LYS B 1 214 ? 14.628 -12.118 -44.047 1.00 28.30 234 LYS B C 1
ATOM 3382 O O . LYS B 1 214 ? 14.140 -13.097 -44.609 1.00 26.50 234 LYS B O 1
ATOM 3388 N N . PHE B 1 215 ? 14.555 -11.947 -42.728 1.00 26.56 235 PHE B N 1
ATOM 3389 C CA . PHE B 1 215 ? 13.881 -12.942 -41.894 1.00 27.64 235 PHE B CA 1
ATOM 3390 C C . PHE B 1 215 ? 12.412 -13.021 -42.280 1.00 27.69 235 PHE B C 1
ATOM 3391 O O . PHE B 1 215 ? 11.823 -14.104 -42.320 1.00 26.25 235 PHE B O 1
ATOM 3399 N N . ASN B 1 216 ? 11.821 -11.868 -42.575 1.00 29.12 236 ASN B N 1
ATOM 3400 C CA . ASN B 1 216 ? 10.411 -11.827 -42.938 1.00 29.89 236 ASN B CA 1
ATOM 3401 C C . ASN B 1 216 ? 10.064 -12.396 -44.308 1.00 29.52 236 ASN B C 1
ATOM 3402 O O . ASN B 1 216 ? 8.966 -12.914 -44.499 1.00 29.48 236 ASN B O 1
ATOM 3407 N N . GLN B 1 217 ? 10.981 -12.320 -45.263 1.00 31.43 237 GLN B N 1
ATOM 3408 C CA . GLN B 1 217 ? 10.691 -12.890 -46.574 1.00 34.00 237 GLN B CA 1
ATOM 3409 C C . GLN B 1 217 ? 10.930 -14.391 -46.556 1.00 34.43 237 GLN B C 1
ATOM 3410 O O . GLN B 1 217 ? 10.295 -15.140 -47.303 1.00 34.90 237 GLN B O 1
ATOM 3416 N N . VAL B 1 218 ? 11.834 -14.834 -45.691 1.00 33.74 238 VAL B N 1
ATOM 3417 C CA . VAL B 1 218 ? 12.106 -16.253 -45.569 1.00 34.54 238 VAL B CA 1
ATOM 3418 C C . VAL B 1 218 ? 10.906 -16.889 -44.870 1.00 36.11 238 VAL B C 1
ATOM 3419 O O . VAL B 1 218 ? 10.450 -17.962 -45.262 1.00 36.54 238 VAL B O 1
ATOM 3423 N N . LEU B 1 219 ? 10.382 -16.220 -43.845 1.00 37.87 239 LEU B N 1
ATOM 3424 C CA . LEU B 1 219 ? 9.212 -16.733 -43.130 1.00 41.04 239 LEU B CA 1
ATOM 3425 C C . LEU B 1 219 ? 7.980 -16.708 -44.026 1.00 42.67 239 LEU B C 1
ATOM 3426 O O . LEU B 1 219 ? 7.022 -17.454 -43.804 1.00 42.89 239 LEU B O 1
ATOM 3431 N N . GLY B 1 220 ? 8.005 -15.831 -45.025 1.00 44.11 240 GLY B N 1
ATOM 3432 C CA . GLY B 1 220 ? 6.891 -15.717 -45.947 1.00 47.44 240 GLY B CA 1
ATOM 3433 C C . GLY B 1 220 ? 5.591 -15.350 -45.267 1.00 49.24 240 GLY B C 1
ATOM 3434 O O . GLY B 1 220 ? 5.586 -15.216 -44.025 1.00 49.85 240 GLY B O 1
#

Secondary structure (DSSP, 8-state):
--SB--PPP-TTS-EEEEEEE---SSTTS-SEEEEEEEEEEETTEEEEEE-GGGGT--TT-HHHHHHHHTTHHHH-HHHHHHHS-EEEEEEEEEEEE-TT-GGGTT-EEEEEE-HHHHHHHHHHHS--TTTT-----TT-TTT-EEEEEEEEEETTEEE-TT-EEEEE-PPTTTTSHHHHHHHHHH---GGGGGSGGGS--HHHHHHHHHHHHT-/-B------TTS-EEEEEEEPPPSSTTS-SEEEEEEEEEEETTEEEEEE-GGGGT--TT-HHHHHHHHTTHHHH-HHHHHHHS-EEEEEEEEEEEE-TT-GGGTT-EEEEEE-HHHHHHHHHTTS--GGGT-----TT-TTT-EEEEEEEEEETTEEE-TT-EEEEE-PPTTTT-HHHHHHHHHH---GGGGGSGGGS--HHHHHHHHHHHH-

Solvent-accessible surface area: 23623 Å² total; per-residue (Å²): 190,171,32,46,7,135,25,122,67,64,117,81,10,60,5,84,3,29,0,2,0,1,22,26,71,72,157,130,40,70,38,26,8,49,20,5,43,2,22,4,107,59,98,62,104,139,1,117,18,33,0,5,10,15,78,20,44,14,102,36,0,3,0,0,29,69,0,2,137,65,57,10,73,95,94,67,115,105,29,24,54,97,0,75,24,100,52,36,22,18,0,2,0,12,0,40,112,2,64,64,31,86,118,33,62,57,96,14,31,46,15,120,14,33,109,152,7,30,56,56,12,53,66,51,80,67,37,66,80,158,158,60,92,103,59,17,74,2,6,31,6,106,115,0,0,30,0,22,0,65,7,111,65,58,112,68,161,55,35,63,96,108,1,126,26,74,133,91,50,51,6,100,102,3,110,70,110,76,62,36,133,91,8,54,103,80,4,48,65,13,75,100,19,40,37,187,107,75,31,90,54,78,117,92,4,45,82,54,3,46,96,2,28,58,126,86,58,5,113,21,82,69,60,119,86,13,59,7,101,3,28,0,2,0,1,24,26,69,60,161,137,32,118,43,26,8,78,18,3,46,2,23,4,101,40,115,58,81,136,0,112,17,27,0,7,7,34,106,47,21,44,44,33,0,4,0,10,70,60,11,39,161,59,11,8,30,5,25,67,111,107,24,24,69,85,0,73,54,104,50,22,21,12,0,1,0,15,0,53,96,0,69,96,20,79,124,23,54,59,107,15,35,52,13,113,15,30,132,130,5,52,57,57,10,64,54,63,86,72,38,68,84,156,155,67,88,102,71,25,74,3,6,32,6,116,118,0,2,30,0,21,0,39,4,54,79,62,107,72,148,56,28,61,86,85,2,129,26,74,137,96,47,51,4,100,104,3,113,69,123,82,61,38,105,82,6,42,128,78,4,48,68,12,65,104,22,40,35,186,108,71,29,93,69,72,120,88,4,47,70,45,7,76,106,4,51,87